Protein 1UX5 (pdb70)

Organism: Saccharomyces cerevisiae (strain ATCC 204508 / S288c) (NCBI:txid559292)

Nearest PDB structures (foldseek):
  1ux5-assembly1_A  TM=1.002E+00  e=4.434E-55  Saccharomyces cerevisiae
  1ux4-assembly1_A  TM=8.403E-01  e=1.276E-45  Saccharomyces cerevisiae
  8rtt-assembly1_F  TM=7.883E-01  e=6.145E-20  Schizosaccharomyces pombe
  8rty-assembly1_E  TM=7.988E-01  e=1.230E-19  Homo sapiens
  9b27-assembly1_G  TM=6.834E-01  e=4.622E-12  Mus musculus

Radius of gyration: 34.22 Å; Cα contacts (8 Å, |Δi|>4): 374; chains: 1; bounding box: 79×44×96 Å

CATH classification: 6.10.30.50 (+1 more: 1.20.58.2220)

Secondary structure (DSSP, 8-state):
-----SS-B--------SS--SSS--SSHHHHHHHHHHHTTHHHHHHHHTBSS--HHHHHHHHHTTTSB--S-HHHHHHHHHHTGGGTTS-HHHHHHHHHTTTHHHHT-HHHHHHTT-HHHH---HHHHHHTGGG----TT---GGG----SS-STTB-HHHHHHIIIIITTTTTHHHHHHHHHHHTTHHHHHHHHHHHHHHHHHHHHHHHT-HHHHHHHHHHHHHHHHHS-GGG--S---GGGGGGSSS-B-TTS-SBHHHHHHHHHHHH-GGGGGHHHHTHHHHHHTT--HHHHHHHHHHHHHHHHHHHHHHHHSTTT-TTSS-TT--HHHHHHHHHHHHHHHHHHHHHHHHHHHHHHHHHHHHTT--SS-HHHHHHHHHHHHHHHHHHHHHHHHHHHHHHHHHHHTT-

Structure (mmCIF, N/CA/C/O backbone):
data_1UX5
#
_entry.id   1UX5
#
_cell.length_a   101.400
_cell.length_b   101.400
_cell.length_c   265.700
_cell.angle_alpha   90.00
_cell.angle_beta   90.00
_cell.angle_gamma   120.00
#
_symmetry.space_group_name_H-M   'P 61 2 2'
#
loop_
_entity.id
_entity.type
_entity.pdbx_description
1 polymer 'BNI1 PROTEIN'
2 water water
#
loop_
_atom_site.group_PDB
_atom_site.id
_atom_site.type_symbol
_atom_site.label_atom_id
_atom_site.label_alt_id
_atom_site.label_comp_id
_atom_site.label_asym_id
_atom_site.label_entity_id
_atom_site.label_seq_id
_atom_site.pdbx_PDB_ins_code
_atom_site.Cartn_x
_atom_site.Cartn_y
_atom_site.Cartn_z
_atom_site.occupancy
_atom_site.B_iso_or_equiv
_atom_site.auth_seq_id
_atom_site.auth_comp_id
_atom_site.auth_asym_id
_atom_site.auth_atom_id
_atom_site.pdbx_PDB_model_num
ATOM 1 N N . LYS A 1 1 ? 85.973 15.418 105.688 1.00 86.73 1350 LYS A N 1
ATOM 2 C CA . LYS A 1 1 ? 85.901 16.640 104.823 1.00 99.44 1350 LYS A CA 1
ATOM 3 C C . LYS A 1 1 ? 84.734 16.575 103.833 1.00 97.11 1350 LYS A C 1
ATOM 4 O O . LYS A 1 1 ? 84.913 16.785 102.630 1.00 105.01 1350 LYS A O 1
ATOM 10 N N . TYR A 1 2 ? 83.542 16.294 104.351 1.00 82.83 1351 TYR A N 1
ATOM 11 C CA . TYR A 1 2 ? 82.324 16.174 103.544 1.00 64.42 1351 TYR A CA 1
ATOM 12 C C . TYR A 1 2 ? 81.271 15.819 104.574 1.00 54.92 1351 TYR A C 1
ATOM 13 O O . TYR A 1 2 ? 81.554 15.071 105.517 1.00 52.89 1351 TYR A O 1
ATOM 22 N N . PRO A 1 3 ? 80.049 16.349 104.430 1.00 49.49 1352 PRO A N 1
ATOM 23 C CA . PRO A 1 3 ? 79.070 15.963 105.450 1.00 45.76 1352 PRO A CA 1
ATOM 24 C C . PRO A 1 3 ? 78.870 14.458 105.350 1.00 51.70 1352 PRO A C 1
ATOM 25 O O . PRO A 1 3 ? 78.982 13.888 104.264 1.00 53.18 1352 PRO A O 1
ATOM 29 N N . ARG A 1 4 ? 78.605 13.810 106.478 1.00 58.34 1353 ARG A N 1
ATOM 30 C CA . ARG A 1 4 ? 78.392 12.370 106.477 1.00 47.09 1353 ARG A CA 1
ATOM 31 C C . ARG A 1 4 ? 77.171 11.990 107.272 1.00 44.34 1353 ARG A C 1
ATOM 32 O O . ARG A 1 4 ? 76.859 12.581 108.316 1.00 52.75 1353 ARG A O 1
ATOM 40 N N . PRO A 1 5 ? 76.446 10.991 106.784 1.00 42.21 1354 PRO A N 1
ATOM 41 C CA . PRO A 1 5 ? 75.236 10.544 107.474 1.00 49.03 1354 PRO A CA 1
ATOM 42 C C . PRO A 1 5 ? 75.564 9.711 108.710 1.00 53.28 1354 PRO A C 1
ATOM 43 O O . PRO A 1 5 ? 76.589 9.028 108.757 1.00 56.07 1354 PRO A O 1
ATOM 47 N N . HIS A 1 6 ? 74.694 9.785 109.711 1.00 52.38 1355 HIS A N 1
ATOM 48 C CA . HIS A 1 6 ? 74.876 9.025 110.937 1.00 58.09 1355 HIS A CA 1
ATOM 49 C C . HIS A 1 6 ? 74.354 7.602 110.731 1.00 60.96 1355 HIS A C 1
ATOM 50 O O . HIS A 1 6 ? 74.952 6.642 111.214 1.00 68.05 1355 HIS A O 1
ATOM 57 N N . LYS A 1 7 ? 73.237 7.469 110.019 1.00 59.04 1356 LYS A N 1
ATOM 58 C CA . LYS A 1 7 ? 72.659 6.156 109.723 1.00 54.33 1356 LYS A CA 1
ATOM 59 C C . LYS A 1 7 ? 73.018 5.813 108.273 1.00 47.04 1356 LYS A C 1
ATOM 60 O O . LYS A 1 7 ? 72.974 6.677 107.414 1.00 53.48 1356 LYS A O 1
ATOM 66 N N . LYS A 1 8 ? 73.379 4.564 107.995 1.00 55.27 1357 LYS A N 1
ATOM 67 C CA . LYS A 1 8 ? 73.762 4.175 106.637 1.00 51.74 1357 LYS A CA 1
ATOM 68 C C . LYS A 1 8 ? 72.607 4.384 105.655 1.00 54.13 1357 LYS A C 1
ATOM 69 O O . LYS A 1 8 ? 71.445 4.133 105.982 1.00 46.49 1357 LYS A O 1
ATOM 75 N N . LEU A 1 9 ? 72.939 4.835 104.447 1.00 54.84 1358 LEU A N 1
ATOM 76 C CA . LEU A 1 9 ? 71.943 5.116 103.417 1.00 47.25 1358 LEU A CA 1
ATOM 77 C C . LEU A 1 9 ? 72.034 4.210 102.189 1.00 50.24 1358 LEU A C 1
ATOM 78 O O . LEU A 1 9 ? 73.022 3.492 101.987 1.00 51.22 1358 LEU A O 1
ATOM 83 N N . LYS A 1 10 ? 70.989 4.268 101.365 1.00 46.51 1359 LYS A N 1
ATOM 84 C CA . LYS A 1 10 ? 70.936 3.492 100.136 1.00 42.32 1359 LYS A CA 1
ATOM 85 C C . LYS A 1 10 ? 72.099 3.974 99.258 1.00 36.93 1359 LYS A C 1
ATOM 86 O O . LYS A 1 10 ? 72.460 5.147 99.283 1.00 40.47 1359 LYS A O 1
ATOM 92 N N . GLN A 1 11 ? 72.699 3.068 98.498 1.00 34.19 1360 GLN A N 1
ATOM 93 C CA . GLN A 1 11 ? 73.843 3.425 97.672 1.00 32.26 1360 GLN A CA 1
ATOM 94 C C . GLN A 1 11 ? 73.524 3.654 96.199 1.00 45.40 1360 GLN A C 1
ATOM 95 O O . GLN A 1 11 ? 72.594 3.067 95.634 1.00 47.20 1360 GLN A O 1
ATOM 101 N N . LEU A 1 12 ? 74.325 4.508 95.579 1.00 42.15 1361 LEU A N 1
ATOM 102 C CA . LEU A 1 12 ? 74.179 4.803 94.170 1.00 40.82 1361 LEU A CA 1
ATOM 103 C C . LEU A 1 12 ? 75.415 4.190 93.498 1.00 42.48 1361 LEU A C 1
ATOM 104 O O . LEU A 1 12 ? 76.520 4.685 93.677 1.00 44.87 1361 LEU A O 1
ATOM 109 N N . HIS A 1 13 ? 75.237 3.104 92.749 1.00 43.56 1362 HIS A N 1
ATOM 110 C CA . HIS A 1 13 ? 76.376 2.458 92.098 1.00 49.54 1362 HIS A CA 1
ATOM 111 C C . HIS A 1 13 ? 76.707 3.071 90.743 1.00 55.38 1362 HIS A C 1
ATOM 112 O O . HIS A 1 13 ? 76.427 2.488 89.696 1.00 54.89 1362 HIS A O 1
ATOM 119 N N . TRP A 1 14 ? 77.316 4.248 90.776 1.00 51.75 1363 TRP A N 1
ATOM 120 C CA . TRP A 1 14 ? 77.679 4.956 89.560 1.00 48.70 1363 TRP A CA 1
ATOM 121 C C . TRP A 1 14 ? 79.050 4.516 89.077 1.00 51.03 1363 TRP A C 1
ATOM 122 O O . TRP A 1 14 ? 79.808 3.923 89.833 1.00 51.86 1363 TRP A O 1
ATOM 133 N N . GLU A 1 15 ? 79.357 4.779 87.809 1.00 52.59 1364 GLU A N 1
ATOM 134 C CA . GLU A 1 15 ? 80.681 4.457 87.285 1.00 46.05 1364 GLU A CA 1
ATOM 135 C C . GLU A 1 15 ? 81.417 5.779 87.427 1.00 47.86 1364 GLU A C 1
ATOM 136 O O . GLU A 1 15 ? 81.066 6.767 86.779 1.00 55.16 1364 GLU A O 1
ATOM 142 N N . LYS A 1 16 ? 82.419 5.819 88.289 1.00 57.07 1365 LYS A N 1
ATOM 143 C CA . LYS A 1 16 ? 83.129 7.067 88.496 1.00 54.32 1365 LYS A CA 1
ATOM 144 C C . LYS A 1 16 ? 84.197 7.352 87.465 1.00 62.09 1365 LYS A C 1
ATOM 145 O O . LYS A 1 16 ? 84.881 6.438 86.997 1.00 54.98 1365 LYS A O 1
ATOM 151 N N . LEU A 1 17 ? 84.296 8.622 87.074 1.00 70.78 1366 LEU A N 1
ATOM 152 C CA . LEU A 1 17 ? 85.333 9.040 86.148 1.00 68.72 1366 LEU A CA 1
ATOM 153 C C . LEU A 1 17 ? 86.429 9.115 87.171 1.00 80.47 1366 LEU A C 1
ATOM 154 O O . LEU A 1 17 ? 86.271 9.766 88.204 1.00 70.33 1366 LEU A O 1
ATOM 159 N N . ASP A 1 18 ? 87.517 8.408 86.893 1.00 105.31 1367 ASP A N 1
ATOM 160 C CA . ASP A 1 18 ? 88.650 8.291 87.802 1.00 118.30 1367 ASP A CA 1
ATOM 161 C C . ASP A 1 18 ? 89.305 9.563 88.311 1.00 119.86 1367 ASP A C 1
ATOM 162 O O . ASP A 1 18 ? 89.590 9.671 89.505 1.00 115.45 1367 ASP A O 1
ATOM 167 N N . CYS A 1 19 ? 89.539 10.532 87.435 1.00 123.42 1368 CYS A N 1
ATOM 168 C CA . CYS A 1 19 ? 90.179 11.750 87.903 1.00 132.66 1368 CYS A CA 1
ATOM 169 C C . CYS A 1 19 ? 89.674 13.051 87.291 1.00 129.96 1368 CYS A C 1
ATOM 170 O O . CYS A 1 19 ? 89.228 13.097 86.144 1.00 126.03 1368 CYS A O 1
ATOM 173 N N . THR A 1 20 ? 89.747 14.108 88.093 1.00 128.39 1369 THR A N 1
ATOM 174 C CA . THR A 1 20 ? 89.354 15.442 87.673 1.00 130.17 1369 THR A CA 1
ATOM 175 C C . THR A 1 20 ? 90.434 15.940 86.726 1.00 134.20 1369 THR A C 1
ATOM 176 O O . THR A 1 20 ? 91.408 16.567 87.153 1.00 137.61 1369 THR A O 1
ATOM 180 N N . ASP A 1 21 ? 90.269 15.656 85.441 1.00 130.97 1370 ASP A N 1
ATOM 181 C CA . ASP A 1 21 ? 91.253 16.072 84.454 1.00 128.88 1370 ASP A CA 1
ATOM 182 C C . ASP A 1 21 ? 90.746 17.260 83.652 1.00 129.81 1370 ASP A C 1
ATOM 183 O O . ASP A 1 21 ? 90.149 18.186 84.205 1.00 132.19 1370 ASP A O 1
ATOM 188 N N . ASN A 1 22 ? 90.999 17.240 82.351 1.00 128.02 1371 ASN A N 1
ATOM 189 C CA . ASN A 1 22 ? 90.544 18.316 81.485 1.00 126.52 1371 ASN A CA 1
ATOM 190 C C . ASN A 1 22 ? 89.051 18.087 81.241 1.00 117.28 1371 ASN A C 1
ATOM 191 O O . ASN A 1 22 ? 88.630 17.802 80.117 1.00 120.77 1371 ASN A O 1
ATOM 196 N N . SER A 1 23 ? 88.255 18.205 82.304 1.00 104.75 1372 SER A N 1
ATOM 197 C CA . SER A 1 23 ? 86.815 17.987 82.204 1.00 92.79 1372 SER A CA 1
ATOM 198 C C . SER A 1 23 ? 85.943 18.918 83.058 1.00 88.48 1372 SER A C 1
ATOM 199 O O . SER A 1 23 ? 86.421 19.873 83.683 1.00 88.36 1372 SER A O 1
ATOM 202 N N . ILE A 1 24 ? 84.651 18.605 83.070 1.00 75.47 1373 ILE A N 1
ATOM 203 C CA . ILE A 1 24 ? 83.647 19.360 83.801 1.00 63.53 1373 ILE A CA 1
ATOM 204 C C . ILE A 1 24 ? 83.738 19.148 85.312 1.00 68.17 1373 ILE A C 1
ATOM 205 O O . ILE A 1 24 ? 83.121 19.889 86.084 1.00 67.56 1373 ILE A O 1
ATOM 210 N N . TRP A 1 25 ? 84.494 18.136 85.731 1.00 71.62 1374 TRP A N 1
ATOM 211 C CA . TRP A 1 25 ? 84.629 17.831 87.154 1.00 74.10 1374 TRP A CA 1
ATOM 212 C C . TRP A 1 25 ? 85.841 18.477 87.796 1.00 82.29 1374 TRP A C 1
ATOM 213 O O . TRP A 1 25 ? 86.795 18.856 87.113 1.00 95.78 1374 TRP A O 1
ATOM 224 N N . GLY A 1 26 ? 85.791 18.603 89.118 1.00 82.25 1375 GLY A N 1
ATOM 225 C CA . GLY A 1 26 ? 86.904 19.180 89.846 1.00 83.46 1375 GLY A CA 1
ATOM 226 C C . GLY A 1 26 ? 86.988 20.690 89.825 1.00 86.42 1375 GLY A C 1
ATOM 227 O O . GLY A 1 26 ? 88.065 21.267 89.657 1.00 95.66 1375 GLY A O 1
ATOM 228 N N . THR A 1 27 ? 85.846 21.337 89.991 1.00 85.59 1376 THR A N 1
ATOM 229 C CA . THR A 1 27 ? 85.802 22.785 90.016 1.00 82.19 1376 THR A CA 1
ATOM 230 C C . THR A 1 27 ? 85.615 23.184 91.477 1.00 81.23 1376 THR A C 1
ATOM 231 O O . THR A 1 27 ? 85.644 24.367 91.820 1.00 82.96 1376 THR A O 1
ATOM 235 N N . GLY A 1 28 ? 85.437 22.179 92.333 1.00 71.57 1377 GLY A N 1
ATOM 236 C CA . GLY A 1 28 ? 85.238 22.430 93.749 1.00 69.74 1377 GLY A CA 1
ATOM 237 C C . GLY A 1 28 ? 83.768 22.566 94.109 1.00 72.88 1377 GLY A C 1
ATOM 238 O O . GLY A 1 28 ? 83.365 22.272 95.236 1.00 76.04 1377 GLY A O 1
ATOM 239 N N . LYS A 1 29 ? 82.965 22.999 93.139 1.00 71.91 1378 LYS A N 1
ATOM 240 C CA . LYS A 1 29 ? 81.528 23.204 93.318 1.00 66.84 1378 LYS A CA 1
ATOM 241 C C . LYS A 1 29 ? 80.757 22.131 94.113 1.00 65.24 1378 LYS A C 1
ATOM 242 O O . LYS A 1 29 ? 79.988 22.466 95.022 1.00 61.63 1378 LYS A O 1
ATOM 248 N N . ALA A 1 30 ? 80.947 20.856 93.769 1.00 54.68 1379 ALA A N 1
ATOM 249 C CA . ALA A 1 30 ? 80.239 19.765 94.444 1.00 44.49 1379 ALA A CA 1
ATOM 250 C C . ALA A 1 30 ? 80.331 19.821 95.971 1.00 53.60 1379 ALA A C 1
ATOM 251 O O . ALA A 1 30 ? 79.333 19.598 96.669 1.00 53.61 1379 ALA A O 1
ATOM 253 N N . GLU A 1 31 ? 81.523 20.119 96.489 1.00 63.52 1380 GLU A N 1
ATOM 254 C CA . GLU A 1 31 ? 81.737 20.209 97.937 1.00 54.72 1380 GLU A CA 1
ATOM 255 C C . GLU A 1 31 ? 81.035 21.442 98.507 1.00 46.22 1380 GLU A C 1
ATOM 256 O O . GLU A 1 31 ? 80.542 21.415 99.631 1.00 45.00 1380 GLU A O 1
ATOM 262 N N . LYS A 1 32 ? 80.967 22.521 97.735 1.00 45.46 1381 LYS A N 1
ATOM 263 C CA . LYS A 1 32 ? 80.262 23.698 98.217 1.00 51.90 1381 LYS A CA 1
ATOM 264 C C . LYS A 1 32 ? 78.789 23.313 98.367 1.00 51.99 1381 LYS A C 1
ATOM 265 O O . LYS A 1 32 ? 78.131 23.682 99.350 1.00 48.26 1381 LYS A O 1
ATOM 271 N N . PHE A 1 33 ? 78.282 22.546 97.402 1.00 47.51 1382 PHE A N 1
ATOM 272 C CA . PHE A 1 33 ? 76.894 22.093 97.448 1.00 43.37 1382 PHE A CA 1
ATOM 273 C C . PHE A 1 33 ? 76.671 21.214 98.657 1.00 46.28 1382 PHE A C 1
ATOM 274 O O . PHE A 1 33 ? 75.689 21.382 99.390 1.00 43.27 1382 PHE A O 1
ATOM 282 N N . ALA A 1 34 ? 77.581 20.265 98.849 1.00 36.34 1383 ALA A N 1
ATOM 283 C CA . ALA A 1 34 ? 77.488 19.367 99.984 1.00 41.37 1383 ALA A CA 1
ATOM 284 C C . ALA A 1 34 ? 77.371 20.216 101.250 1.00 50.07 1383 ALA A C 1
ATOM 285 O O . ALA A 1 34 ? 76.504 19.979 102.096 1.00 52.78 1383 ALA A O 1
ATOM 287 N N . ASP A 1 35 ? 78.226 21.227 101.365 1.00 43.38 1384 ASP A N 1
ATOM 288 C CA . ASP A 1 35 ? 78.191 22.066 102.551 1.00 47.20 1384 ASP A CA 1
ATOM 289 C C . ASP A 1 35 ? 76.917 22.885 102.632 1.00 49.60 1384 ASP A C 1
ATOM 290 O O . ASP A 1 35 ? 76.276 22.928 103.691 1.00 46.92 1384 ASP A O 1
ATOM 295 N N . ASP A 1 36 ? 76.542 23.522 101.522 1.00 47.04 1385 ASP A N 1
ATOM 296 C CA . ASP A 1 36 ? 75.335 24.339 101.509 1.00 42.25 1385 ASP A CA 1
ATOM 297 C C . ASP A 1 36 ? 74.114 23.501 101.882 1.00 51.51 1385 ASP A C 1
ATOM 298 O O . ASP A 1 36 ? 73.374 23.843 102.807 1.00 48.15 1385 ASP A O 1
ATOM 303 N N . LEU A 1 37 ? 73.909 22.399 101.163 1.00 61.69 1386 LEU A N 1
ATOM 304 C CA . LEU A 1 37 ? 72.772 21.518 101.420 1.00 56.94 1386 LEU A CA 1
ATOM 305 C C . LEU A 1 37 ? 72.723 21.110 102.870 1.00 54.90 1386 LEU A C 1
ATOM 306 O O . LEU A 1 37 ? 71.656 21.115 103.493 1.00 54.26 1386 LEU A O 1
ATOM 311 N N . TYR A 1 38 ? 73.881 20.743 103.403 1.00 45.89 1387 TYR A N 1
ATOM 312 C CA . TYR A 1 38 ? 73.941 20.339 104.788 1.00 45.91 1387 TYR A CA 1
ATOM 313 C C . TYR A 1 38 ? 73.426 21.442 105.706 1.00 49.34 1387 TYR A C 1
ATOM 314 O O . TYR A 1 38 ? 72.582 21.175 106.560 1.00 54.13 1387 TYR A O 1
ATOM 323 N N . GLU A 1 39 ? 73.926 22.669 105.542 1.00 50.84 1388 GLU A N 1
ATOM 324 C CA . GLU A 1 39 ? 73.482 23.773 106.405 1.00 62.82 1388 GLU A CA 1
ATOM 325 C C . GLU A 1 39 ? 71.978 23.989 106.349 1.00 61.51 1388 GLU A C 1
ATOM 326 O O . GLU A 1 39 ? 71.359 24.296 107.361 1.00 63.38 1388 GLU A O 1
ATOM 332 N N . LYS A 1 40 ? 71.395 23.837 105.166 1.00 59.35 1389 LYS A N 1
ATOM 333 C CA . LYS A 1 40 ? 69.960 24.035 104.999 1.00 57.59 1389 LYS A CA 1
ATOM 334 C C . LYS A 1 40 ? 69.101 22.847 105.451 1.00 60.31 1389 LYS A C 1
ATOM 335 O O . LYS A 1 40 ? 67.876 22.884 105.327 1.00 67.30 1389 LYS A O 1
ATOM 341 N N . GLY A 1 41 ? 69.737 21.792 105.958 1.00 58.98 1390 GLY A N 1
ATOM 342 C CA . GLY A 1 41 ? 68.995 20.629 106.427 1.00 52.32 1390 GLY A CA 1
ATOM 343 C C . GLY A 1 41 ? 68.580 19.625 105.362 1.00 55.18 1390 GLY A C 1
ATOM 344 O O . GLY A 1 41 ? 68.093 18.532 105.672 1.00 59.50 1390 GLY A O 1
ATOM 345 N N . VAL A 1 42 ? 68.761 19.987 104.100 1.00 47.93 1391 VAL A N 1
ATOM 346 C CA . VAL A 1 42 ? 68.402 19.095 103.012 1.00 45.93 1391 VAL A CA 1
ATOM 347 C C . VAL A 1 42 ? 69.063 17.738 103.209 1.00 42.40 1391 VAL A C 1
ATOM 348 O O . VAL A 1 42 ? 68.418 16.703 103.065 1.00 45.59 1391 VAL A O 1
ATOM 352 N N . LEU A 1 43 ? 70.344 17.728 103.549 1.00 44.58 1392 LEU A N 1
ATOM 353 C CA . LEU A 1 43 ? 71.004 16.450 103.749 1.00 50.55 1392 LEU A CA 1
ATOM 354 C C . LEU A 1 43 ? 70.315 15.624 104.848 1.00 54.00 1392 LEU A C 1
ATOM 355 O O . LEU A 1 43 ? 70.213 14.402 104.753 1.00 48.77 1392 LEU A O 1
ATOM 360 N N . ALA A 1 44 ? 69.821 16.288 105.884 1.00 46.21 1393 ALA A N 1
ATOM 361 C CA . ALA A 1 44 ? 69.151 15.568 106.961 1.00 49.58 1393 ALA A CA 1
ATOM 362 C C . ALA A 1 44 ? 67.863 14.918 106.471 1.00 47.21 1393 ALA A C 1
ATOM 363 O O . ALA A 1 44 ? 67.520 13.813 106.905 1.00 48.30 1393 ALA A O 1
ATOM 365 N N . ASP A 1 45 ? 67.139 15.600 105.584 1.00 46.17 1394 ASP A N 1
ATOM 366 C CA . ASP A 1 45 ? 65.907 15.015 105.046 1.00 59.37 1394 ASP A CA 1
ATOM 367 C C . ASP A 1 45 ? 66.309 13.782 104.249 1.00 58.03 1394 ASP A C 1
ATOM 368 O O . ASP A 1 45 ? 65.734 12.704 104.409 1.00 61.09 1394 ASP A O 1
ATOM 373 N N . LEU A 1 46 ? 67.311 13.955 103.395 1.00 46.72 1395 LEU A N 1
ATOM 374 C CA . LEU A 1 46 ? 67.793 12.873 102.556 1.00 46.07 1395 LEU A CA 1
ATOM 375 C C . LEU A 1 46 ? 68.142 11.661 103.393 1.00 52.48 1395 LEU A C 1
ATOM 376 O O . LEU A 1 46 ? 67.918 10.517 102.986 1.00 48.01 1395 LEU A O 1
ATOM 381 N N . GLU A 1 47 ? 68.704 11.934 104.566 1.00 51.79 1396 GLU A N 1
ATOM 382 C CA . GLU A 1 47 ? 69.130 10.896 105.483 1.00 44.05 1396 GLU A CA 1
ATOM 383 C C . GLU A 1 47 ? 67.962 10.058 105.957 1.00 51.98 1396 GLU A C 1
ATOM 384 O O . GLU A 1 47 ? 68.102 8.864 106.223 1.00 61.95 1396 GLU A O 1
ATOM 390 N N . LYS A 1 48 ? 66.802 10.679 106.074 1.00 47.58 1397 LYS A N 1
ATOM 391 C CA . LYS A 1 48 ? 65.638 9.926 106.502 1.00 48.06 1397 LYS A CA 1
ATOM 392 C C . LYS A 1 48 ? 65.005 9.295 105.276 1.00 46.59 1397 LYS A C 1
ATOM 393 O O . LYS A 1 48 ? 64.614 8.135 105.298 1.00 58.51 1397 LYS A O 1
ATOM 399 N N . ALA A 1 49 ? 64.939 10.067 104.197 1.00 42.20 1398 ALA A N 1
ATOM 400 C CA . ALA A 1 49 ? 64.333 9.619 102.959 1.00 37.64 1398 ALA A CA 1
ATOM 401 C C . ALA A 1 49 ? 65.013 8.402 102.351 1.00 46.70 1398 ALA A C 1
ATOM 402 O O . ALA A 1 49 ? 64.356 7.564 101.740 1.00 47.22 1398 ALA A O 1
ATOM 404 N N . PHE A 1 50 ? 66.325 8.288 102.511 1.00 53.16 1399 PHE A N 1
ATOM 405 C CA . PHE A 1 50 ? 67.003 7.145 101.924 1.00 50.92 1399 PHE A CA 1
ATOM 406 C C . PHE A 1 50 ? 67.787 6.240 102.858 1.00 50.79 1399 PHE A C 1
ATOM 407 O O . PHE A 1 50 ? 68.767 5.603 102.444 1.00 54.63 1399 PHE A O 1
ATOM 415 N N . ALA A 1 51 ? 67.358 6.174 104.112 1.00 43.79 1400 ALA A N 1
ATOM 416 C CA . ALA A 1 51 ? 68.009 5.290 105.057 1.00 41.11 1400 ALA A CA 1
ATOM 417 C C . ALA A 1 51 ? 67.900 3.871 104.460 1.00 45.17 1400 ALA A C 1
ATOM 418 O O . ALA A 1 51 ? 66.888 3.520 103.854 1.00 55.53 1400 ALA A O 1
ATOM 420 N N . ALA A 1 52 ? 68.947 3.069 104.611 1.00 51.55 1401 ALA A N 1
ATOM 421 C CA . ALA A 1 52 ? 68.954 1.711 104.077 1.00 51.76 1401 ALA A CA 1
ATOM 422 C C . ALA A 1 52 ? 68.112 0.737 104.898 1.00 55.24 1401 ALA A C 1
ATOM 423 O O . ALA A 1 52 ? 67.514 -0.184 104.352 1.00 60.05 1401 ALA A O 1
ATOM 425 N N . ARG A 1 53 ? 68.076 0.926 106.210 1.00 55.91 1402 ARG A N 1
ATOM 426 C CA . ARG A 1 53 ? 67.290 0.034 107.052 1.00 60.38 1402 ARG A CA 1
ATOM 427 C C . ARG A 1 53 ? 66.023 0.704 107.533 1.00 60.56 1402 ARG A C 1
ATOM 428 O O . ARG A 1 53 ? 66.057 1.792 108.107 1.00 61.59 1402 ARG A O 1
ATOM 436 N N . GLU A 1 54 ? 64.909 0.030 107.295 1.00 68.14 1403 GLU A N 1
ATOM 437 C CA . GLU A 1 54 ? 63.596 0.487 107.729 1.00 69.55 1403 GLU A CA 1
ATOM 438 C C . GLU A 1 54 ? 63.699 0.753 109.235 1.00 63.34 1403 GLU A C 1
ATOM 439 O O . GLU A 1 54 ? 64.254 -0.064 109.965 1.00 51.70 1403 GLU A O 1
ATOM 445 N N . ILE A 1 55 ? 63.200 1.894 109.701 1.00 61.07 1404 ILE A N 1
ATOM 446 C CA . ILE A 1 55 ? 63.251 2.184 111.132 1.00 66.13 1404 ILE A CA 1
ATOM 447 C C . ILE A 1 55 ? 62.682 1.000 111.923 1.00 77.91 1404 ILE A C 1
ATOM 448 O O . ILE A 1 55 ? 61.577 0.540 111.639 1.00 77.49 1404 ILE A O 1
ATOM 453 N N . LYS A 1 56 ? 63.435 0.508 112.907 1.00 90.26 1405 LYS A N 1
ATOM 454 C CA . LYS A 1 56 ? 62.996 -0.631 113.724 1.00 102.12 1405 LYS A CA 1
ATOM 455 C C . LYS A 1 56 ? 61.577 -0.446 114.270 1.00 101.06 1405 LYS A C 1
ATOM 456 O O . LYS A 1 56 ? 60.778 -1.391 114.307 1.00 93.83 1405 LYS A O 1
ATOM 462 N N . SER A 1 57 ? 61.282 0.779 114.694 1.00 98.34 1406 SER A N 1
ATOM 463 C CA . SER A 1 57 ? 59.974 1.130 115.232 1.00 93.98 1406 SER A CA 1
ATOM 464 C C . SER A 1 57 ? 58.864 0.729 114.253 1.00 93.47 1406 SER A C 1
ATOM 465 O O . SER A 1 57 ? 58.040 -0.137 114.555 1.00 89.29 1406 SER A O 1
ATOM 468 N N . LEU A 1 58 ? 58.862 1.361 113.081 1.00 94.71 1407 LEU A N 1
ATOM 469 C CA . LEU A 1 58 ? 57.879 1.092 112.032 1.00 84.74 1407 LEU A CA 1
ATOM 470 C C . LEU A 1 58 ? 57.981 -0.354 111.572 1.00 74.19 1407 LEU A C 1
ATOM 471 O O . LEU A 1 58 ? 56.991 -0.967 111.189 1.00 71.85 1407 LEU A O 1
ATOM 476 N N . ALA A 1 59 ? 59.191 -0.894 111.609 1.00 81.83 1408 ALA A N 1
ATOM 477 C CA . ALA A 1 59 ? 59.425 -2.270 111.193 1.00 87.22 1408 ALA A CA 1
ATOM 478 C C . ALA A 1 59 ? 58.516 -3.248 111.932 1.00 88.31 1408 ALA A C 1
ATOM 479 O O . ALA A 1 59 ? 57.822 -4.053 111.310 1.00 74.95 1408 ALA A O 1
ATOM 481 N N . SER A 1 60 ? 58.525 -3.169 113.261 1.00 95.08 1409 SER A N 1
ATOM 482 C CA . SER A 1 60 ? 57.717 -4.061 114.092 1.00 100.89 1409 SER A CA 1
ATOM 483 C C . SER A 1 60 ? 56.218 -3.829 113.922 1.00 101.20 1409 SER A C 1
ATOM 484 O O . SER A 1 60 ? 55.459 -4.779 113.701 1.00 100.04 1409 SER A O 1
ATOM 487 N N . LYS A 1 61 ? 55.796 -2.569 114.030 1.00 99.40 1410 LYS A N 1
ATOM 488 C CA . LYS A 1 61 ? 54.387 -2.228 113.885 1.00 95.44 1410 LYS A CA 1
ATOM 489 C C . LYS A 1 61 ? 53.850 -2.839 112.597 1.00 91.82 1410 LYS A C 1
ATOM 490 O O . LYS A 1 61 ? 52.732 -3.341 112.556 1.00 94.59 1410 LYS A O 1
ATOM 496 N N . ARG A 1 62 ? 54.663 -2.808 111.550 1.00 90.13 1411 ARG A N 1
ATOM 497 C CA . ARG A 1 62 ? 54.266 -3.355 110.261 1.00 92.06 1411 ARG A CA 1
ATOM 498 C C . ARG A 1 62 ? 54.345 -4.881 110.227 1.00 95.24 1411 ARG A C 1
ATOM 499 O O . ARG A 1 62 ? 53.682 -5.521 109.413 1.00 97.32 1411 ARG A O 1
ATOM 507 N N . LYS A 1 63 ? 55.167 -5.457 111.102 1.00 105.37 1412 LYS A N 1
ATOM 508 C CA . LYS A 1 63 ? 55.312 -6.911 111.181 1.00 110.46 1412 LYS A CA 1
ATOM 509 C C . LYS A 1 63 ? 54.154 -7.451 112.008 1.00 108.01 1412 LYS A C 1
ATOM 510 O O . LYS A 1 63 ? 53.620 -8.526 111.732 1.00 100.01 1412 LYS A O 1
ATOM 516 N N . GLU A 1 64 ? 53.785 -6.683 113.029 1.00 104.89 1413 GLU A N 1
ATOM 517 C CA . GLU A 1 64 ? 52.700 -7.022 113.938 1.00 111.14 1413 GLU A CA 1
ATOM 518 C C . GLU A 1 64 ? 51.333 -6.937 113.253 1.00 116.56 1413 GLU A C 1
ATOM 519 O O . GLU A 1 64 ? 50.589 -7.918 113.205 1.00 120.32 1413 GLU A O 1
ATOM 525 N N . ASP A 1 65 ? 51.012 -5.762 112.720 1.00 120.31 1414 ASP A N 1
ATOM 526 C CA . ASP A 1 65 ? 49.740 -5.542 112.038 1.00 123.10 1414 ASP A CA 1
ATOM 527 C C . ASP A 1 65 ? 49.750 -6.212 110.663 1.00 120.67 1414 ASP A C 1
ATOM 528 O O . ASP A 1 65 ? 49.031 -5.800 109.753 1.00 118.86 1414 ASP A O 1
ATOM 533 N N . LEU A 1 66 ? 50.572 -7.247 110.517 1.00 118.04 1415 LEU A N 1
ATOM 534 C CA . LEU A 1 66 ? 50.669 -7.975 109.256 1.00 121.23 1415 LEU A CA 1
ATOM 535 C C . LEU A 1 66 ? 50.397 -9.457 109.496 1.00 125.40 1415 LEU A C 1
ATOM 536 O O . LEU A 1 66 ? 50.313 -10.250 108.555 1.00 124.35 1415 LEU A O 1
ATOM 541 N N . GLN A 1 67 ? 50.258 -9.821 110.768 1.00 128.65 1416 GLN A N 1
ATOM 542 C CA . GLN A 1 67 ? 49.991 -11.201 111.147 1.00 127.95 1416 GLN A CA 1
ATOM 543 C C . GLN A 1 67 ? 48.534 -11.354 111.546 1.00 127.14 1416 GLN A C 1
ATOM 544 O O . GLN A 1 67 ? 47.990 -12.460 111.524 1.00 130.37 1416 GLN A O 1
ATOM 550 N N . LYS A 1 68 ? 47.908 -10.239 111.912 1.00 121.34 1417 LYS A N 1
ATOM 551 C CA . LYS A 1 68 ? 46.512 -10.244 112.329 1.00 114.87 1417 LYS A CA 1
ATOM 552 C C . LYS A 1 68 ? 45.570 -10.966 111.361 1.00 122.17 1417 LYS A C 1
ATOM 553 O O . LYS A 1 68 ? 45.981 -11.422 110.290 1.00 125.74 1417 LYS A O 1
ATOM 559 N N . ILE A 1 69 ? 44.300 -11.053 111.748 1.00 120.91 1418 ILE A N 1
ATOM 560 C CA . ILE A 1 69 ? 43.287 -11.741 110.954 1.00 116.61 1418 ILE A CA 1
ATOM 561 C C . ILE A 1 69 ? 42.644 -10.867 109.866 1.00 118.74 1418 ILE A C 1
ATOM 562 O O . ILE A 1 69 ? 42.375 -9.679 110.074 1.00 115.32 1418 ILE A O 1
ATOM 567 N N . THR A 1 70 ? 42.411 -11.480 108.705 1.00 117.80 1419 THR A N 1
ATOM 568 C CA . THR A 1 70 ? 41.819 -10.809 107.548 1.00 122.91 1419 THR A CA 1
ATOM 569 C C . THR A 1 70 ? 40.950 -11.761 106.723 1.00 121.48 1419 THR A C 1
ATOM 570 O O . THR A 1 70 ? 41.311 -12.920 106.514 1.00 125.12 1419 THR A O 1
ATOM 574 N N . PHE A 1 71 ? 39.808 -11.269 106.251 1.00 114.08 1420 PHE A N 1
ATOM 575 C CA . PHE A 1 71 ? 38.920 -12.090 105.440 1.00 111.05 1420 PHE A CA 1
ATOM 576 C C . PHE A 1 71 ? 38.835 -11.524 104.025 1.00 111.65 1420 PHE A C 1
ATOM 577 O O . PHE A 1 71 ? 38.023 -11.978 103.217 1.00 109.14 1420 PHE A O 1
ATOM 585 N N . LEU A 1 72 ? 39.675 -10.532 103.736 1.00 109.89 1421 LEU A N 1
ATOM 586 C CA . LEU A 1 72 ? 39.701 -9.893 102.420 1.00 108.04 1421 LEU A CA 1
ATOM 587 C C . LEU A 1 72 ? 40.715 -10.538 101.480 1.00 110.44 1421 LEU A C 1
ATOM 588 O O . LEU A 1 72 ? 41.767 -11.013 101.909 1.00 112.99 1421 LEU A O 1
ATOM 593 N N . SER A 1 73 ? 40.390 -10.540 100.191 1.00 111.42 1422 SER A N 1
ATOM 594 C CA . SER A 1 73 ? 41.254 -11.120 99.169 1.00 112.35 1422 SER A CA 1
ATOM 595 C C . SER A 1 73 ? 42.638 -10.489 99.190 1.00 117.46 1422 SER A C 1
ATOM 596 O O . SER A 1 73 ? 42.878 -9.499 99.883 1.00 116.50 1422 SER A O 1
ATOM 599 N N . ARG A 1 74 ? 43.552 -11.070 98.425 1.00 125.77 1423 ARG A N 1
ATOM 600 C CA . ARG A 1 74 ? 44.900 -10.539 98.342 1.00 133.07 1423 ARG A CA 1
ATOM 601 C C . ARG A 1 74 ? 44.836 -9.268 97.506 1.00 133.98 1423 ARG A C 1
ATOM 602 O O . ARG A 1 74 ? 45.640 -8.355 97.679 1.00 136.36 1423 ARG A O 1
ATOM 610 N N . ASP A 1 75 ? 43.856 -9.218 96.608 1.00 132.97 1424 ASP A N 1
ATOM 611 C CA . ASP A 1 75 ? 43.668 -8.079 95.715 1.00 130.07 1424 ASP A CA 1
ATOM 612 C C . ASP A 1 75 ? 43.061 -6.884 96.421 1.00 122.11 1424 ASP A C 1
ATOM 613 O O . ASP A 1 75 ? 43.640 -5.798 96.437 1.00 120.48 1424 ASP A O 1
ATOM 618 N N . ILE A 1 76 ? 41.883 -7.089 96.997 1.00 113.83 1425 ILE A N 1
ATOM 619 C CA . ILE A 1 76 ? 41.180 -6.020 97.687 1.00 105.25 1425 ILE A CA 1
ATOM 620 C C . ILE A 1 76 ? 41.973 -5.410 98.833 1.00 101.43 1425 ILE A C 1
ATOM 621 O O . ILE A 1 76 ? 42.183 -4.198 98.871 1.00 99.85 1425 ILE A O 1
ATOM 626 N N . SER A 1 77 ? 42.409 -6.246 99.767 1.00 99.66 1426 SER A N 1
ATOM 627 C CA . SER A 1 77 ? 43.173 -5.765 100.914 1.00 101.56 1426 SER A CA 1
ATOM 628 C C . SER A 1 77 ? 44.355 -4.928 100.424 1.00 100.06 1426 SER A C 1
ATOM 629 O O . SER A 1 77 ? 44.758 -3.945 101.059 1.00 88.24 1426 SER A O 1
ATOM 632 N N . GLN A 1 78 ? 44.880 -5.327 99.270 1.00 104.24 1427 GLN A N 1
ATOM 633 C CA . GLN A 1 78 ? 46.021 -4.682 98.634 1.00 109.38 1427 GLN A CA 1
ATOM 634 C C . GLN A 1 78 ? 45.689 -3.301 98.066 1.00 106.42 1427 GLN A C 1
ATOM 635 O O . GLN A 1 78 ? 46.238 -2.292 98.514 1.00 105.19 1427 GLN A O 1
ATOM 641 N N . GLN A 1 79 ? 44.795 -3.254 97.080 1.00 99.87 1428 GLN A N 1
ATOM 642 C CA . GLN A 1 79 ? 44.415 -1.983 96.471 1.00 94.57 1428 GLN A CA 1
ATOM 643 C C . GLN A 1 79 ? 43.799 -1.018 97.481 1.00 90.38 1428 GLN A C 1
ATOM 644 O O . GLN A 1 79 ? 43.512 0.133 97.157 1.00 93.39 1428 GLN A O 1
ATOM 650 N N . PHE A 1 80 ? 43.595 -1.487 98.706 1.00 89.46 1429 PHE A N 1
ATOM 651 C CA . PHE A 1 80 ? 43.031 -0.640 99.742 1.00 88.95 1429 PHE A CA 1
ATOM 652 C C . PHE A 1 80 ? 44.080 0.365 100.171 1.00 93.17 1429 PHE A C 1
ATOM 653 O O . PHE A 1 80 ? 43.816 1.567 100.234 1.00 97.48 1429 PHE A O 1
ATOM 661 N N . GLY A 1 81 ? 45.273 -0.142 100.472 1.00 95.25 1430 GLY A N 1
ATOM 662 C CA . GLY A 1 81 ? 46.367 0.718 100.890 1.00 91.12 1430 GLY A CA 1
ATOM 663 C C . GLY A 1 81 ? 46.818 1.619 99.757 1.00 87.72 1430 GLY A C 1
ATOM 664 O O . GLY A 1 81 ? 47.191 2.775 99.980 1.00 84.85 1430 GLY A O 1
ATOM 665 N N . ILE A 1 82 ? 46.778 1.083 98.538 1.00 80.69 1431 ILE A N 1
ATOM 666 C CA . ILE A 1 82 ? 47.165 1.830 97.346 1.00 76.86 1431 ILE A CA 1
ATOM 667 C C . ILE A 1 82 ? 46.323 3.087 97.199 1.00 79.08 1431 ILE A C 1
ATOM 668 O O . ILE A 1 82 ? 46.835 4.204 97.305 1.00 87.04 1431 ILE A O 1
ATOM 673 N N . ASN A 1 83 ? 45.026 2.892 96.972 1.00 78.08 1432 ASN A N 1
ATOM 674 C CA . ASN A 1 83 ? 44.090 3.995 96.767 1.00 73.54 1432 ASN A CA 1
ATOM 675 C C . ASN A 1 83 ? 43.877 4.940 97.939 1.00 73.37 1432 ASN A C 1
ATOM 676 O O . ASN A 1 83 ? 43.273 5.999 97.773 1.00 74.52 1432 ASN A O 1
ATOM 681 N N . LEU A 1 84 ? 44.374 4.577 99.115 1.00 74.32 1433 LEU A N 1
ATOM 682 C CA . LEU A 1 84 ? 44.214 5.429 100.288 1.00 75.38 1433 LEU A CA 1
ATOM 683 C C . LEU A 1 84 ? 45.552 5.822 100.897 1.00 82.93 1433 LEU A C 1
ATOM 684 O O . LEU A 1 84 ? 45.617 6.257 102.057 1.00 78.66 1433 LEU A O 1
ATOM 689 N N . HIS A 1 85 ? 46.617 5.683 100.108 1.00 86.78 1434 HIS A N 1
ATOM 690 C CA . HIS A 1 85 ? 47.957 6.000 100.587 1.00 88.56 1434 HIS A CA 1
ATOM 691 C C . HIS A 1 85 ? 48.104 7.398 101.183 1.00 81.71 1434 HIS A C 1
ATOM 692 O O . HIS A 1 85 ? 48.861 7.587 102.132 1.00 85.22 1434 HIS A O 1
ATOM 699 N N . MET A 1 86 ? 47.393 8.379 100.638 1.00 72.09 1435 MET A N 1
ATOM 700 C CA . MET A 1 86 ? 47.507 9.728 101.172 1.00 75.63 1435 MET A CA 1
ATOM 701 C C . MET A 1 86 ? 47.060 9.781 102.624 1.00 77.30 1435 MET A C 1
ATOM 702 O O . MET A 1 86 ? 47.187 10.816 103.286 1.00 78.65 1435 MET A O 1
ATOM 707 N N . TYR A 1 87 ? 46.550 8.659 103.124 1.00 77.55 1436 TYR A N 1
ATOM 708 C CA . TYR A 1 87 ? 46.082 8.598 104.502 1.00 88.82 1436 TYR A CA 1
ATOM 709 C C . TYR A 1 87 ? 46.865 7.578 105.330 1.00 91.41 1436 TYR A C 1
ATOM 710 O O . TYR A 1 87 ? 46.447 7.188 106.425 1.00 85.03 1436 TYR A O 1
ATOM 719 N N . SER A 1 88 ? 48.016 7.172 104.796 1.00 94.66 1437 SER A N 1
ATOM 720 C CA . SER A 1 88 ? 48.904 6.208 105.445 1.00 92.98 1437 SER A CA 1
ATOM 721 C C . SER A 1 88 ? 49.234 6.618 106.876 1.00 87.09 1437 SER A C 1
ATOM 722 O O . SER A 1 88 ? 49.352 5.773 107.766 1.00 84.64 1437 SER A O 1
ATOM 725 N N . SER A 1 89 ? 49.378 7.922 107.085 1.00 78.88 1438 SER A N 1
ATOM 726 C CA . SER A 1 89 ? 49.735 8.462 108.390 1.00 86.17 1438 SER A CA 1
ATOM 727 C C . SER A 1 89 ? 48.606 8.631 109.411 1.00 93.38 1438 SER A C 1
ATOM 728 O O . SER A 1 89 ? 48.835 9.180 110.493 1.00 92.93 1438 SER A O 1
ATOM 731 N N . LEU A 1 90 ? 47.397 8.178 109.090 1.00 91.52 1439 LEU A N 1
ATOM 732 C CA . LEU A 1 90 ? 46.291 8.335 110.032 1.00 81.43 1439 LEU A CA 1
ATOM 733 C C . LEU A 1 90 ? 45.804 7.033 110.639 1.00 79.13 1439 LEU A C 1
ATOM 734 O O . LEU A 1 90 ? 45.848 5.975 110.003 1.00 70.27 1439 LEU A O 1
ATOM 739 N N . SER A 1 91 ? 45.336 7.129 111.880 1.00 77.16 1440 SER A N 1
ATOM 740 C CA . SER A 1 91 ? 44.797 5.981 112.594 1.00 83.68 1440 SER A CA 1
ATOM 741 C C . SER A 1 91 ? 43.456 5.670 111.950 1.00 93.24 1440 SER A C 1
ATOM 742 O O . SER A 1 91 ? 42.730 6.590 111.559 1.00 96.44 1440 SER A O 1
ATOM 745 N N . VAL A 1 92 ? 43.126 4.386 111.831 1.00 91.38 1441 VAL A N 1
ATOM 746 C CA . VAL A 1 92 ? 41.861 3.990 111.224 1.00 84.34 1441 VAL A CA 1
ATOM 747 C C . VAL A 1 92 ? 40.744 4.896 111.720 1.00 86.22 1441 VAL A C 1
ATOM 748 O O . VAL A 1 92 ? 39.816 5.221 110.979 1.00 82.46 1441 VAL A O 1
ATOM 752 N N . ALA A 1 93 ? 40.859 5.311 112.977 1.00 83.93 1442 ALA A N 1
ATOM 753 C CA . ALA A 1 93 ? 39.885 6.197 113.599 1.00 84.98 1442 ALA A CA 1
ATOM 754 C C . ALA A 1 93 ? 39.735 7.507 112.822 1.00 85.24 1442 ALA A C 1
ATOM 755 O O . ALA A 1 93 ? 38.642 7.846 112.360 1.00 89.44 1442 ALA A O 1
ATOM 757 N N . ASP A 1 94 ? 40.835 8.240 112.684 1.00 79.34 1443 ASP A N 1
ATOM 758 C CA . ASP A 1 94 ? 40.823 9.518 111.980 1.00 80.77 1443 ASP A CA 1
ATOM 759 C C . ASP A 1 94 ? 40.527 9.386 110.482 1.00 77.03 1443 ASP A C 1
ATOM 760 O O . ASP A 1 94 ? 39.808 10.210 109.915 1.00 70.86 1443 ASP A O 1
ATOM 765 N N . LEU A 1 95 ? 41.086 8.363 109.840 1.00 71.55 1444 LEU A N 1
ATOM 766 C CA . LEU A 1 95 ? 40.856 8.147 108.411 1.00 71.11 1444 LEU A CA 1
ATOM 767 C C . LEU A 1 95 ? 39.365 7.944 108.184 1.00 77.71 1444 LEU A C 1
ATOM 768 O O . LEU A 1 95 ? 38.770 8.499 107.250 1.00 76.16 1444 LEU A O 1
ATOM 773 N N . VAL A 1 96 ? 38.773 7.125 109.047 1.00 79.69 1445 VAL A N 1
ATOM 774 C CA . VAL A 1 96 ? 37.350 6.833 108.980 1.00 72.43 1445 VAL A CA 1
ATOM 775 C C . VAL A 1 96 ? 36.551 8.091 109.291 1.00 64.18 1445 VAL A C 1
ATOM 776 O O . VAL A 1 96 ? 35.591 8.395 108.597 1.00 63.86 1445 VAL A O 1
ATOM 780 N N . LYS A 1 97 ? 36.941 8.823 110.328 1.00 59.92 1446 LYS A N 1
ATOM 781 C CA . LYS A 1 97 ? 36.230 10.046 110.649 1.00 65.26 1446 LYS A CA 1
ATOM 782 C C . LYS A 1 97 ? 36.427 11.025 109.498 1.00 69.45 1446 LYS A C 1
ATOM 783 O O . LYS A 1 97 ? 35.668 11.980 109.356 1.00 81.81 1446 LYS A O 1
ATOM 789 N N . LYS A 1 98 ? 37.450 10.774 108.683 1.00 66.87 1447 LYS A N 1
ATOM 790 C CA . LYS A 1 98 ? 37.785 11.620 107.528 1.00 72.48 1447 LYS A CA 1
ATOM 791 C C . LYS A 1 98 ? 36.745 11.439 106.428 1.00 74.33 1447 LYS A C 1
ATOM 792 O O . LYS A 1 98 ? 36.154 12.401 105.926 1.00 68.12 1447 LYS A O 1
ATOM 798 N N . ILE A 1 99 ? 36.544 10.181 106.058 1.00 73.84 1448 ILE A N 1
ATOM 799 C CA . ILE A 1 99 ? 35.591 9.823 105.030 1.00 70.52 1448 ILE A CA 1
ATOM 800 C C . ILE A 1 99 ? 34.144 10.148 105.414 1.00 70.92 1448 ILE A C 1
ATOM 801 O O . ILE A 1 99 ? 33.345 10.533 104.558 1.00 69.26 1448 ILE A O 1
ATOM 806 N N . LEU A 1 100 ? 33.809 10.003 106.695 1.00 71.87 1449 LEU A N 1
ATOM 807 C CA . LEU A 1 100 ? 32.448 10.269 107.157 1.00 68.73 1449 LEU A CA 1
ATOM 808 C C . LEU A 1 100 ? 32.187 11.745 107.344 1.00 72.39 1449 LEU A C 1
ATOM 809 O O . LEU A 1 100 ? 31.094 12.222 107.055 1.00 72.42 1449 LEU A O 1
ATOM 814 N N . ASN A 1 101 ? 33.182 12.473 107.835 1.00 72.72 1450 ASN A N 1
ATOM 815 C CA . ASN A 1 101 ? 33.021 13.912 108.002 1.00 76.16 1450 ASN A CA 1
ATOM 816 C C . ASN A 1 101 ? 32.995 14.523 106.612 1.00 73.17 1450 ASN A C 1
ATOM 817 O O . ASN A 1 101 ? 32.686 15.699 106.460 1.00 78.51 1450 ASN A O 1
ATOM 822 N N . CYS A 1 102 ? 33.338 13.716 105.608 1.00 73.70 1451 CYS A N 1
ATOM 823 C CA . CYS A 1 102 ? 33.381 14.149 104.208 1.00 83.69 1451 CYS A CA 1
ATOM 824 C C . CYS A 1 102 ? 34.424 15.235 103.907 1.00 87.14 1451 CYS A C 1
ATOM 825 O O . CYS A 1 102 ? 34.411 15.813 102.820 1.00 89.71 1451 CYS A O 1
ATOM 828 N N . ASP A 1 103 ? 35.312 15.508 104.863 1.00 90.64 1452 ASP A N 1
ATOM 829 C CA . ASP A 1 103 ? 36.338 16.553 104.736 1.00 92.78 1452 ASP A CA 1
ATOM 830 C C . ASP A 1 103 ? 36.596 17.048 103.300 1.00 88.59 1452 ASP A C 1
ATOM 831 O O . ASP A 1 103 ? 36.781 16.251 102.375 1.00 85.48 1452 ASP A O 1
ATOM 836 N N . ARG A 1 104 ? 36.614 18.372 103.139 1.00 84.08 1453 ARG A N 1
ATOM 837 C CA . ARG A 1 104 ? 36.817 19.031 101.845 1.00 79.74 1453 ARG A CA 1
ATOM 838 C C . ARG A 1 104 ? 37.917 18.410 100.964 1.00 81.40 1453 ARG A C 1
ATOM 839 O O . ARG A 1 104 ? 37.716 18.239 99.757 1.00 81.15 1453 ARG A O 1
ATOM 847 N N . ASP A 1 105 ? 39.071 18.074 101.545 1.00 74.24 1454 ASP A N 1
ATOM 848 C CA . ASP A 1 105 ? 40.150 17.467 100.761 1.00 79.08 1454 ASP A CA 1
ATOM 849 C C . ASP A 1 105 ? 39.732 16.086 100.253 1.00 83.18 1454 ASP A C 1
ATOM 850 O O . ASP A 1 105 ? 40.068 15.691 99.137 1.00 91.64 1454 ASP A O 1
ATOM 855 N N . PHE A 1 106 ? 39.002 15.355 101.088 1.00 87.44 1455 PHE A N 1
ATOM 856 C CA . PHE A 1 106 ? 38.509 14.025 100.744 1.00 85.78 1455 PHE A CA 1
ATOM 857 C C . PHE A 1 106 ? 37.655 14.082 99.481 1.00 85.93 1455 PHE A C 1
ATOM 858 O O . PHE A 1 106 ? 37.859 13.307 98.546 1.00 82.21 1455 PHE A O 1
ATOM 866 N N . LEU A 1 107 ? 36.698 15.006 99.466 1.00 85.85 1456 LEU A N 1
ATOM 867 C CA . LEU A 1 107 ? 35.805 15.179 98.327 1.00 81.64 1456 LEU A CA 1
ATOM 868 C C . LEU A 1 107 ? 36.574 15.646 97.095 1.00 82.05 1456 LEU A C 1
ATOM 869 O O . LEU A 1 107 ? 36.299 15.204 95.981 1.00 89.57 1456 LEU A O 1
ATOM 874 N N . GLN A 1 108 ? 37.538 16.540 97.294 1.00 79.52 1457 GLN A N 1
ATOM 875 C CA . GLN A 1 108 ? 38.327 17.051 96.179 1.00 78.88 1457 GLN A CA 1
ATOM 876 C C . GLN A 1 108 ? 39.339 16.032 95.636 1.00 80.74 1457 GLN A C 1
ATOM 877 O O . GLN A 1 108 ? 40.166 16.361 94.790 1.00 77.75 1457 GLN A O 1
ATOM 883 N N . THR A 1 109 ? 39.258 14.792 96.116 1.00 82.35 1458 THR A N 1
ATOM 884 C CA . THR A 1 109 ? 40.142 13.712 95.668 1.00 80.09 1458 THR A CA 1
ATOM 885 C C . THR A 1 109 ? 39.286 12.696 94.893 1.00 75.33 1458 THR A C 1
ATOM 886 O O . THR A 1 109 ? 38.918 11.647 95.415 1.00 76.86 1458 THR A O 1
ATOM 890 N N . PRO A 1 110 ? 38.982 12.993 93.623 1.00 75.80 1459 PRO A N 1
ATOM 891 C CA . PRO A 1 110 ? 38.168 12.150 92.738 1.00 76.44 1459 PRO A CA 1
ATOM 892 C C . PRO A 1 110 ? 38.449 10.652 92.783 1.00 77.18 1459 PRO A C 1
ATOM 893 O O . PRO A 1 110 ? 37.526 9.838 92.671 1.00 73.04 1459 PRO A O 1
ATOM 897 N N . SER A 1 111 ? 39.722 10.294 92.937 1.00 75.90 1460 SER A N 1
ATOM 898 C CA . SER A 1 111 ? 40.129 8.893 92.940 1.00 82.20 1460 SER A CA 1
ATOM 899 C C . SER A 1 111 ? 39.653 8.060 94.128 1.00 85.05 1460 SER A C 1
ATOM 900 O O . SER A 1 111 ? 39.378 6.867 93.977 1.00 85.95 1460 SER A O 1
ATOM 903 N N . VAL A 1 112 ? 39.563 8.670 95.306 1.00 80.87 1461 VAL A N 1
ATOM 904 C CA . VAL A 1 112 ? 39.112 7.930 96.481 1.00 87.92 1461 VAL A CA 1
ATOM 905 C C . VAL A 1 112 ? 37.600 7.733 96.433 1.00 86.33 1461 VAL A C 1
ATOM 906 O O . VAL A 1 112 ? 37.097 6.629 96.664 1.00 85.14 1461 VAL A O 1
ATOM 910 N N . VAL A 1 113 ? 36.883 8.807 96.120 1.00 78.12 1462 VAL A N 1
ATOM 911 C CA . VAL A 1 113 ? 35.436 8.763 96.032 1.00 69.96 1462 VAL A CA 1
ATOM 912 C C . VAL A 1 113 ? 35.008 7.660 95.069 1.00 70.22 1462 VAL A C 1
ATOM 913 O O . VAL A 1 113 ? 33.978 7.016 95.268 1.00 74.38 1462 VAL A O 1
ATOM 917 N N . GLU A 1 114 ? 35.801 7.436 94.028 1.00 70.76 1463 GLU A N 1
ATOM 918 C CA . GLU A 1 114 ? 35.476 6.392 93.069 1.00 70.72 1463 GLU A CA 1
ATOM 919 C C . GLU A 1 114 ? 35.714 5.038 93.707 1.00 70.21 1463 GLU A C 1
ATOM 920 O O . GLU A 1 114 ? 34.834 4.182 93.703 1.00 81.73 1463 GLU A O 1
ATOM 926 N N . PHE A 1 115 ? 36.916 4.848 94.245 1.00 72.57 1464 PHE A N 1
ATOM 927 C CA . PHE A 1 115 ? 37.280 3.594 94.889 1.00 73.56 1464 PHE A CA 1
ATOM 928 C C . PHE A 1 115 ? 36.253 3.181 95.942 1.00 76.96 1464 PHE A C 1
ATOM 929 O O . PHE A 1 115 ? 35.786 2.041 95.944 1.00 75.38 1464 PHE A O 1
ATOM 937 N N . LEU A 1 116 ? 35.912 4.107 96.837 1.00 76.99 1465 LEU A N 1
ATOM 938 C CA . LEU A 1 116 ? 34.938 3.826 97.885 1.00 70.19 1465 LEU A CA 1
ATOM 939 C C . LEU A 1 116 ? 33.573 3.489 97.308 1.00 70.40 1465 LEU A C 1
ATOM 940 O O . LEU A 1 116 ? 32.707 2.971 98.010 1.00 74.68 1465 LEU A O 1
ATOM 945 N N . SER A 1 117 ? 33.391 3.772 96.023 1.00 70.55 1466 SER A N 1
ATOM 946 C CA . SER A 1 117 ? 32.131 3.493 95.346 1.00 68.74 1466 SER A CA 1
ATOM 947 C C . SER A 1 117 ? 32.211 2.280 94.428 1.00 73.48 1466 SER A C 1
ATOM 948 O O . SER A 1 117 ? 31.200 1.870 93.867 1.00 77.59 1466 SER A O 1
ATOM 951 N N . LYS A 1 118 ? 33.405 1.710 94.267 1.00 83.62 1467 LYS A N 1
ATOM 952 C CA . LYS A 1 118 ? 33.586 0.546 93.394 1.00 91.62 1467 LYS A CA 1
ATOM 953 C C . LYS A 1 118 ? 32.589 -0.551 93.724 1.00 90.13 1467 LYS A C 1
ATOM 954 O O . LYS A 1 118 ? 32.180 -0.704 94.874 1.00 93.14 1467 LYS A O 1
ATOM 960 N N . SER A 1 119 ? 32.204 -1.315 92.709 1.00 89.31 1468 SER A N 1
ATOM 961 C CA . SER A 1 119 ? 31.247 -2.391 92.904 1.00 93.03 1468 SER A CA 1
ATOM 962 C C . SER A 1 119 ? 31.771 -3.462 93.837 1.00 94.98 1468 SER A C 1
ATOM 963 O O . SER A 1 119 ? 31.275 -3.613 94.952 1.00 96.68 1468 SER A O 1
ATOM 966 N N . GLU A 1 120 ? 32.776 -4.203 93.389 1.00 97.94 1469 GLU A N 1
ATOM 967 C CA . GLU A 1 120 ? 33.331 -5.267 94.210 1.00 103.15 1469 GLU A CA 1
ATOM 968 C C . GLU A 1 120 ? 33.754 -4.805 95.602 1.00 101.49 1469 GLU A C 1
ATOM 969 O O . GLU A 1 120 ? 33.914 -5.623 96.508 1.00 107.49 1469 GLU A O 1
ATOM 975 N N . ILE A 1 121 ? 33.925 -3.497 95.776 1.00 96.56 1470 ILE A N 1
ATOM 976 C CA . ILE A 1 121 ? 34.314 -2.952 97.074 1.00 93.02 1470 ILE A CA 1
ATOM 977 C C . ILE A 1 121 ? 33.090 -2.781 97.966 1.00 92.99 1470 ILE A C 1
ATOM 978 O O . ILE A 1 121 ? 33.066 -3.243 99.107 1.00 94.40 1470 ILE A O 1
ATOM 983 N N . ILE A 1 122 ? 32.076 -2.113 97.431 1.00 91.24 1471 ILE A N 1
ATOM 984 C CA . ILE A 1 122 ? 30.838 -1.856 98.160 1.00 92.71 1471 ILE A CA 1
ATOM 985 C C . ILE A 1 122 ? 30.031 -3.122 98.464 1.00 91.95 1471 ILE A C 1
ATOM 986 O O . ILE A 1 122 ? 29.445 -3.247 99.541 1.00 87.14 1471 ILE A O 1
ATOM 991 N N . GLU A 1 123 ? 30.018 -4.055 97.515 1.00 97.18 1472 GLU A N 1
ATOM 992 C CA . GLU A 1 123 ? 29.277 -5.309 97.641 1.00 91.24 1472 GLU A CA 1
ATOM 993 C C . GLU A 1 123 ? 29.881 -6.325 98.609 1.00 95.87 1472 GLU A C 1
ATOM 994 O O . GLU A 1 123 ? 30.960 -6.873 98.368 1.00 96.55 1472 GLU A O 1
ATOM 1000 N N . VAL A 1 124 ? 29.158 -6.581 99.696 1.00 104.06 1473 VAL A N 1
ATOM 1001 C CA . VAL A 1 124 ? 29.579 -7.524 100.727 1.00 109.34 1473 VAL A CA 1
ATOM 1002 C C . VAL A 1 124 ? 28.863 -8.869 100.572 1.00 109.47 1473 VAL A C 1
ATOM 1003 O O . VAL A 1 124 ? 27.639 -8.945 100.691 1.00 103.58 1473 VAL A O 1
ATOM 1007 N N . SER A 1 125 ? 29.630 -9.925 100.310 1.00 115.03 1474 SER A N 1
ATOM 1008 C CA . SER A 1 125 ? 29.063 -11.263 100.149 1.00 120.49 1474 SER A CA 1
ATOM 1009 C C . SER A 1 125 ? 28.438 -11.724 101.463 1.00 122.08 1474 SER A C 1
ATOM 1010 O O . SER A 1 125 ? 28.757 -11.194 102.529 1.00 121.13 1474 SER A O 1
ATOM 1013 N N . VAL A 1 126 ? 27.551 -12.713 101.387 1.00 121.51 1475 VAL A N 1
ATOM 1014 C CA . VAL A 1 126 ? 26.885 -13.228 102.579 1.00 116.16 1475 VAL A CA 1
ATOM 1015 C C . VAL A 1 126 ? 27.907 -13.737 103.593 1.00 113.95 1475 VAL A C 1
ATOM 1016 O O . VAL A 1 126 ? 27.820 -13.429 104.784 1.00 108.65 1475 VAL A O 1
ATOM 1020 N N . ASN A 1 127 ? 28.874 -14.512 103.107 1.00 111.96 1476 ASN A N 1
ATOM 1021 C CA . ASN A 1 127 ? 29.920 -15.075 103.952 1.00 111.75 1476 ASN A CA 1
ATOM 1022 C C . ASN A 1 127 ? 30.672 -13.985 104.700 1.00 109.36 1476 ASN A C 1
ATOM 1023 O O . ASN A 1 127 ? 30.762 -14.017 105.927 1.00 106.98 1476 ASN A O 1
ATOM 1028 N N . LEU A 1 128 ? 31.211 -13.025 103.950 1.00 108.47 1477 LEU A N 1
ATOM 1029 C CA . LEU A 1 128 ? 31.971 -11.918 104.528 1.00 103.35 1477 LEU A CA 1
ATOM 1030 C C . LEU A 1 128 ? 31.210 -11.193 105.630 1.00 100.44 1477 LEU A C 1
ATOM 1031 O O . LEU A 1 128 ? 31.763 -10.920 106.697 1.00 98.58 1477 LEU A O 1
ATOM 1036 N N . ALA A 1 129 ? 29.946 -10.876 105.365 1.00 96.29 1478 ALA A N 1
ATOM 1037 C CA . ALA A 1 129 ? 29.121 -10.192 106.348 1.00 88.92 1478 ALA A CA 1
ATOM 1038 C C . ALA A 1 129 ? 29.080 -11.042 107.616 1.00 95.86 1478 ALA A C 1
ATOM 1039 O O . ALA A 1 129 ? 28.921 -10.513 108.722 1.00 96.89 1478 ALA A O 1
ATOM 1041 N N . ARG A 1 130 ? 29.229 -12.360 107.446 1.00 97.84 1479 ARG A N 1
ATOM 1042 C CA . ARG A 1 130 ? 29.235 -13.297 108.574 1.00 100.38 1479 ARG A CA 1
ATOM 1043 C C . ARG A 1 130 ? 30.585 -13.251 109.274 1.00 103.01 1479 ARG A C 1
ATOM 1044 O O . ARG A 1 130 ? 30.660 -13.062 110.492 1.00 104.53 1479 ARG A O 1
ATOM 1052 N N . ASN A 1 131 ? 31.647 -13.435 108.494 1.00 102.57 1480 ASN A N 1
ATOM 1053 C CA . ASN A 1 131 ? 33.007 -13.405 109.018 1.00 95.67 1480 ASN A CA 1
ATOM 1054 C C . ASN A 1 131 ? 33.219 -12.143 109.854 1.00 92.08 1480 ASN A C 1
ATOM 1055 O O . ASN A 1 131 ? 33.806 -12.205 110.932 1.00 94.27 1480 ASN A O 1
ATOM 1060 N N . TYR A 1 132 ? 32.734 -11.003 109.358 1.00 90.36 1481 TYR A N 1
ATOM 1061 C CA . TYR A 1 132 ? 32.872 -9.731 110.073 1.00 94.86 1481 TYR A CA 1
ATOM 1062 C C . TYR A 1 132 ? 31.774 -9.524 111.121 1.00 98.97 1481 TYR A C 1
ATOM 1063 O O . TYR A 1 132 ? 31.875 -8.628 111.972 1.00 92.18 1481 TYR A O 1
ATOM 1072 N N . ALA A 1 133 ? 30.731 -10.350 111.046 1.00 101.14 1482 ALA A N 1
ATOM 1073 C CA . ALA A 1 133 ? 29.589 -10.286 111.961 1.00 98.57 1482 ALA A CA 1
ATOM 1074 C C . ALA A 1 133 ? 29.993 -10.137 113.430 1.00 93.47 1482 ALA A C 1
ATOM 1075 O O . ALA A 1 133 ? 29.477 -9.275 114.142 1.00 81.87 1482 ALA A O 1
ATOM 1077 N N . PRO A 1 134 ? 30.923 -10.981 113.903 1.00 93.83 1483 PRO A N 1
ATOM 1078 C CA . PRO A 1 134 ? 31.381 -10.920 115.296 1.00 97.45 1483 PRO A CA 1
ATOM 1079 C C . PRO A 1 134 ? 31.781 -9.515 115.780 1.00 101.46 1483 PRO A C 1
ATOM 1080 O O . PRO A 1 134 ? 31.322 -9.056 116.831 1.00 92.70 1483 PRO A O 1
ATOM 1084 N N . TYR A 1 135 ? 32.632 -8.845 114.998 1.00 109.23 1484 TYR A N 1
ATOM 1085 C CA . TYR A 1 135 ? 33.151 -7.513 115.327 1.00 109.32 1484 TYR A CA 1
ATOM 1086 C C . TYR A 1 135 ? 32.282 -6.361 114.825 1.00 109.80 1484 TYR A C 1
ATOM 1087 O O . TYR A 1 135 ? 32.640 -5.188 114.960 1.00 108.43 1484 TYR A O 1
ATOM 1096 N N . SER A 1 136 ? 31.137 -6.703 114.251 1.00 105.17 1485 SER A N 1
ATOM 1097 C CA . SER A 1 136 ? 30.221 -5.714 113.716 1.00 98.70 1485 SER A CA 1
ATOM 1098 C C . SER A 1 136 ? 29.533 -4.840 114.773 1.00 96.13 1485 SER A C 1
ATOM 1099 O O . SER A 1 136 ? 29.343 -5.251 115.918 1.00 99.10 1485 SER A O 1
ATOM 1102 N N . THR A 1 137 ? 29.185 -3.621 114.370 1.00 93.84 1486 THR A N 1
ATOM 1103 C CA . THR A 1 137 ? 28.478 -2.667 115.217 1.00 91.31 1486 THR A CA 1
ATOM 1104 C C . THR A 1 137 ? 27.234 -2.298 114.404 1.00 99.06 1486 THR A C 1
ATOM 1105 O O . THR A 1 137 ? 27.209 -2.511 113.190 1.00 97.03 1486 THR A O 1
ATOM 1109 N N . ASP A 1 138 ? 26.206 -1.750 115.048 1.00 103.25 1487 ASP A N 1
ATOM 1110 C CA . ASP A 1 138 ? 24.980 -1.417 114.324 1.00 107.54 1487 ASP A CA 1
ATOM 1111 C C . ASP A 1 138 ? 24.749 0.056 113.978 1.00 112.68 1487 ASP A C 1
ATOM 1112 O O . ASP A 1 138 ? 24.466 0.376 112.821 1.00 117.64 1487 ASP A O 1
ATOM 1117 N N . TRP A 1 139 ? 24.842 0.944 114.966 1.00 111.58 1488 TRP A N 1
ATOM 1118 C CA . TRP A 1 139 ? 24.667 2.384 114.735 1.00 110.48 1488 TRP A CA 1
ATOM 1119 C C . TRP A 1 139 ? 23.234 2.868 114.533 1.00 108.30 1488 TRP A C 1
ATOM 1120 O O . TRP A 1 139 ? 22.941 4.046 114.765 1.00 103.13 1488 TRP A O 1
ATOM 1131 N N . GLU A 1 140 ? 22.348 1.981 114.084 1.00 112.79 1489 GLU A N 1
ATOM 1132 C CA . GLU A 1 140 ? 20.952 2.357 113.863 1.00 113.82 1489 GLU A CA 1
ATOM 1133 C C . GLU A 1 140 ? 20.319 2.811 115.167 1.00 108.98 1489 GLU A C 1
ATOM 1134 O O . GLU A 1 140 ? 20.130 2.018 116.090 1.00 107.81 1489 GLU A O 1
ATOM 1140 N N . GLY A 1 141 ? 19.997 4.097 115.236 1.00 102.74 1490 GLY A N 1
ATOM 1141 C CA . GLY A 1 141 ? 19.410 4.643 116.441 1.00 96.59 1490 GLY A CA 1
ATOM 1142 C C . GLY A 1 141 ? 20.451 5.392 117.249 1.00 94.57 1490 GLY A C 1
ATOM 1143 O O . GLY A 1 141 ? 20.147 6.411 117.869 1.00 94.82 1490 GLY A O 1
ATOM 1144 N N . VAL A 1 142 ? 21.683 4.888 117.240 1.00 97.65 1491 VAL A N 1
ATOM 1145 C CA . VAL A 1 142 ? 22.786 5.510 117.974 1.00 101.50 1491 VAL A CA 1
ATOM 1146 C C . VAL A 1 142 ? 22.942 6.976 117.589 1.00 107.58 1491 VAL A C 1
ATOM 1147 O O . VAL A 1 142 ? 23.136 7.305 116.416 1.00 105.47 1491 VAL A O 1
ATOM 1151 N N . ARG A 1 143 ? 22.873 7.850 118.589 1.00 112.22 1492 ARG A N 1
ATOM 1152 C CA . ARG A 1 143 ? 22.962 9.288 118.362 1.00 116.57 1492 ARG A CA 1
ATOM 1153 C C . ARG A 1 143 ? 24.305 9.920 118.715 1.00 116.07 1492 ARG A C 1
ATOM 1154 O O . ARG A 1 143 ? 24.391 11.133 118.922 1.00 114.88 1492 ARG A O 1
ATOM 1162 N N . ASN A 1 144 ? 25.346 9.093 118.789 1.00 115.74 1493 ASN A N 1
ATOM 1163 C CA . ASN A 1 144 ? 26.697 9.566 119.082 1.00 118.71 1493 ASN A CA 1
ATOM 1164 C C . ASN A 1 144 ? 27.704 8.437 119.300 1.00 119.61 1493 ASN A C 1
ATOM 1165 O O . ASN A 1 144 ? 27.387 7.394 119.873 1.00 114.11 1493 ASN A O 1
ATOM 1170 N N . LEU A 1 145 ? 28.920 8.666 118.814 1.00 124.77 1494 LEU A N 1
ATOM 1171 C CA . LEU A 1 145 ? 30.016 7.707 118.908 1.00 130.85 1494 LEU A CA 1
ATOM 1172 C C . LEU A 1 145 ? 30.184 7.189 120.332 1.00 136.92 1494 LEU A C 1
ATOM 1173 O O . LEU A 1 145 ? 30.256 5.980 120.560 1.00 136.97 1494 LEU A 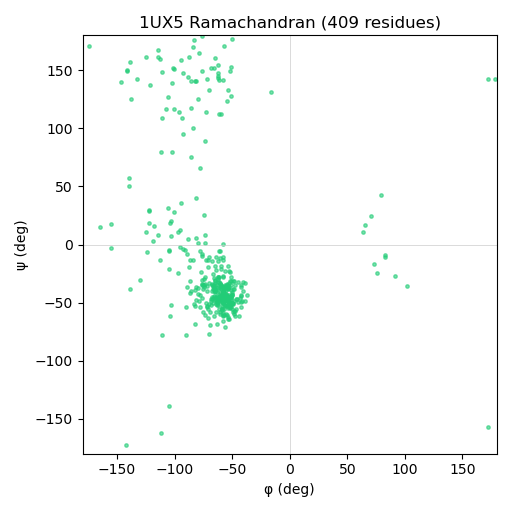O 1
ATOM 1178 N N . GLU A 1 146 ? 30.245 8.120 121.280 1.00 142.39 1495 GLU A N 1
ATOM 1179 C CA . GLU A 1 146 ? 30.434 7.802 122.693 1.00 143.62 1495 GLU A CA 1
ATOM 1180 C C . GLU A 1 146 ? 29.156 7.379 123.418 1.00 140.88 1495 GLU A C 1
ATOM 1181 O O . GLU A 1 146 ? 28.932 7.762 124.567 1.00 138.19 1495 GLU A O 1
ATOM 1187 N N . ASP A 1 147 ? 28.319 6.591 122.751 1.00 138.20 1496 ASP A N 1
ATOM 1188 C CA . ASP A 1 147 ? 27.082 6.130 123.365 1.00 136.23 1496 ASP A CA 1
ATOM 1189 C C . ASP A 1 147 ? 26.602 4.829 122.743 1.00 131.12 1496 ASP A C 1
ATOM 1190 O O . ASP A 1 147 ? 25.594 4.263 123.168 1.00 127.64 1496 ASP A O 1
ATOM 1195 N N . ALA A 1 148 ? 27.320 4.360 121.727 1.00 128.71 1497 ALA A N 1
ATOM 1196 C CA . ALA A 1 148 ? 26.963 3.107 121.080 1.00 127.43 1497 ALA A CA 1
ATOM 1197 C C . ALA A 1 148 ? 27.282 2.026 122.095 1.00 129.25 1497 ALA A C 1
ATOM 1198 O O . ALA A 1 148 ? 26.388 1.479 122.739 1.00 131.89 1497 ALA A O 1
ATOM 1200 N N . LYS A 1 149 ? 28.571 1.720 122.221 1.00 131.89 1498 LYS A N 1
ATOM 1201 C CA . LYS A 1 149 ? 29.075 0.730 123.169 1.00 132.04 1498 LYS A CA 1
ATOM 1202 C C . LYS A 1 149 ? 29.044 -0.758 122.798 1.00 126.11 1498 LYS A C 1
ATOM 1203 O O . LYS A 1 149 ? 29.639 -1.575 123.503 1.00 118.16 1498 LYS A O 1
ATOM 1209 N N . PRO A 1 150 ? 28.354 -1.149 121.703 1.00 123.07 1499 PRO A N 1
ATOM 1210 C CA . PRO A 1 150 ? 28.366 -2.593 121.408 1.00 122.76 1499 PRO A CA 1
ATOM 1211 C C . PRO A 1 150 ? 29.598 -3.050 120.622 1.00 118.63 1499 PRO A C 1
ATOM 1212 O O . PRO A 1 150 ? 29.686 -2.869 119.407 1.00 121.34 1499 PRO A O 1
ATOM 1216 N N . PRO A 1 151 ? 30.580 -3.639 121.320 1.00 110.18 1500 PRO A N 1
ATOM 1217 C CA . PRO A 1 151 ? 31.799 -4.113 120.643 1.00 104.02 1500 PRO A CA 1
ATOM 1218 C C . PRO A 1 151 ? 31.561 -5.468 119.994 1.00 96.99 1500 PRO A C 1
ATOM 1219 O O . PRO A 1 151 ? 31.894 -5.679 118.848 1.00 86.29 1500 PRO A O 1
ATOM 1223 N N . GLU A 1 152 ? 30.964 -6.386 120.770 1.00 115.94 1501 GLU A N 1
ATOM 1224 C CA . GLU A 1 152 ? 30.635 -7.736 120.346 1.00 125.50 1501 GLU A CA 1
ATOM 1225 C C . GLU A 1 152 ? 31.869 -8.627 120.222 1.00 119.47 1501 GLU A C 1
ATOM 1226 O O . GLU A 1 152 ? 31.753 -9.833 120.140 1.00 117.89 1501 GLU A O 1
ATOM 1232 N N . LYS A 1 153 ? 33.041 -8.011 120.172 1.00 118.74 1502 LYS A N 1
ATOM 1233 C CA . LYS A 1 153 ? 34.308 -8.742 120.051 1.00 124.14 1502 LYS A CA 1
ATOM 1234 C C . LYS A 1 153 ? 35.307 -7.609 119.829 1.00 133.78 1502 LYS A C 1
ATOM 1235 O O . LYS A 1 153 ? 35.014 -6.478 120.210 1.00 141.80 1502 LYS A O 1
ATOM 1241 N N . ASP A 1 154 ? 36.465 -7.869 119.223 1.00 133.69 1503 ASP A N 1
ATOM 1242 C CA . ASP A 1 154 ? 37.431 -6.787 119.012 1.00 133.75 1503 ASP A CA 1
ATOM 1243 C C . ASP A 1 154 ? 37.804 -6.563 117.552 1.00 128.54 1503 ASP A C 1
ATOM 1244 O O . ASP A 1 154 ? 38.025 -7.513 116.799 1.00 129.62 1503 ASP A O 1
ATOM 1249 N N . PRO A 1 155 ? 37.884 -5.286 117.136 1.00 123.57 1504 PRO A N 1
ATOM 1250 C CA . PRO A 1 155 ? 38.228 -4.874 115.770 1.00 117.89 1504 PRO A CA 1
ATOM 1251 C C . PRO A 1 155 ? 39.746 -4.779 115.559 1.00 114.93 1504 PRO A C 1
ATOM 1252 O O . PRO A 1 155 ? 40.255 -5.171 114.522 1.00 100.78 1504 PRO A O 1
ATOM 1256 N N . ASN A 1 156 ? 40.450 -4.257 116.564 1.00 105.02 1505 ASN A N 1
ATOM 1257 C CA . ASN A 1 156 ? 41.889 -4.106 116.484 1.00 103.87 1505 ASN A CA 1
ATOM 1258 C C . ASN A 1 156 ? 42.600 -5.389 116.100 1.00 102.11 1505 ASN A C 1
ATOM 1259 O O . ASN A 1 156 ? 43.714 -5.351 115.588 1.00 105.05 1505 ASN A O 1
ATOM 1264 N N . ASP A 1 157 ? 41.972 -6.532 116.350 1.00 104.05 1506 ASP A N 1
ATOM 1265 C CA . ASP A 1 157 ? 42.573 -7.818 116.000 1.00 106.93 1506 ASP A CA 1
ATOM 1266 C C . ASP A 1 157 ? 42.553 -7.954 114.486 1.00 106.74 1506 ASP A C 1
ATOM 1267 O O . ASP A 1 157 ? 43.211 -8.826 113.920 1.00 102.31 1506 ASP A O 1
ATOM 1272 N N . LEU A 1 158 ? 41.787 -7.082 113.837 1.00 109.48 1507 LEU A N 1
ATOM 1273 C CA . LEU A 1 158 ? 41.674 -7.084 112.383 1.00 107.58 1507 LEU A CA 1
ATOM 1274 C C . LEU A 1 158 ? 42.750 -6.229 111.744 1.00 105.16 1507 LEU A C 1
ATOM 1275 O O . LEU A 1 158 ? 43.126 -5.182 112.275 1.00 101.58 1507 LEU A O 1
ATOM 1280 N N . GLN A 1 159 ? 43.238 -6.673 110.593 1.00 102.75 1508 GLN A N 1
ATOM 1281 C CA . GLN A 1 159 ? 44.240 -5.906 109.875 1.00 103.84 1508 GLN A CA 1
ATOM 1282 C C . GLN A 1 159 ? 43.618 -4.565 109.484 1.00 107.81 1508 GLN A C 1
ATOM 1283 O O . GLN A 1 159 ? 42.396 -4.455 109.364 1.00 115.00 1508 GLN A O 1
ATOM 1289 N N . ARG A 1 160 ? 44.458 -3.549 109.301 1.00 106.75 1509 ARG A N 1
ATOM 1290 C CA . ARG A 1 160 ? 44.000 -2.207 108.947 1.00 100.35 1509 ARG A CA 1
ATOM 1291 C C . ARG A 1 160 ? 43.001 -2.185 107.788 1.00 98.67 1509 ARG A C 1
ATOM 1292 O O . ARG A 1 160 ? 41.945 -1.550 107.881 1.00 97.04 1509 ARG A O 1
ATOM 1300 N N . ALA A 1 161 ? 43.330 -2.876 106.701 1.00 91.13 1510 ALA A N 1
ATOM 1301 C CA . ALA A 1 161 ? 42.448 -2.917 105.538 1.00 93.53 1510 ALA A CA 1
ATOM 1302 C C . ALA A 1 161 ? 41.041 -3.402 105.910 1.00 96.94 1510 ALA A C 1
ATOM 1303 O O . ALA A 1 161 ? 40.035 -2.829 105.482 1.00 94.79 1510 ALA A O 1
ATOM 1305 N N . ASP A 1 162 ? 40.980 -4.456 106.718 1.00 101.68 1511 ASP A N 1
ATOM 1306 C CA . ASP A 1 162 ? 39.708 -5.025 107.141 1.00 96.06 1511 ASP A CA 1
ATOM 1307 C C . ASP A 1 162 ? 39.013 -4.137 108.160 1.00 89.07 1511 ASP A C 1
ATOM 1308 O O . ASP A 1 162 ? 37.787 -4.051 108.170 1.00 93.49 1511 ASP A O 1
ATOM 1313 N N . GLN A 1 163 ? 39.792 -3.470 109.010 1.00 80.06 1512 GLN A N 1
ATOM 1314 C CA . GLN A 1 163 ? 39.218 -2.567 110.004 1.00 81.46 1512 GLN A CA 1
ATOM 1315 C C . GLN A 1 163 ? 38.427 -1.455 109.309 1.00 85.80 1512 GLN A C 1
ATOM 1316 O O . GLN A 1 163 ? 37.402 -0.996 109.819 1.00 85.90 1512 GLN A O 1
ATOM 1322 N N . ILE A 1 164 ? 38.917 -1.019 108.150 1.00 85.54 1513 ILE A N 1
ATOM 1323 C CA . ILE A 1 164 ? 38.253 0.028 107.377 1.00 85.97 1513 ILE A CA 1
ATOM 1324 C C . ILE A 1 164 ? 37.004 -0.552 106.714 1.00 80.84 1513 ILE A C 1
ATOM 1325 O O . ILE A 1 164 ? 35.883 -0.095 106.967 1.00 70.69 1513 ILE A O 1
ATOM 1330 N N . TYR A 1 165 ? 37.209 -1.556 105.864 1.00 74.71 1514 TYR A N 1
ATOM 1331 C CA . TYR A 1 165 ? 36.112 -2.221 105.168 1.00 76.87 1514 TYR A CA 1
ATOM 1332 C C . TYR A 1 165 ? 34.957 -2.344 106.143 1.00 84.43 1514 TYR A C 1
ATOM 1333 O O . TYR A 1 165 ? 33.820 -1.988 105.829 1.00 88.23 1514 TYR A O 1
ATOM 1342 N N . LEU A 1 166 ? 35.284 -2.842 107.336 1.00 84.33 1515 LEU A N 1
ATOM 1343 C CA . LEU A 1 166 ? 34.320 -3.042 108.411 1.00 78.50 1515 LEU A CA 1
ATOM 1344 C C . LEU A 1 166 ? 33.599 -1.750 108.763 1.00 73.65 1515 LEU A C 1
ATOM 1345 O O . LEU A 1 166 ? 32.412 -1.592 108.485 1.00 74.88 1515 LEU A O 1
ATOM 1350 N N . GLN A 1 167 ? 34.325 -0.833 109.388 1.00 70.47 1516 GLN A N 1
ATOM 1351 C CA . GLN A 1 167 ? 33.767 0.447 109.796 1.00 73.48 1516 GLN A CA 1
ATOM 1352 C C . GLN A 1 167 ? 32.819 1.087 108.777 1.00 75.25 1516 GLN A C 1
ATOM 1353 O O . GLN A 1 167 ? 31.864 1.764 109.163 1.00 75.20 1516 GLN A O 1
ATOM 1359 N N . LEU A 1 168 ? 33.065 0.866 107.487 1.00 75.14 1517 LEU A N 1
ATOM 1360 C CA . LEU A 1 168 ? 32.233 1.473 106.448 1.00 72.40 1517 LEU A CA 1
ATOM 1361 C C . LEU A 1 168 ? 31.345 0.531 105.637 1.00 76.09 1517 LEU A C 1
ATOM 1362 O O . LEU A 1 168 ? 30.134 0.461 105.868 1.00 72.24 1517 LEU A O 1
ATOM 1367 N N . MET A 1 169 ? 31.950 -0.176 104.682 1.00 76.68 1518 MET A N 1
ATOM 1368 C CA . MET A 1 169 ? 31.229 -1.100 103.802 1.00 78.56 1518 MET A CA 1
ATOM 1369 C C . MET A 1 169 ? 30.343 -2.158 104.470 1.00 80.19 1518 MET A C 1
ATOM 1370 O O . MET A 1 169 ? 29.422 -2.674 103.841 1.00 77.18 1518 MET A O 1
ATOM 1375 N N . VAL A 1 170 ? 30.618 -2.488 105.730 1.00 82.55 1519 VAL A N 1
ATOM 1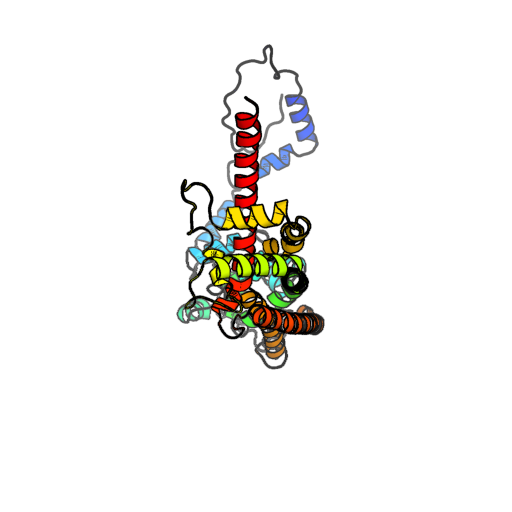376 C CA . VAL A 1 170 ? 29.833 -3.494 106.455 1.00 75.52 1519 VAL A CA 1
ATOM 1377 C C . VAL A 1 170 ? 28.860 -2.860 107.457 1.00 72.48 1519 VAL A C 1
ATOM 1378 O O . VAL A 1 170 ? 27.644 -3.025 107.352 1.00 71.93 1519 VAL A O 1
ATOM 1382 N N . ASN A 1 171 ? 29.406 -2.135 108.424 1.00 64.56 1520 ASN A N 1
ATOM 1383 C CA . ASN A 1 171 ? 28.605 -1.464 109.440 1.00 70.57 1520 ASN A CA 1
ATOM 1384 C C . ASN A 1 171 ? 27.629 -0.450 108.862 1.00 78.42 1520 ASN A C 1
ATOM 1385 O O . ASN A 1 171 ? 26.677 -0.052 109.538 1.00 91.08 1520 ASN A O 1
ATOM 1390 N N . LEU A 1 172 ? 27.868 -0.014 107.629 1.00 78.28 1521 LEU A N 1
ATOM 1391 C CA . LEU A 1 172 ? 26.992 0.971 107.001 1.00 76.40 1521 LEU A CA 1
ATOM 1392 C C . LEU A 1 172 ? 26.316 0.446 105.737 1.00 70.59 1521 LEU A C 1
ATOM 1393 O O . LEU A 1 172 ? 25.577 1.183 105.073 1.00 65.73 1521 LEU A O 1
ATOM 1398 N N . GLU A 1 173 ? 26.565 -0.825 105.418 1.00 63.15 1522 GLU A N 1
ATOM 1399 C CA . GLU A 1 173 ? 25.991 -1.477 104.236 1.00 71.93 1522 GLU A CA 1
ATOM 1400 C C . GLU A 1 173 ? 24.538 -1.081 103.964 1.00 77.37 1522 GLU A C 1
ATOM 1401 O O . GLU A 1 173 ? 24.103 -1.018 102.811 1.00 79.71 1522 GLU A O 1
ATOM 1407 N N . SER A 1 174 ? 23.795 -0.821 105.035 1.00 80.91 1523 SER A N 1
ATOM 1408 C CA . SER A 1 174 ? 22.397 -0.434 104.936 1.00 77.55 1523 SER A CA 1
ATOM 1409 C C . SER A 1 174 ? 22.206 0.830 104.099 1.00 80.40 1523 SER A C 1
ATOM 1410 O O . SER A 1 174 ? 21.082 1.159 103.709 1.00 82.26 1523 SER A O 1
ATOM 1413 N N . TYR A 1 175 ? 23.292 1.540 103.814 1.00 81.18 1524 TYR A N 1
ATOM 1414 C CA . TYR A 1 175 ? 23.164 2.761 103.034 1.00 84.22 1524 TYR A CA 1
ATOM 1415 C C . TYR A 1 175 ? 24.474 3.288 102.469 1.00 83.47 1524 TYR A C 1
ATOM 1416 O O . TYR A 1 175 ? 24.539 4.438 102.038 1.00 83.70 1524 TYR A O 1
ATOM 1425 N N . TRP A 1 176 ? 25.513 2.460 102.458 1.00 85.10 1525 TRP A N 1
ATOM 1426 C CA . TRP A 1 176 ? 26.800 2.914 101.943 1.00 87.12 1525 TRP A CA 1
ATOM 1427 C C . TRP A 1 176 ? 26.673 3.388 100.498 1.00 85.68 1525 TRP A C 1
ATOM 1428 O O . TRP A 1 176 ? 26.948 4.549 100.192 1.00 83.62 1525 TRP A O 1
ATOM 1439 N N . GLY A 1 177 ? 26.256 2.488 99.615 1.00 81.52 1526 GLY A N 1
ATOM 1440 C CA . GLY A 1 177 ? 26.094 2.849 98.218 1.00 77.71 1526 GLY A CA 1
ATOM 1441 C C . GLY A 1 177 ? 25.396 4.189 98.049 1.00 78.49 1526 GLY A C 1
ATOM 1442 O O . GLY A 1 177 ? 25.969 5.130 97.498 1.00 82.10 1526 GLY A O 1
ATOM 1443 N N . SER A 1 178 ? 24.161 4.282 98.532 1.00 70.67 1527 SER A N 1
ATOM 1444 C CA . SER A 1 178 ? 23.387 5.512 98.431 1.00 62.45 1527 SER A CA 1
ATOM 1445 C C . SER A 1 178 ? 24.195 6.713 98.888 1.00 64.28 1527 SER A C 1
ATOM 1446 O O . SER A 1 178 ? 24.098 7.798 98.304 1.00 68.46 1527 SER A O 1
ATOM 1449 N N . ARG A 1 179 ? 24.987 6.516 99.940 1.00 66.24 1528 ARG A N 1
ATOM 1450 C CA . ARG A 1 179 ? 25.825 7.585 100.477 1.00 67.90 1528 ARG A CA 1
ATOM 1451 C C . ARG A 1 179 ? 26.843 8.019 99.423 1.00 69.98 1528 ARG A C 1
ATOM 1452 O O . ARG A 1 179 ? 27.005 9.214 99.145 1.00 63.79 1528 ARG A O 1
ATOM 1460 N N . MET A 1 180 ? 27.525 7.036 98.842 1.00 64.37 1529 MET A N 1
ATOM 1461 C CA . MET A 1 180 ? 28.519 7.303 97.819 1.00 66.92 1529 MET A CA 1
ATOM 1462 C C . MET A 1 180 ? 27.847 7.914 96.599 1.00 68.43 1529 MET A C 1
ATOM 1463 O O . MET A 1 180 ? 28.190 9.023 96.185 1.00 69.52 1529 MET A O 1
ATOM 1468 N N . ARG A 1 181 ? 26.880 7.198 96.033 1.00 68.17 1530 ARG A N 1
ATOM 1469 C CA . ARG A 1 181 ? 26.152 7.703 94.876 1.00 58.36 1530 ARG A CA 1
ATOM 1470 C C . ARG A 1 181 ? 25.841 9.178 95.088 1.00 51.55 1530 ARG A C 1
ATOM 1471 O O . ARG A 1 181 ? 26.005 10.000 94.185 1.00 50.07 1530 ARG A O 1
ATOM 1479 N N . ALA A 1 182 ? 25.408 9.507 96.300 1.00 49.48 1531 ALA A N 1
ATOM 1480 C CA . ALA A 1 182 ? 25.064 10.877 96.629 1.00 50.44 1531 ALA A CA 1
ATOM 1481 C C . ALA A 1 182 ? 26.276 11.769 96.482 1.00 56.85 1531 ALA A C 1
ATOM 1482 O O . ALA A 1 182 ? 26.238 12.746 95.751 1.00 57.00 1531 ALA A O 1
ATOM 1484 N N . LEU A 1 183 ? 27.360 11.432 97.168 1.00 63.99 1532 LEU A N 1
ATOM 1485 C CA . LEU A 1 183 ? 28.556 12.254 97.089 1.00 62.90 1532 LEU A CA 1
ATOM 1486 C C . LEU A 1 183 ? 29.192 12.281 95.698 1.00 64.78 1532 LEU A C 1
ATOM 1487 O O . LEU A 1 183 ? 29.635 13.338 95.248 1.00 63.94 1532 LEU A O 1
ATOM 1492 N N . THR A 1 184 ? 29.231 11.142 95.008 1.00 62.35 1533 THR A N 1
ATOM 1493 C CA . THR A 1 184 ? 29.833 11.116 93.675 1.00 61.83 1533 THR A CA 1
ATOM 1494 C C . THR A 1 184 ? 29.141 12.144 92.784 1.00 68.17 1533 THR A C 1
ATOM 1495 O O . THR A 1 184 ? 29.782 12.765 91.932 1.00 69.03 1533 THR A O 1
ATOM 1499 N N . VAL A 1 185 ? 27.834 12.316 92.981 1.00 62.37 1534 VAL A N 1
ATOM 1500 C CA . VAL A 1 185 ? 27.064 13.277 92.197 1.00 60.27 1534 VAL A CA 1
ATOM 1501 C C . VAL A 1 185 ? 27.425 14.707 92.564 1.00 58.11 1534 VAL A C 1
ATOM 1502 O O . VAL A 1 185 ? 27.707 15.535 91.698 1.00 64.07 1534 VAL A O 1
ATOM 1506 N N . VAL A 1 186 ? 27.397 14.993 93.857 1.00 59.31 1535 VAL A N 1
ATOM 1507 C CA . VAL A 1 186 ? 27.723 16.320 94.354 1.00 62.70 1535 VAL A CA 1
ATOM 1508 C C . VAL A 1 186 ? 29.103 16.732 93.848 1.00 62.27 1535 VAL A C 1
ATOM 1509 O O . VAL A 1 186 ? 29.346 17.904 93.564 1.00 55.24 1535 VAL A O 1
ATOM 1513 N N . THR A 1 187 ? 29.998 15.754 93.732 1.00 61.57 1536 THR A N 1
ATOM 1514 C CA . THR A 1 187 ? 31.366 16.014 93.304 1.00 60.15 1536 THR A CA 1
ATOM 1515 C C . THR A 1 187 ? 31.642 15.825 91.823 1.00 64.34 1536 THR A C 1
ATOM 1516 O O . THR A 1 187 ? 32.802 15.799 91.413 1.00 77.03 1536 THR A O 1
ATOM 1520 N N . SER A 1 188 ? 30.606 15.702 91.006 1.00 64.41 1537 SER A N 1
ATOM 1521 C CA . SER A 1 188 ? 30.856 15.497 89.588 1.00 61.54 1537 SER A CA 1
ATOM 1522 C C . SER A 1 188 ? 29.946 16.278 88.675 1.00 60.37 1537 SER A C 1
ATOM 1523 O O . SER A 1 188 ? 30.371 16.777 87.631 1.00 64.71 1537 SER A O 1
ATOM 1526 N N . TYR A 1 189 ? 28.687 16.374 89.075 1.00 55.07 1538 TYR A N 1
ATOM 1527 C CA . TYR A 1 189 ? 27.696 17.057 88.277 1.00 53.92 1538 TYR A CA 1
ATOM 1528 C C . TYR A 1 189 ? 28.242 18.300 87.575 1.00 52.10 1538 TYR A C 1
ATOM 1529 O O . TYR A 1 189 ? 27.979 18.499 86.392 1.00 52.63 1538 TYR A O 1
ATOM 1538 N N . GLU A 1 190 ? 29.026 19.113 88.278 1.00 58.46 1539 GLU A N 1
ATOM 1539 C CA . GLU A 1 190 ? 29.576 20.333 87.684 1.00 52.79 1539 GLU A CA 1
ATOM 1540 C C . GLU A 1 190 ? 30.376 20.076 86.389 1.00 60.27 1539 GLU A C 1
ATOM 1541 O O . GLU A 1 190 ? 30.016 20.584 85.324 1.00 60.29 1539 GLU A O 1
ATOM 1547 N N . ARG A 1 191 ? 31.439 19.280 86.453 1.00 53.67 1540 ARG A N 1
ATOM 1548 C CA . ARG A 1 191 ? 32.214 19.047 85.241 1.00 58.65 1540 ARG A CA 1
ATOM 1549 C C . ARG A 1 191 ? 31.516 18.104 84.254 1.00 57.20 1540 ARG A C 1
ATOM 1550 O O . ARG A 1 191 ? 31.624 18.281 83.036 1.00 53.50 1540 ARG A O 1
ATOM 1558 N N . GLU A 1 192 ? 30.796 17.113 84.769 1.00 53.98 1541 GLU A N 1
ATOM 1559 C CA . GLU A 1 192 ? 30.060 16.195 83.903 1.00 44.83 1541 GLU A CA 1
ATOM 1560 C C . GLU A 1 192 ? 29.208 17.090 82.992 1.00 48.44 1541 GLU A C 1
ATOM 1561 O O . GLU A 1 192 ? 29.212 16.958 81.768 1.00 52.17 1541 GLU A O 1
ATOM 1567 N N . TYR A 1 193 ? 28.497 18.026 83.605 1.00 41.78 1542 TYR A N 1
ATOM 1568 C CA . TYR A 1 193 ? 27.666 18.954 82.856 1.00 46.78 1542 TYR A CA 1
ATOM 1569 C C . TYR A 1 193 ? 28.463 19.724 81.799 1.00 49.66 1542 TYR A C 1
ATOM 1570 O O . TYR A 1 193 ? 28.066 19.782 80.630 1.00 45.13 1542 TYR A O 1
ATOM 1579 N N . ASN A 1 194 ? 29.570 20.339 82.207 1.00 48.47 1543 ASN A N 1
ATOM 1580 C CA . ASN A 1 194 ? 30.380 21.089 81.253 1.00 51.84 1543 ASN A CA 1
ATOM 1581 C C . ASN A 1 194 ? 30.775 20.179 80.089 1.00 55.69 1543 ASN A C 1
ATOM 1582 O O . ASN A 1 194 ? 30.560 20.513 78.921 1.00 51.81 1543 ASN A O 1
ATOM 1587 N N . GLU A 1 195 ? 31.349 19.025 80.418 1.00 46.70 1544 GLU A N 1
ATOM 1588 C CA . GLU A 1 195 ? 31.762 18.071 79.403 1.00 43.92 1544 GLU A CA 1
ATOM 1589 C C . GLU A 1 195 ? 30.631 17.826 78.406 1.00 52.22 1544 GLU A C 1
ATOM 1590 O O . GLU A 1 195 ? 30.788 18.046 77.197 1.00 53.56 1544 GLU A O 1
ATOM 1596 N N . LEU A 1 196 ? 29.491 17.375 78.928 1.00 47.76 1545 LEU A N 1
ATOM 1597 C CA . LEU A 1 196 ? 28.324 17.084 78.107 1.00 40.99 1545 LEU A CA 1
ATOM 1598 C C . LEU A 1 196 ? 27.959 18.272 77.237 1.00 46.86 1545 LEU A C 1
ATOM 1599 O O . LEU A 1 196 ? 27.793 18.141 76.012 1.00 46.30 1545 LEU A O 1
ATOM 1604 N N . LEU A 1 197 ? 27.866 19.438 77.857 1.00 41.40 1546 LEU A N 1
ATOM 1605 C CA . LEU A 1 197 ? 27.538 20.625 77.105 1.00 45.72 1546 LEU A CA 1
ATOM 1606 C C . LEU A 1 197 ? 28.589 20.887 76.023 1.00 47.75 1546 LEU A C 1
ATOM 1607 O O . LEU A 1 197 ? 28.271 21.373 74.922 1.00 49.28 1546 LEU A O 1
ATOM 1612 N N . ALA A 1 198 ? 29.840 20.556 76.328 1.00 42.26 1547 ALA A N 1
ATOM 1613 C CA . ALA A 1 198 ? 30.913 20.762 75.365 1.00 40.61 1547 ALA A CA 1
ATOM 1614 C C . ALA A 1 198 ? 30.606 19.933 74.124 1.00 47.59 1547 ALA A C 1
ATOM 1615 O O . ALA A 1 198 ? 30.491 20.470 73.017 1.00 49.61 1547 ALA A O 1
ATOM 1617 N N . LYS A 1 199 ? 30.471 18.622 74.318 1.00 51.27 1548 LYS A N 1
ATOM 1618 C CA . LYS A 1 199 ? 30.175 17.731 73.213 1.00 46.34 1548 LYS A CA 1
ATOM 1619 C C . LYS A 1 199 ? 28.956 18.267 72.474 1.00 49.61 1548 LYS A C 1
ATOM 1620 O O . LYS A 1 199 ? 28.984 18.456 71.253 1.00 53.39 1548 LYS A O 1
ATOM 1626 N N . LEU A 1 200 ? 27.886 18.522 73.221 1.00 51.36 1549 LEU A N 1
ATOM 1627 C CA . LEU A 1 200 ? 26.663 19.021 72.618 1.00 48.34 1549 LEU A CA 1
ATOM 1628 C C . LEU A 1 200 ? 26.902 20.228 71.722 1.00 48.97 1549 LEU A C 1
ATOM 1629 O O . LEU A 1 200 ? 26.154 20.455 70.772 1.00 53.53 1549 LEU A O 1
ATOM 1634 N N . ARG A 1 201 ? 27.937 21.006 72.013 1.00 46.32 1550 ARG A N 1
ATOM 1635 C CA . ARG A 1 201 ? 28.199 22.175 71.186 1.00 42.71 1550 ARG A CA 1
ATOM 1636 C C . ARG A 1 201 ? 28.816 21.771 69.866 1.00 49.22 1550 ARG A C 1
ATOM 1637 O O . ARG A 1 201 ? 28.511 22.350 68.818 1.00 55.58 1550 ARG A O 1
ATOM 1645 N N . LYS A 1 202 ? 29.692 20.775 69.921 1.00 49.10 1551 LYS A N 1
ATOM 1646 C CA . LYS A 1 202 ? 30.333 20.280 68.719 1.00 46.53 1551 LYS A CA 1
ATOM 1647 C C . LYS A 1 202 ? 29.231 19.840 67.760 1.00 54.73 1551 LYS A C 1
ATOM 1648 O O . LYS A 1 202 ? 29.239 20.182 66.576 1.00 61.32 1551 LYS A O 1
ATOM 1654 N N . VAL A 1 203 ? 28.279 19.076 68.278 1.00 46.92 1552 VAL A N 1
ATOM 1655 C CA . VAL A 1 203 ? 27.198 18.605 67.446 1.00 46.08 1552 VAL A CA 1
ATOM 1656 C C . VAL A 1 203 ? 26.428 19.783 66.865 1.00 47.90 1552 VAL A C 1
ATOM 1657 O O . VAL A 1 203 ? 26.108 19.809 65.670 1.00 42.48 1552 VAL A O 1
ATOM 1661 N N . ASP A 1 204 ? 26.138 20.773 67.702 1.00 44.73 1553 ASP A N 1
ATOM 1662 C CA . ASP A 1 204 ? 25.379 21.908 67.211 1.00 47.52 1553 ASP A CA 1
ATOM 1663 C C . ASP A 1 204 ? 26.071 22.659 66.084 1.00 48.65 1553 ASP A C 1
ATOM 1664 O O . ASP A 1 204 ? 25.414 23.113 65.139 1.00 49.86 1553 ASP A O 1
ATOM 1669 N N . LYS A 1 205 ? 27.392 22.776 66.164 1.00 49.84 1554 LYS A N 1
ATOM 1670 C CA . LYS A 1 205 ? 28.138 23.462 65.115 1.00 51.03 1554 LYS A CA 1
ATOM 1671 C C . LYS A 1 205 ? 28.075 22.654 63.807 1.00 52.11 1554 LYS A C 1
ATOM 1672 O O . LYS A 1 205 ? 27.837 23.213 62.737 1.00 50.68 1554 LYS A O 1
ATOM 1678 N N . ALA A 1 206 ? 28.284 21.341 63.898 1.00 49.28 1555 ALA A N 1
ATOM 1679 C CA . ALA A 1 206 ? 28.240 20.493 62.712 1.00 54.99 1555 ALA A CA 1
ATOM 1680 C C . ALA A 1 206 ? 26.866 20.635 62.062 1.00 50.43 1555 ALA A C 1
ATOM 1681 O O . ALA A 1 206 ? 26.757 20.939 60.865 1.00 46.64 1555 ALA A O 1
ATOM 1683 N N . VAL A 1 207 ? 25.819 20.425 62.857 1.00 39.73 1556 VAL A N 1
ATOM 1684 C CA . VAL A 1 207 ? 24.472 20.543 62.340 1.00 34.89 1556 VAL A CA 1
ATOM 1685 C C . VAL A 1 207 ? 24.262 21.864 61.615 1.00 44.17 1556 VAL A C 1
ATOM 1686 O O . VAL A 1 207 ? 23.702 21.890 60.513 1.00 45.82 1556 VAL A O 1
ATOM 1690 N N . SER A 1 208 ? 24.706 22.959 62.227 1.00 41.70 1557 SER A N 1
ATOM 1691 C CA . SER A 1 208 ? 24.542 24.265 61.599 1.00 39.49 1557 SER A CA 1
ATOM 1692 C C . SER A 1 208 ? 25.235 24.286 60.251 1.00 40.40 1557 SER A C 1
ATOM 1693 O O . SER A 1 208 ? 24.601 24.547 59.225 1.00 49.32 1557 SER A O 1
ATOM 1696 N N . ALA A 1 209 ? 26.530 23.984 60.251 1.00 47.20 1558 ALA A N 1
ATOM 1697 C CA . ALA A 1 209 ? 27.315 23.981 59.020 1.00 40.17 1558 ALA A CA 1
ATOM 1698 C C . ALA A 1 209 ? 26.624 23.208 57.893 1.00 46.37 1558 ALA A C 1
ATOM 1699 O O . ALA A 1 209 ? 26.377 23.775 56.820 1.00 46.27 1558 ALA A O 1
ATOM 1701 N N . LEU A 1 210 ? 26.306 21.929 58.122 1.00 37.59 1559 LEU A N 1
ATOM 1702 C CA . LEU A 1 210 ? 25.635 21.144 57.080 1.00 47.44 1559 LEU A CA 1
ATOM 1703 C C . LEU A 1 210 ? 24.339 21.814 56.675 1.00 46.40 1559 LEU A C 1
ATOM 1704 O O . LEU A 1 210 ? 24.044 21.975 55.485 1.00 51.85 1559 LEU A O 1
ATOM 1709 N N . GLN A 1 211 ? 23.585 22.218 57.694 1.00 56.39 1560 GLN A N 1
ATOM 1710 C CA . GLN A 1 211 ? 22.298 22.876 57.532 1.00 48.35 1560 GLN A CA 1
ATOM 1711 C C . GLN A 1 211 ? 22.424 24.051 56.569 1.00 52.74 1560 GLN A C 1
ATOM 1712 O O . GLN A 1 211 ? 21.601 24.213 55.663 1.00 54.69 1560 GLN A O 1
ATOM 1718 N N . GLU A 1 212 ? 23.467 24.858 56.736 1.00 49.51 1561 GLU A N 1
ATOM 1719 C CA . GLU A 1 212 ? 23.639 26.014 55.865 1.00 50.39 1561 GLU A CA 1
ATOM 1720 C C . GLU A 1 212 ? 24.723 25.910 54.800 1.00 57.10 1561 GLU A C 1
ATOM 1721 O O . GLU A 1 212 ? 25.304 26.927 54.422 1.00 61.56 1561 GLU A O 1
ATOM 1727 N N . SER A 1 213 ? 24.986 24.706 54.290 1.00 59.96 1562 SER A N 1
ATOM 1728 C CA . SER A 1 213 ? 26.029 24.562 53.274 1.00 55.33 1562 SER A CA 1
ATOM 1729 C C . SER A 1 213 ? 25.537 24.428 51.842 1.00 57.94 1562 SER A C 1
ATOM 1730 O O . SER A 1 213 ? 25.497 23.326 51.296 1.00 61.89 1562 SER A O 1
ATOM 1733 N N . ASP A 1 214 ? 25.184 25.556 51.229 1.00 58.02 1563 ASP A N 1
ATOM 1734 C CA . ASP A 1 214 ? 24.704 25.563 49.849 1.00 57.74 1563 ASP A CA 1
ATOM 1735 C C . ASP A 1 214 ? 25.759 24.958 48.924 1.00 58.08 1563 ASP A C 1
ATOM 1736 O O . ASP A 1 214 ? 25.432 24.195 48.008 1.00 54.96 1563 ASP A O 1
ATOM 1741 N N . ASN A 1 215 ? 27.023 25.301 49.162 1.00 45.75 1564 ASN A N 1
ATOM 1742 C CA . ASN A 1 215 ? 28.084 24.750 48.352 1.00 39.32 1564 ASN A CA 1
ATOM 1743 C C . ASN A 1 215 ? 28.025 23.228 48.375 1.00 41.59 1564 ASN A C 1
ATOM 1744 O O . ASN A 1 215 ? 28.032 22.598 47.308 1.00 50.96 1564 ASN A O 1
ATOM 1749 N N . LEU A 1 216 ? 27.941 22.623 49.560 1.00 31.22 1565 LEU A N 1
ATOM 1750 C CA . LEU A 1 216 ? 27.859 21.166 49.609 1.00 33.63 1565 LEU A CA 1
ATOM 1751 C C . LEU A 1 216 ? 26.745 20.685 48.686 1.00 39.58 1565 LEU A C 1
ATOM 1752 O O . LEU A 1 216 ? 26.971 19.845 47.816 1.00 50.11 1565 LEU A O 1
ATOM 1757 N N . ARG A 1 217 ? 25.546 21.231 48.864 1.00 40.95 1566 ARG A N 1
ATOM 1758 C CA . ARG A 1 217 ? 24.412 20.845 48.029 1.00 35.28 1566 ARG A CA 1
ATOM 1759 C C . ARG A 1 217 ? 24.705 21.073 46.547 1.00 40.47 1566 ARG A C 1
ATOM 1760 O O . ARG A 1 217 ? 24.323 20.259 45.702 1.00 52.49 1566 ARG A O 1
ATOM 1768 N N . ASN A 1 218 ? 25.393 22.164 46.221 1.00 42.36 1567 ASN A N 1
ATOM 1769 C CA . ASN A 1 218 ? 25.734 22.424 44.830 1.00 40.13 1567 ASN A CA 1
ATOM 1770 C C . ASN A 1 218 ? 26.619 21.323 44.272 1.00 42.05 1567 ASN A C 1
ATOM 1771 O O . ASN A 1 218 ? 26.372 20.831 43.169 1.00 42.26 1567 ASN A O 1
ATOM 1776 N N . VAL A 1 219 ? 27.651 20.938 45.022 1.00 36.36 1568 VAL A N 1
ATOM 1777 C CA . VAL A 1 219 ? 28.523 19.861 44.581 1.00 31.92 1568 VAL A CA 1
ATOM 1778 C C . VAL A 1 219 ? 27.630 18.642 44.307 1.00 38.67 1568 VAL A C 1
ATOM 1779 O O . VAL A 1 219 ? 27.756 17.967 43.278 1.00 39.10 1568 VAL A O 1
ATOM 1783 N N . PHE A 1 220 ? 26.711 18.378 45.228 1.00 27.46 1569 PHE A N 1
ATOM 1784 C CA . PHE A 1 220 ? 25.799 17.258 45.074 1.00 31.38 1569 PHE A CA 1
ATOM 1785 C C . PHE A 1 220 ? 25.014 17.309 43.770 1.00 35.16 1569 PHE A C 1
ATOM 1786 O O . PHE A 1 220 ? 24.709 16.268 43.183 1.00 50.99 1569 PHE A O 1
ATOM 1794 N N . ASN A 1 221 ? 24.669 18.511 43.319 1.00 36.12 1570 ASN A N 1
ATOM 1795 C CA . ASN A 1 221 ? 23.903 18.639 42.086 1.00 41.53 1570 ASN A CA 1
ATOM 1796 C C . ASN A 1 221 ? 24.773 18.428 40.879 1.00 35.97 1570 ASN A C 1
ATOM 1797 O O . ASN A 1 221 ? 24.312 17.958 39.836 1.00 40.54 1570 ASN A O 1
ATOM 1802 N N . VAL A 1 222 ? 26.038 18.787 41.025 1.00 37.52 1571 VAL A N 1
ATOM 1803 C CA . VAL A 1 222 ? 26.979 18.589 39.947 1.00 33.35 1571 VAL A CA 1
ATOM 1804 C C . VAL A 1 222 ? 27.128 17.072 39.837 1.00 33.10 1571 VAL A C 1
ATOM 1805 O O . VAL A 1 222 ? 27.039 16.506 38.740 1.00 30.13 1571 VAL A O 1
ATOM 1809 N N . ILE A 1 223 ? 27.321 16.411 40.978 1.00 31.18 1572 ILE A N 1
ATOM 1810 C CA . ILE A 1 223 ? 27.453 14.957 40.975 1.00 33.46 1572 ILE A CA 1
ATOM 1811 C C . ILE A 1 223 ? 26.208 14.338 40.355 1.00 37.27 1572 ILE A C 1
ATOM 1812 O O . ILE A 1 223 ? 26.299 13.371 39.590 1.00 39.04 1572 ILE A O 1
ATOM 1817 N N . LEU A 1 224 ? 25.042 14.890 40.676 1.00 38.51 1573 LEU A N 1
ATOM 1818 C CA . LEU A 1 224 ? 23.815 14.338 40.121 1.00 33.53 1573 LEU A CA 1
ATOM 1819 C C . LEU A 1 224 ? 23.759 14.537 38.609 1.00 38.89 1573 LEU A C 1
ATOM 1820 O O . LEU A 1 224 ? 23.405 13.617 37.871 1.00 42.81 1573 LEU A O 1
ATOM 1825 N N . ALA A 1 225 ? 24.108 15.737 38.153 1.00 38.02 1574 ALA A N 1
ATOM 1826 C CA . ALA A 1 225 ? 24.088 16.036 36.727 1.00 38.42 1574 ALA A CA 1
ATOM 1827 C C . ALA A 1 225 ? 24.911 14.999 35.991 1.00 45.80 1574 ALA A C 1
ATOM 1828 O O . ALA A 1 225 ? 24.382 14.240 35.175 1.00 54.05 1574 ALA A O 1
ATOM 1830 N N . VAL A 1 226 ? 26.207 14.980 36.289 1.00 46.52 1575 VAL A N 1
ATOM 1831 C CA . VAL A 1 226 ? 27.147 14.038 35.685 1.00 44.03 1575 VAL A CA 1
ATOM 1832 C C . VAL A 1 226 ? 26.605 12.612 35.793 1.00 43.79 1575 VAL A C 1
ATOM 1833 O O . VAL A 1 226 ? 26.538 11.872 34.802 1.00 44.82 1575 VAL A O 1
ATOM 1837 N N . GLY A 1 227 ? 26.221 12.238 37.007 1.00 37.18 1576 GLY A N 1
ATOM 1838 C CA . GLY A 1 227 ? 25.680 10.914 37.228 1.00 34.05 1576 GLY A CA 1
ATOM 1839 C C . GLY A 1 227 ? 24.576 10.564 36.246 1.00 34.54 1576 GLY A C 1
ATOM 1840 O O . GLY A 1 227 ? 24.618 9.505 35.620 1.00 42.07 1576 GLY A O 1
ATOM 1841 N N . ASN A 1 228 ? 23.586 11.442 36.095 1.00 36.19 1577 ASN A N 1
ATOM 1842 C CA . ASN A 1 228 ? 22.493 11.151 35.172 1.00 39.45 1577 ASN A CA 1
ATOM 1843 C C . ASN A 1 228 ? 22.980 11.093 33.739 1.00 32.79 1577 ASN A C 1
ATOM 1844 O O . ASN A 1 228 ? 22.449 10.351 32.919 1.00 40.31 1577 ASN A O 1
ATOM 1849 N N . PHE A 1 229 ? 24.000 11.879 33.437 1.00 36.15 1578 PHE A N 1
ATOM 1850 C CA . PHE A 1 229 ? 24.531 11.892 32.090 1.00 30.55 1578 PHE A CA 1
ATOM 1851 C C . PHE A 1 229 ? 25.100 10.524 31.739 1.00 34.48 1578 PHE A C 1
ATOM 1852 O O . PHE A 1 229 ? 24.902 10.029 30.636 1.00 42.93 1578 PHE A O 1
ATOM 1860 N N . MET A 1 230 ? 25.789 9.902 32.686 1.00 36.32 1579 MET A N 1
ATOM 1861 C CA . MET A 1 230 ? 26.391 8.598 32.432 1.00 44.24 1579 MET A CA 1
ATOM 1862 C C . MET A 1 230 ? 25.423 7.424 32.475 1.00 43.25 1579 MET A C 1
ATOM 1863 O O . MET A 1 230 ? 25.484 6.530 31.630 1.00 38.84 1579 MET A O 1
ATOM 1868 N N . ASN A 1 231 ? 24.547 7.413 33.469 1.00 42.87 1580 ASN A N 1
ATOM 1869 C CA . ASN A 1 231 ? 23.606 6.315 33.608 1.00 41.38 1580 ASN A CA 1
ATOM 1870 C C . ASN A 1 231 ? 22.557 6.170 32.513 1.00 43.76 1580 ASN A C 1
ATOM 1871 O O . ASN A 1 231 ? 22.161 7.141 31.860 1.00 51.30 1580 ASN A O 1
ATOM 1876 N N . ASP A 1 232 ? 22.123 4.931 32.313 1.00 41.97 1581 ASP A N 1
ATOM 1877 C CA . ASP A 1 232 ? 21.088 4.627 31.344 1.00 49.24 1581 ASP A CA 1
ATOM 1878 C C . ASP A 1 232 ? 19.778 5.066 31.997 1.00 60.54 1581 ASP A C 1
ATOM 1879 O O . ASP A 1 232 ? 19.783 5.546 33.137 1.00 62.01 1581 ASP A O 1
ATOM 1884 N N . THR A 1 233 ? 18.657 4.901 31.303 1.00 65.18 1582 THR A N 1
ATOM 1885 C CA . THR A 1 233 ? 17.385 5.359 31.856 1.00 63.77 1582 THR A CA 1
ATOM 1886 C C . THR A 1 233 ? 16.924 4.640 33.116 1.00 56.44 1582 THR A C 1
ATOM 1887 O O . THR A 1 233 ? 16.261 5.238 33.967 1.00 64.48 1582 THR A O 1
ATOM 1891 N N . SER A 1 234 ? 17.280 3.369 33.251 1.00 51.59 1583 SER A N 1
ATOM 1892 C CA . SER A 1 234 ? 16.871 2.606 34.425 1.00 55.08 1583 SER A CA 1
ATOM 1893 C C . SER A 1 234 ? 17.459 3.201 35.708 1.00 62.42 1583 SER A C 1
ATOM 1894 O O . SER A 1 234 ? 16.873 3.081 36.783 1.00 65.82 1583 SER A O 1
ATOM 1897 N N . LYS A 1 235 ? 18.614 3.853 35.584 1.00 61.25 1584 LYS A N 1
ATOM 1898 C CA . LYS A 1 235 ? 19.279 4.441 36.738 1.00 48.12 1584 LYS A CA 1
ATOM 1899 C C . LYS A 1 235 ? 19.134 5.953 36.863 1.00 48.33 1584 LYS A C 1
ATOM 1900 O O . LYS A 1 235 ? 19.791 6.566 37.720 1.00 47.45 1584 LYS A O 1
ATOM 1906 N N . GLN A 1 236 ? 18.305 6.572 36.027 1.00 40.37 1585 GLN A N 1
ATOM 1907 C CA . GLN A 1 236 ? 18.138 8.019 36.153 1.00 41.96 1585 GLN A CA 1
ATOM 1908 C C . GLN A 1 236 ? 17.557 8.314 37.539 1.00 48.70 1585 GLN A C 1
ATOM 1909 O O . GLN A 1 236 ? 16.725 7.555 38.055 1.00 48.09 1585 GLN A O 1
ATOM 1915 N N . ALA A 1 237 ? 17.994 9.412 38.147 1.00 46.92 1586 ALA A N 1
ATOM 1916 C CA . ALA A 1 237 ? 17.507 9.754 39.474 1.00 44.93 1586 ALA A CA 1
ATOM 1917 C C . ALA A 1 237 ? 17.273 11.237 39.717 1.00 45.90 1586 ALA A C 1
ATOM 1918 O O . ALA A 1 237 ? 17.947 12.096 39.138 1.00 42.41 1586 ALA A O 1
ATOM 1920 N N . GLN A 1 238 ? 16.310 11.507 40.599 1.00 51.33 1587 GLN A N 1
ATOM 1921 C CA . GLN A 1 238 ? 15.925 12.855 40.998 1.00 51.93 1587 GLN A CA 1
ATOM 1922 C C . GLN A 1 238 ? 16.807 13.299 42.162 1.00 52.52 1587 GLN A C 1
ATOM 1923 O O . GLN A 1 238 ? 16.926 14.489 42.453 1.00 57.90 1587 GLN A O 1
ATOM 1929 N N . GLY A 1 239 ? 17.423 12.324 42.822 1.00 52.84 1588 GLY A N 1
ATOM 1930 C CA . GLY A 1 239 ? 18.311 12.608 43.937 1.00 43.89 1588 GLY A CA 1
ATOM 1931 C C . GLY A 1 239 ? 18.952 11.308 44.374 1.00 44.27 1588 GLY A C 1
ATOM 1932 O O . GLY A 1 239 ? 18.557 10.239 43.906 1.00 43.42 1588 GLY A O 1
ATOM 1933 N N . PHE A 1 240 ? 19.940 11.369 45.257 1.00 42.68 1589 PHE A N 1
ATOM 1934 C CA . PHE A 1 240 ? 20.555 10.130 45.697 1.00 38.27 1589 PHE A CA 1
ATOM 1935 C C . PHE A 1 240 ? 20.846 10.111 47.187 1.00 36.67 1589 PHE A C 1
ATOM 1936 O O . PHE A 1 240 ? 20.958 11.166 47.817 1.00 46.24 1589 PHE A O 1
ATOM 1944 N N . LYS A 1 241 ? 20.947 8.910 47.756 1.00 35.51 1590 LYS A N 1
ATOM 1945 C CA . LYS A 1 241 ? 21.239 8.771 49.178 1.00 40.83 1590 LYS A CA 1
ATOM 1946 C C . LYS A 1 241 ? 22.732 8.983 49.429 1.00 43.89 1590 LYS A C 1
ATOM 1947 O O . LYS A 1 241 ? 23.548 8.956 48.497 1.00 41.69 1590 LYS A O 1
ATOM 1953 N N . LEU A 1 242 ? 23.088 9.192 50.693 1.00 43.96 1591 LEU A N 1
ATOM 1954 C CA . LEU A 1 242 ? 24.476 9.432 51.060 1.00 33.56 1591 LEU A CA 1
ATOM 1955 C C . LEU A 1 242 ? 25.392 8.265 50.751 1.00 50.06 1591 LEU A C 1
ATOM 1956 O O . LEU A 1 242 ? 26.591 8.461 50.531 1.00 62.46 1591 LEU A O 1
ATOM 1961 N N . SER A 1 243 ? 24.845 7.052 50.745 1.00 51.61 1592 SER A N 1
ATOM 1962 C CA . SER A 1 243 ? 25.655 5.876 50.444 1.00 42.00 1592 SER A CA 1
ATOM 1963 C C . SER A 1 243 ? 26.396 6.140 49.142 1.00 40.73 1592 SER A C 1
ATOM 1964 O O . SER A 1 243 ? 27.512 5.673 48.934 1.00 49.18 1592 SER A O 1
ATOM 1967 N N . THR A 1 244 ? 25.764 6.913 48.274 1.00 38.48 1593 THR A N 1
ATOM 1968 C CA . THR A 1 244 ? 26.337 7.260 46.985 1.00 46.56 1593 THR A CA 1
ATOM 1969 C C . THR A 1 244 ? 27.738 7.865 47.076 1.00 42.46 1593 THR A C 1
ATOM 1970 O O . THR A 1 244 ? 28.603 7.604 46.233 1.00 41.21 1593 THR A O 1
ATOM 1974 N N . LEU A 1 245 ? 27.951 8.686 48.094 1.00 39.15 1594 LEU A N 1
ATOM 1975 C CA . LEU A 1 245 ? 29.229 9.353 48.280 1.00 49.69 1594 LEU A CA 1
ATOM 1976 C C . LEU A 1 245 ? 30.401 8.388 48.388 1.00 54.58 1594 LEU A C 1
ATOM 1977 O O . LEU A 1 245 ? 31.453 8.597 47.779 1.00 54.13 1594 LEU A O 1
ATOM 1982 N N . GLN A 1 246 ? 30.216 7.325 49.160 1.00 51.34 1595 GLN A N 1
ATOM 1983 C CA . GLN A 1 246 ? 31.285 6.369 49.352 1.00 53.10 1595 GLN A CA 1
ATOM 1984 C C . GLN A 1 246 ? 31.559 5.471 48.159 1.00 61.24 1595 GLN A C 1
ATOM 1985 O O . GLN A 1 246 ? 32.429 4.603 48.231 1.00 74.53 1595 GLN A O 1
ATOM 1991 N N . ARG A 1 247 ? 30.831 5.644 47.063 1.00 51.87 1596 ARG A N 1
ATOM 1992 C CA . ARG A 1 247 ? 31.112 4.792 45.922 1.00 50.23 1596 ARG A CA 1
ATOM 1993 C C . ARG A 1 247 ? 31.475 5.525 44.641 1.00 52.59 1596 ARG A C 1
ATOM 1994 O O . ARG A 1 247 ? 31.249 5.016 43.555 1.00 67.72 1596 ARG A O 1
ATOM 2002 N N . LEU A 1 248 ? 32.077 6.703 44.777 1.00 58.58 1597 LEU A N 1
ATOM 2003 C CA . LEU A 1 248 ? 32.476 7.501 43.623 1.00 53.99 1597 LEU A CA 1
ATOM 2004 C C . LEU A 1 248 ? 33.938 7.294 43.293 1.00 57.25 1597 LEU A C 1
ATOM 2005 O O . LEU A 1 248 ? 34.515 8.026 42.492 1.00 63.93 1597 LEU A O 1
ATOM 2010 N N . THR A 1 249 ? 34.548 6.307 43.922 1.00 61.56 1598 THR A N 1
ATOM 2011 C CA . THR A 1 249 ? 35.956 6.047 43.682 1.00 65.27 1598 THR A CA 1
ATOM 2012 C C . THR A 1 249 ? 36.125 4.720 42.980 1.00 67.81 1598 THR A C 1
ATOM 2013 O O . THR A 1 249 ? 37.189 4.408 42.456 1.00 69.92 1598 THR A O 1
ATOM 2017 N N . PHE A 1 250 ? 35.052 3.946 42.963 1.00 71.23 1599 PHE A N 1
ATOM 2018 C CA . PHE A 1 250 ? 35.084 2.641 42.348 1.00 68.35 1599 PHE A CA 1
ATOM 2019 C C . PHE A 1 250 ? 34.996 2.728 40.830 1.00 67.84 1599 PHE A C 1
ATOM 2020 O O . PHE A 1 250 ? 35.134 1.724 40.140 1.00 70.43 1599 PHE A O 1
ATOM 2028 N N . ILE A 1 251 ? 34.782 3.937 40.317 1.00 62.44 1600 ILE A N 1
ATOM 2029 C CA . ILE A 1 251 ? 34.667 4.164 38.877 1.00 62.48 1600 ILE A CA 1
ATOM 2030 C C . ILE A 1 251 ? 35.928 4.875 38.376 1.00 65.71 1600 ILE A C 1
ATOM 2031 O O . ILE A 1 251 ? 36.204 6.010 38.782 1.00 60.68 1600 ILE A O 1
ATOM 2036 N N . LYS A 1 252 ? 36.690 4.218 37.499 1.00 64.85 1601 LYS A N 1
ATOM 2037 C CA . LYS A 1 252 ? 37.921 4.821 36.977 1.00 59.83 1601 LYS A CA 1
ATOM 2038 C C . LYS A 1 252 ? 37.815 5.149 35.489 1.00 54.97 1601 LYS A C 1
ATOM 2039 O O . LYS A 1 252 ? 36.970 4.597 34.779 1.00 49.58 1601 LYS A O 1
ATOM 2045 N N . ASP A 1 253 ? 38.672 6.051 35.021 1.00 50.36 1602 ASP A N 1
ATOM 2046 C CA . ASP A 1 253 ? 38.650 6.430 33.617 1.00 49.77 1602 ASP A CA 1
ATOM 2047 C C . ASP A 1 253 ? 39.435 5.425 32.790 1.00 49.74 1602 ASP A C 1
ATOM 2048 O O . ASP A 1 253 ? 40.037 4.511 33.337 1.00 65.13 1602 ASP A O 1
ATOM 2053 N N . THR A 1 254 ? 39.429 5.599 31.474 1.00 60.81 1603 THR A N 1
ATOM 2054 C CA . THR A 1 254 ? 40.116 4.679 30.567 1.00 72.96 1603 THR A CA 1
ATOM 2055 C C . THR A 1 254 ? 41.544 4.360 30.963 1.00 70.70 1603 THR A C 1
ATOM 2056 O O . THR A 1 254 ? 41.878 3.203 31.192 1.00 73.66 1603 THR A O 1
ATOM 2060 N N . THR A 1 255 ? 42.377 5.391 31.045 1.00 74.49 1604 THR A N 1
ATOM 2061 C CA . THR A 1 255 ? 43.787 5.249 31.415 1.00 71.47 1604 THR A CA 1
ATOM 2062 C C . THR A 1 255 ? 43.902 4.580 32.784 1.00 68.19 1604 THR A C 1
ATOM 2063 O O . THR A 1 255 ? 44.979 4.193 33.226 1.00 73.66 1604 THR A O 1
ATOM 2067 N N . ASN A 1 256 ? 42.770 4.471 33.453 1.00 64.86 1605 ASN A N 1
ATOM 2068 C CA . ASN A 1 256 ? 42.678 3.873 34.771 1.00 69.06 1605 ASN A CA 1
ATOM 2069 C C . ASN A 1 256 ? 43.395 4.594 35.913 1.00 72.88 1605 ASN A C 1
ATOM 2070 O O . ASN A 1 256 ? 43.618 4.015 36.985 1.00 67.37 1605 ASN A O 1
ATOM 2075 N N . SER A 1 257 ? 43.747 5.854 35.684 1.00 70.02 1606 SER A N 1
ATOM 2076 C CA . SER A 1 257 ? 44.391 6.665 36.706 1.00 73.76 1606 SER A CA 1
ATOM 2077 C C . SER A 1 257 ? 43.289 7.389 37.499 1.00 77.92 1606 SER A C 1
ATOM 2078 O O . SER A 1 257 ? 42.946 6.961 38.600 1.00 88.33 1606 SER A O 1
ATOM 2081 N N . MET A 1 258 ? 42.734 8.459 36.919 1.00 74.19 1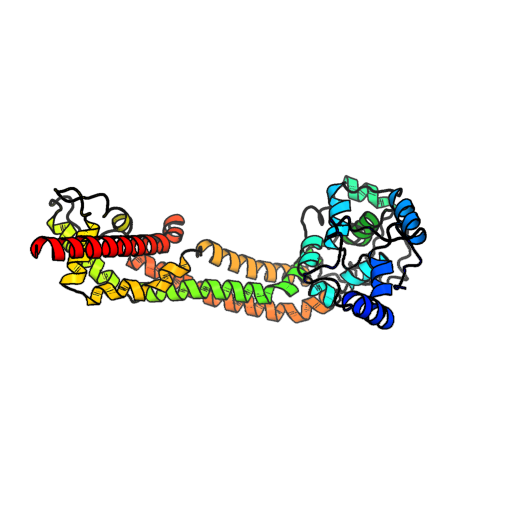607 MET A N 1
ATOM 2082 C CA . MET A 1 258 ? 41.653 9.267 37.513 1.00 61.87 1607 MET A CA 1
ATOM 2083 C C . MET A 1 258 ? 40.467 8.421 37.991 1.00 62.56 1607 MET A C 1
ATOM 2084 O O . MET A 1 258 ? 40.176 7.347 37.445 1.00 54.12 1607 MET A O 1
ATOM 2089 N N . THR A 1 259 ? 39.762 8.946 38.988 1.00 60.29 1608 THR A N 1
ATOM 2090 C CA . THR A 1 259 ? 38.589 8.295 39.566 1.00 51.56 1608 THR A CA 1
ATOM 2091 C C . THR A 1 259 ? 37.408 9.205 39.230 1.00 50.87 1608 THR A C 1
ATOM 2092 O O . THR A 1 259 ? 37.598 10.381 38.904 1.00 47.37 1608 THR A O 1
ATOM 2096 N N . PHE A 1 260 ? 36.191 8.686 39.300 1.00 50.55 1609 PHE A N 1
ATOM 2097 C CA . PHE A 1 260 ? 35.040 9.536 39.021 1.00 53.38 1609 PHE A CA 1
ATOM 2098 C C . PHE A 1 260 ? 35.134 10.784 39.899 1.00 51.80 1609 PHE A C 1
ATOM 2099 O O . PHE A 1 260 ? 34.909 11.917 39.434 1.00 41.26 1609 PHE A O 1
ATOM 2107 N N . LEU A 1 261 ? 35.486 10.567 41.167 1.00 42.93 1610 LEU A N 1
ATOM 2108 C CA . LEU A 1 261 ? 35.603 11.673 42.112 1.00 48.69 1610 LEU A CA 1
ATOM 2109 C C . LEU A 1 261 ? 36.611 12.738 41.672 1.00 49.03 1610 LEU A C 1
ATOM 2110 O O . LEU A 1 261 ? 36.348 13.937 41.833 1.00 43.12 1610 LEU A O 1
ATOM 2115 N N . ASN A 1 262 ? 37.748 12.312 41.117 1.00 40.86 1611 ASN A N 1
ATOM 2116 C CA . ASN A 1 262 ? 38.738 13.273 40.641 1.00 43.11 1611 ASN A CA 1
ATOM 2117 C C . ASN A 1 262 ? 38.079 14.197 39.618 1.00 47.34 1611 ASN A C 1
ATOM 2118 O O . ASN A 1 262 ? 38.248 15.417 39.677 1.00 57.18 1611 ASN A O 1
ATOM 2123 N N . TYR A 1 263 ? 37.326 13.632 38.676 1.00 47.22 1612 TYR A N 1
ATOM 2124 C CA . TYR A 1 263 ? 36.690 14.479 37.667 1.00 40.17 1612 TYR A CA 1
ATOM 2125 C C . TYR A 1 263 ? 35.733 15.475 38.278 1.00 40.54 1612 TYR A C 1
ATOM 2126 O O . TYR A 1 263 ? 35.730 16.656 37.901 1.00 38.35 1612 TYR A O 1
ATOM 2135 N N . VAL A 1 264 ? 34.918 15.000 39.217 1.00 37.30 1613 VAL A N 1
ATOM 2136 C CA . VAL A 1 264 ? 33.975 15.876 39.876 1.00 37.76 1613 VAL A CA 1
ATOM 2137 C C . VAL A 1 264 ? 34.746 17.068 40.409 1.00 42.35 1613 VAL A C 1
ATOM 2138 O O . VAL A 1 264 ? 34.422 18.212 40.084 1.00 45.07 1613 VAL A O 1
ATOM 2142 N N . GLU A 1 265 ? 35.792 16.793 41.190 1.00 36.04 1614 GLU A N 1
ATOM 2143 C CA . GLU A 1 265 ? 36.617 17.851 41.778 1.00 39.39 1614 GLU A CA 1
ATOM 2144 C C . GLU A 1 265 ? 37.154 18.778 40.691 1.00 42.21 1614 GLU A C 1
ATOM 2145 O O . GLU A 1 265 ? 37.074 20.006 40.797 1.00 50.58 1614 GLU A O 1
ATOM 2151 N N . LYS A 1 266 ? 37.698 18.186 39.638 1.00 36.67 1615 LYS A N 1
ATOM 2152 C CA . LYS A 1 266 ? 38.224 18.964 38.527 1.00 43.02 1615 LYS A CA 1
ATOM 2153 C C . LYS A 1 266 ? 37.118 19.877 37.979 1.00 47.83 1615 LYS A C 1
ATOM 2154 O O . LYS A 1 266 ? 37.325 21.082 37.781 1.00 45.22 1615 LYS A O 1
ATOM 2160 N N . ILE A 1 267 ? 35.942 19.299 37.750 1.00 38.84 1616 ILE A N 1
ATOM 2161 C CA . ILE A 1 267 ? 34.822 20.064 37.224 1.00 42.02 1616 ILE A CA 1
ATOM 2162 C C . ILE A 1 267 ? 34.456 21.237 38.114 1.00 41.22 1616 ILE A C 1
ATOM 2163 O O . ILE A 1 267 ? 34.176 22.336 37.624 1.00 39.59 1616 ILE A O 1
ATOM 2168 N N . VAL A 1 268 ? 34.454 20.997 39.422 1.00 39.35 1617 VAL A N 1
ATOM 2169 C CA . VAL A 1 268 ? 34.100 22.031 40.390 1.00 45.95 1617 VAL A CA 1
ATOM 2170 C C . VAL A 1 268 ? 35.149 23.134 40.445 1.00 51.74 1617 VAL A C 1
ATOM 2171 O O . VAL A 1 268 ? 34.844 24.324 40.309 1.00 50.56 1617 VAL A O 1
ATOM 2175 N N . ARG A 1 269 ? 36.393 22.723 40.628 1.00 55.30 1618 ARG A N 1
ATOM 2176 C CA . ARG A 1 269 ? 37.496 23.657 40.717 1.00 54.62 1618 ARG A CA 1
ATOM 2177 C C . ARG A 1 269 ? 37.686 24.532 39.476 1.00 55.95 1618 ARG A C 1
ATOM 2178 O O . ARG A 1 269 ? 38.008 25.719 39.586 1.00 56.85 1618 ARG A O 1
ATOM 2186 N N . LEU A 1 270 ? 37.482 23.967 38.293 1.00 49.52 1619 LEU A N 1
ATOM 2187 C CA . LEU A 1 270 ? 37.682 24.758 37.086 1.00 54.11 1619 LEU A CA 1
ATOM 2188 C C . LEU A 1 270 ? 36.436 25.397 36.505 1.00 52.55 1619 LEU A C 1
ATOM 2189 O O . LEU A 1 270 ? 36.531 26.111 35.517 1.00 57.24 1619 LEU A O 1
ATOM 2194 N N . ASN A 1 271 ? 35.275 25.153 37.099 1.00 53.98 1620 ASN A N 1
ATOM 2195 C CA . ASN A 1 271 ? 34.045 25.731 36.567 1.00 48.47 1620 ASN A CA 1
ATOM 2196 C C . ASN A 1 271 ? 33.203 26.430 37.622 1.00 53.23 1620 ASN A C 1
ATOM 2197 O O . ASN A 1 271 ? 32.493 27.387 37.324 1.00 57.04 1620 ASN A O 1
ATOM 2202 N N . TYR A 1 272 ? 33.273 25.947 38.854 1.00 52.79 1621 TYR A N 1
ATOM 2203 C CA . TYR A 1 272 ? 32.505 26.553 39.932 1.00 42.98 1621 TYR A CA 1
ATOM 2204 C C . TYR A 1 272 ? 33.377 26.597 41.172 1.00 49.31 1621 TYR A C 1
ATOM 2205 O O . TYR A 1 272 ? 33.023 26.056 42.217 1.00 52.30 1621 TYR A O 1
ATOM 2214 N N . PRO A 1 273 ? 34.541 27.246 41.066 1.00 57.46 1622 PRO A N 1
ATOM 2215 C CA . PRO A 1 273 ? 35.491 27.371 42.173 1.00 57.29 1622 PRO A CA 1
ATOM 2216 C C . PRO A 1 273 ? 34.909 27.665 43.565 1.00 59.02 1622 PRO A C 1
ATOM 2217 O O . PRO A 1 273 ? 35.265 26.996 44.534 1.00 64.35 1622 PRO A O 1
ATOM 2221 N N . SER A 1 274 ? 34.025 28.648 43.683 1.00 56.41 1623 SER A N 1
ATOM 2222 C CA . SER A 1 274 ? 33.439 28.958 44.991 1.00 52.06 1623 SER A CA 1
ATOM 2223 C C . SER A 1 274 ? 32.898 27.707 45.706 1.00 52.08 1623 SER A C 1
ATOM 2224 O O . SER A 1 274 ? 33.015 27.580 46.920 1.00 56.87 1623 SER A O 1
ATOM 2227 N N . PHE A 1 275 ? 32.306 26.786 44.953 1.00 46.24 1624 PHE A N 1
ATOM 2228 C CA . PHE A 1 275 ? 31.751 25.583 45.552 1.00 42.30 1624 PHE A CA 1
ATOM 2229 C C . PHE A 1 275 ? 32.711 24.920 46.519 1.00 48.48 1624 PHE A C 1
ATOM 2230 O O . PHE A 1 275 ? 32.297 24.347 47.527 1.00 58.39 1624 PHE A O 1
ATOM 2238 N N . ASN A 1 276 ? 33.996 24.999 46.206 1.00 45.74 1625 ASN A N 1
ATOM 2239 C CA . ASN A 1 276 ? 35.023 24.392 47.039 1.00 48.43 1625 ASN A CA 1
ATOM 2240 C C . ASN A 1 276 ? 35.110 24.921 48.474 1.00 54.73 1625 ASN A C 1
ATOM 2241 O O . ASN A 1 276 ? 35.803 24.334 49.318 1.00 53.50 1625 ASN A O 1
ATOM 2246 N N . ASP A 1 277 ? 34.423 26.022 48.763 1.00 50.20 1626 ASP A N 1
ATOM 2247 C CA . ASP A 1 277 ? 34.476 26.557 50.118 1.00 51.90 1626 ASP A CA 1
ATOM 2248 C C . ASP A 1 277 ? 33.941 25.526 51.113 1.00 53.41 1626 ASP A C 1
ATOM 2249 O O . ASP A 1 277 ? 34.413 25.432 52.249 1.00 58.40 1626 ASP A O 1
ATOM 2254 N N . PHE A 1 278 ? 32.972 24.732 50.676 1.00 48.01 1627 PHE A N 1
ATOM 2255 C CA . PHE A 1 278 ? 32.380 23.741 51.553 1.00 38.65 1627 PHE A CA 1
ATOM 2256 C C . PHE A 1 278 ? 33.428 22.963 52.345 1.00 43.14 1627 PHE A C 1
ATOM 2257 O O . PHE A 1 278 ? 33.170 22.573 53.483 1.00 48.94 1627 PHE A O 1
ATOM 2265 N N . LEU A 1 279 ? 34.611 22.750 51.768 1.00 45.44 1628 LEU A N 1
ATOM 2266 C CA . LEU A 1 279 ? 35.670 22.022 52.474 1.00 45.52 1628 LEU A CA 1
ATOM 2267 C C . LEU A 1 279 ? 36.060 22.748 53.768 1.00 55.61 1628 LEU A C 1
ATOM 2268 O O . LEU A 1 279 ? 36.293 22.124 54.809 1.00 58.87 1628 LEU A O 1
ATOM 2273 N N . SER A 1 280 ? 36.135 24.072 53.698 1.00 56.80 1629 SER A N 1
ATOM 2274 C CA . SER A 1 280 ? 36.488 24.869 54.867 1.00 57.40 1629 SER A CA 1
ATOM 2275 C C . SER A 1 280 ? 35.250 24.979 55.746 1.00 56.69 1629 SER A C 1
ATOM 2276 O O . SER A 1 280 ? 35.299 24.740 56.948 1.00 55.29 1629 SER A O 1
ATOM 2279 N N . GLU A 1 281 ? 34.132 25.338 55.125 1.00 57.11 1630 GLU A N 1
ATOM 2280 C CA . GLU A 1 281 ? 32.884 25.499 55.845 1.00 43.06 1630 GLU A CA 1
ATOM 2281 C C . GLU A 1 281 ? 32.549 24.285 56.714 1.00 49.01 1630 GLU A C 1
ATOM 2282 O O . GLU A 1 281 ? 31.943 24.429 57.769 1.00 60.02 1630 GLU A O 1
ATOM 2288 N N . LEU A 1 282 ? 32.953 23.090 56.293 1.00 46.81 1631 LEU A N 1
ATOM 2289 C CA . LEU A 1 282 ? 32.595 21.901 57.057 1.00 45.72 1631 LEU A CA 1
ATOM 2290 C C . LEU A 1 282 ? 33.629 21.285 57.994 1.00 48.68 1631 LEU A C 1
ATOM 2291 O O . LEU A 1 282 ? 33.593 20.078 58.250 1.00 49.03 1631 LEU A O 1
ATOM 2296 N N . GLU A 1 283 ? 34.543 22.096 58.519 1.00 50.96 1632 GLU A N 1
ATOM 2297 C CA . GLU A 1 283 ? 35.522 21.558 59.462 1.00 59.30 1632 GLU A CA 1
ATOM 2298 C C . GLU A 1 283 ? 34.742 21.076 60.692 1.00 48.68 1632 GLU A C 1
ATOM 2299 O O . GLU A 1 283 ? 35.039 20.025 61.262 1.00 48.09 1632 GLU A O 1
ATOM 2305 N N . PRO A 1 284 ? 33.710 21.829 61.103 1.00 46.65 1633 PRO A N 1
ATOM 2306 C CA . PRO A 1 284 ? 32.975 21.345 62.273 1.00 51.68 1633 PRO A CA 1
ATOM 2307 C C . PRO A 1 284 ? 32.425 19.930 62.101 1.00 45.03 1633 PRO A C 1
ATOM 2308 O O . PRO A 1 284 ? 32.182 19.236 63.098 1.00 49.03 1633 PRO A O 1
ATOM 2312 N N . VAL A 1 285 ? 32.239 19.492 60.856 1.00 42.82 1634 VAL A N 1
ATOM 2313 C CA . VAL A 1 285 ? 31.734 18.138 60.635 1.00 46.67 1634 VAL A CA 1
ATOM 2314 C C . VAL A 1 285 ? 32.883 17.176 60.889 1.00 51.02 1634 VAL A C 1
ATOM 2315 O O . VAL A 1 285 ? 32.693 16.072 61.397 1.00 55.27 1634 VAL A O 1
ATOM 2319 N N . LEU A 1 286 ? 34.085 17.606 60.534 1.00 51.40 1635 LEU A N 1
ATOM 2320 C CA . LEU A 1 286 ? 35.265 16.784 60.744 1.00 53.02 1635 LEU A CA 1
ATOM 2321 C C . LEU A 1 286 ? 35.541 16.632 62.245 1.00 54.41 1635 LEU A C 1
ATOM 2322 O O . LEU A 1 286 ? 35.991 15.574 62.696 1.00 60.26 1635 LEU A O 1
ATOM 2327 N N . ASP A 1 287 ? 35.248 17.687 63.008 1.00 44.33 1636 ASP A N 1
ATOM 2328 C CA . ASP A 1 287 ? 35.473 17.702 64.452 1.00 46.54 1636 ASP A CA 1
ATOM 2329 C C . ASP A 1 287 ? 34.484 16.897 65.278 1.00 53.17 1636 ASP A C 1
ATOM 2330 O O . ASP A 1 287 ? 34.849 16.290 66.289 1.00 56.64 1636 ASP A O 1
ATOM 2335 N N . VAL A 1 288 ? 33.227 16.905 64.862 1.00 59.84 1637 VAL A N 1
ATOM 2336 C CA . VAL A 1 288 ? 32.190 16.207 65.611 1.00 62.91 1637 VAL A CA 1
ATOM 2337 C C . VAL A 1 288 ? 32.243 14.708 65.408 1.00 55.08 1637 VAL A C 1
ATOM 2338 O O . VAL A 1 288 ? 31.576 13.950 66.102 1.00 54.95 1637 VAL A O 1
ATOM 2342 N N . VAL A 1 289 ? 33.054 14.291 64.454 1.00 59.88 1638 VAL A N 1
ATOM 2343 C CA . VAL A 1 289 ? 33.171 12.889 64.118 1.00 63.82 1638 VAL A CA 1
ATOM 2344 C C . VAL A 1 289 ? 33.383 11.909 65.259 1.00 67.54 1638 VAL A C 1
ATOM 2345 O O . VAL A 1 289 ? 32.934 10.766 65.170 1.00 61.37 1638 VAL A O 1
ATOM 2349 N N . LYS A 1 290 ? 34.054 12.338 66.324 1.00 69.02 1639 LYS A N 1
ATOM 2350 C CA . LYS A 1 290 ? 34.302 11.443 67.452 1.00 72.52 1639 LYS A CA 1
ATOM 2351 C C . LYS A 1 290 ? 33.249 11.571 68.541 1.00 74.30 1639 LYS A C 1
ATOM 2352 O O . LYS A 1 290 ? 33.561 11.455 69.725 1.00 83.45 1639 LYS A O 1
ATOM 2358 N N . VAL A 1 291 ? 32.003 11.809 68.143 1.00 69.67 1640 VAL A N 1
ATOM 2359 C CA . VAL A 1 291 ? 30.910 11.951 69.097 1.00 60.12 1640 VAL A CA 1
ATOM 2360 C C . VAL A 1 291 ? 29.658 11.232 68.615 1.00 62.82 1640 VAL A C 1
ATOM 2361 O O . VAL A 1 291 ? 29.176 11.478 67.505 1.00 69.07 1640 VAL A O 1
ATOM 2365 N N . SER A 1 292 ? 29.136 10.336 69.445 1.00 57.76 1641 SER A N 1
ATOM 2366 C CA . SER A 1 292 ? 27.925 9.608 69.090 1.00 62.90 1641 SER A CA 1
ATOM 2367 C C . SER A 1 292 ? 26.769 10.385 69.680 1.00 64.45 1641 SER A C 1
ATOM 2368 O O . SER A 1 292 ? 26.588 10.397 70.894 1.00 69.68 1641 SER A O 1
ATOM 2371 N N . ILE A 1 293 ? 25.983 11.038 68.834 1.00 64.16 1642 ILE A N 1
ATOM 2372 C CA . ILE A 1 293 ? 24.872 11.804 69.358 1.00 62.03 1642 ILE A CA 1
ATOM 2373 C C . ILE A 1 293 ? 23.949 10.861 70.110 1.00 62.79 1642 ILE A C 1
ATOM 2374 O O . ILE A 1 293 ? 23.168 11.288 70.965 1.00 67.50 1642 ILE A O 1
ATOM 2379 N N . GLU A 1 294 ? 24.056 9.574 69.799 1.00 61.98 1643 GLU A N 1
ATOM 2380 C CA . GLU A 1 294 ? 23.248 8.574 70.474 1.00 68.64 1643 GLU A CA 1
ATOM 2381 C C . GLU A 1 294 ? 23.766 8.459 71.900 1.00 64.33 1643 GLU A C 1
ATOM 2382 O O . GLU A 1 294 ? 23.020 8.617 72.863 1.00 71.09 1643 GLU A O 1
ATOM 2388 N N . GLN A 1 295 ? 25.056 8.195 72.036 1.00 62.58 1644 GLN A N 1
ATOM 2389 C CA . GLN A 1 295 ? 25.651 8.074 73.358 1.00 61.69 1644 GLN A CA 1
ATOM 2390 C C . GLN A 1 295 ? 25.426 9.351 74.174 1.00 60.68 1644 GLN A C 1
ATOM 2391 O O . GLN A 1 295 ? 24.999 9.295 75.334 1.00 56.06 1644 GLN A O 1
ATOM 2397 N N . LEU A 1 296 ? 25.708 10.496 73.557 1.00 58.58 1645 LEU A N 1
ATOM 2398 C CA . LEU A 1 296 ? 25.544 11.788 74.208 1.00 61.00 1645 LEU A CA 1
ATOM 2399 C C . LEU A 1 296 ? 24.151 11.934 74.813 1.00 60.91 1645 LEU A C 1
ATOM 2400 O O . LEU A 1 296 ? 24.019 12.225 76.011 1.00 58.13 1645 LEU A O 1
ATOM 2405 N N . VAL A 1 297 ? 23.117 11.732 73.994 1.00 51.82 1646 VAL A N 1
ATOM 2406 C CA . VAL A 1 297 ? 21.753 11.841 74.491 1.00 49.83 1646 VAL A CA 1
ATOM 2407 C C . VAL A 1 297 ? 21.541 10.943 75.707 1.00 53.96 1646 VAL A C 1
ATOM 2408 O O . VAL A 1 297 ? 21.015 11.389 76.733 1.00 52.03 1646 VAL A O 1
ATOM 2412 N N . ASN A 1 298 ? 21.956 9.685 75.621 1.00 53.38 1647 ASN A N 1
ATOM 2413 C CA . ASN A 1 298 ? 21.786 8.811 76.775 1.00 60.83 1647 ASN A CA 1
ATOM 2414 C C . ASN A 1 298 ? 22.546 9.345 77.992 1.00 64.88 1647 ASN A C 1
ATOM 2415 O O . ASN A 1 298 ? 22.014 9.343 79.112 1.00 63.92 1647 ASN A O 1
ATOM 2420 N N . ASP A 1 299 ? 23.776 9.817 77.782 1.00 61.73 1648 ASP A N 1
ATOM 2421 C CA . ASP A 1 299 ? 24.551 10.359 78.895 1.00 64.00 1648 ASP A CA 1
ATOM 2422 C C . ASP A 1 299 ? 23.762 11.451 79.621 1.00 64.94 1648 ASP A C 1
ATOM 2423 O O . ASP A 1 299 ? 23.876 11.580 80.843 1.00 64.05 1648 ASP A O 1
ATOM 2428 N N . CYS A 1 300 ? 22.985 12.247 78.878 1.00 53.16 1649 CYS A N 1
ATOM 2429 C CA . CYS A 1 300 ? 22.188 13.245 79.578 1.00 59.40 1649 CYS A CA 1
ATOM 2430 C C . CYS A 1 300 ? 21.164 12.588 80.496 1.00 58.38 1649 CYS A C 1
ATOM 2431 O O . CYS A 1 300 ? 21.089 12.867 81.664 1.00 68.47 1649 CYS A O 1
ATOM 2434 N N . LYS A 1 301 ? 20.440 11.661 79.876 1.00 61.53 1650 LYS A N 1
ATOM 2435 C CA . LYS A 1 301 ? 19.433 10.942 80.621 1.00 49.21 1650 LYS A CA 1
ATOM 2436 C C . LYS A 1 301 ? 20.076 10.407 81.883 1.00 54.06 1650 LYS A C 1
ATOM 2437 O O . LYS A 1 301 ? 19.600 10.701 82.975 1.00 59.39 1650 LYS A O 1
ATOM 2443 N N . ASP A 1 302 ? 21.177 9.668 81.748 1.00 52.15 1651 ASP A N 1
ATOM 2444 C CA . ASP A 1 302 ? 21.844 9.129 82.930 1.00 53.60 1651 ASP A CA 1
ATOM 2445 C C . ASP A 1 302 ? 22.198 10.259 83.896 1.00 54.46 1651 ASP A C 1
ATOM 2446 O O . ASP A 1 302 ? 22.036 10.119 85.113 1.00 54.70 1651 ASP A O 1
ATOM 2451 N N . PHE A 1 303 ? 22.677 11.377 83.352 1.00 53.02 1652 PHE A N 1
ATOM 2452 C CA . PHE A 1 303 ? 23.034 12.526 84.173 1.00 49.24 1652 PHE A CA 1
ATOM 2453 C C . PHE A 1 303 ? 21.817 12.882 85.023 1.00 58.99 1652 PHE A C 1
ATOM 2454 O O . PHE A 1 303 ? 21.865 12.829 86.246 1.00 63.28 1652 PHE A O 1
ATOM 2462 N N . SER A 1 304 ? 20.714 13.221 84.365 1.00 65.38 1653 SER A N 1
ATOM 2463 C CA . SER A 1 304 ? 19.496 13.597 85.072 1.00 66.13 1653 SER A CA 1
ATOM 2464 C C . SER A 1 304 ? 19.019 12.504 86.014 1.00 63.17 1653 SER A C 1
ATOM 2465 O O . SER A 1 304 ? 18.710 12.761 87.178 1.00 64.81 1653 SER A O 1
ATOM 2468 N N . GLN A 1 305 ? 18.968 11.281 85.504 1.00 62.97 1654 GLN A N 1
ATOM 2469 C CA . GLN A 1 305 ? 18.514 10.145 86.287 1.00 63.09 1654 GLN A CA 1
ATOM 2470 C C . GLN A 1 305 ? 19.309 10.011 87.573 1.00 64.68 1654 GLN A C 1
ATOM 2471 O O . GLN A 1 305 ? 18.731 9.823 88.637 1.00 65.70 1654 GLN A O 1
ATOM 2477 N N . SER A 1 306 ? 20.632 10.099 87.482 1.00 64.40 1655 SER A N 1
ATOM 2478 C CA . SER A 1 306 ? 21.452 9.982 88.677 1.00 64.73 1655 SER A CA 1
ATOM 2479 C C . SER A 1 306 ? 20.996 11.026 89.694 1.00 64.10 1655 SER A C 1
ATOM 2480 O O . SER A 1 306 ? 20.712 1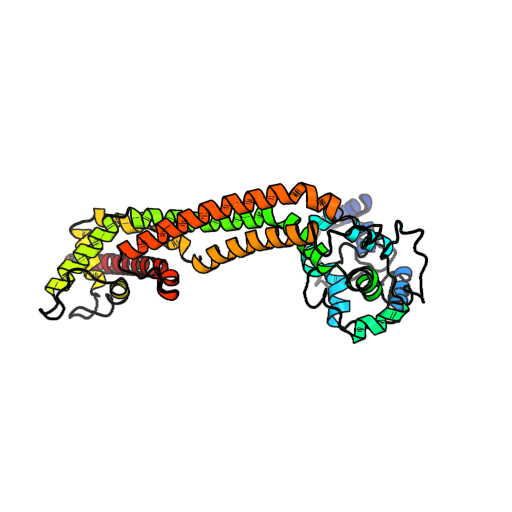0.693 90.846 1.00 74.15 1655 SER A O 1
ATOM 2483 N N . ILE A 1 307 ? 20.911 12.282 89.261 1.00 59.63 1656 ILE A N 1
ATOM 2484 C CA . ILE A 1 307 ? 20.472 13.356 90.141 1.00 50.82 1656 ILE A CA 1
ATOM 2485 C C . ILE A 1 307 ? 19.116 13.008 90.719 1.00 54.50 1656 ILE A C 1
ATOM 2486 O O . ILE A 1 307 ? 18.866 13.216 91.901 1.00 59.58 1656 ILE A O 1
ATOM 2491 N N . VAL A 1 308 ? 18.233 12.485 89.878 1.00 59.56 1657 VAL A N 1
ATOM 2492 C CA . VAL A 1 308 ? 16.901 12.093 90.334 1.00 63.47 1657 VAL A CA 1
ATOM 2493 C C . VAL A 1 308 ? 16.997 11.075 91.472 1.00 60.98 1657 VAL A C 1
ATOM 2494 O O . VAL A 1 308 ? 16.535 11.335 92.581 1.00 68.37 1657 VAL A O 1
ATOM 2498 N N . ASN A 1 309 ? 17.604 9.924 91.187 1.00 57.10 1658 ASN A N 1
ATOM 2499 C CA . ASN A 1 309 ? 17.774 8.858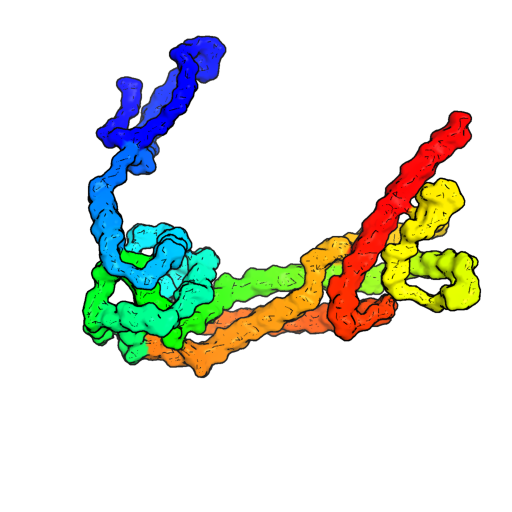 92.171 1.00 59.18 1658 ASN A CA 1
ATOM 2500 C C . ASN A 1 309 ? 18.296 9.373 93.502 1.00 65.62 1658 ASN A C 1
ATOM 2501 O O . ASN A 1 309 ? 17.775 9.006 94.560 1.00 67.85 1658 ASN A O 1
ATOM 2506 N N . VAL A 1 310 ? 19.328 10.210 93.458 1.00 59.64 1659 VAL A N 1
ATOM 2507 C CA . VAL A 1 310 ? 19.881 10.747 94.689 1.00 64.35 1659 VAL A CA 1
ATOM 2508 C C . VAL A 1 310 ? 18.774 11.485 95.425 1.00 72.05 1659 VAL A C 1
ATOM 2509 O O . VAL A 1 310 ? 18.615 11.323 96.635 1.00 71.47 1659 VAL A O 1
ATOM 2513 N N . GLU A 1 311 ? 17.990 12.274 94.689 1.00 81.02 1660 GLU A N 1
ATOM 2514 C CA . GLU A 1 311 ? 16.884 13.025 95.293 1.00 76.18 1660 GLU A CA 1
ATOM 2515 C C . GLU A 1 311 ? 15.884 12.089 95.950 1.00 70.73 1660 GLU A C 1
ATOM 2516 O O . GLU A 1 311 ? 15.335 12.408 96.999 1.00 69.89 1660 GLU A O 1
ATOM 2522 N N . ARG A 1 312 ? 15.651 10.930 95.342 1.00 67.46 1661 ARG A N 1
ATOM 2523 C CA . ARG A 1 312 ? 14.716 9.978 95.916 1.00 61.92 1661 ARG A CA 1
ATOM 2524 C C . ARG A 1 312 ? 15.269 9.465 97.233 1.00 63.72 1661 ARG A C 1
ATOM 2525 O O . ARG A 1 312 ? 14.665 9.670 98.286 1.00 73.38 1661 ARG A O 1
ATOM 2533 N N . SER A 1 313 ? 16.426 8.809 97.165 1.00 65.10 1662 SER A N 1
ATOM 2534 C CA . SER A 1 313 ? 17.081 8.241 98.341 1.00 65.17 1662 SER A CA 1
ATOM 2535 C C . SER A 1 313 ? 17.155 9.247 99.487 1.00 68.57 1662 SER A C 1
ATOM 2536 O O . SER A 1 313 ? 17.112 8.881 100.663 1.00 71.56 1662 SER A O 1
ATOM 2539 N N . VAL A 1 314 ? 17.265 10.519 99.128 1.00 71.91 1663 VAL A N 1
ATOM 2540 C CA . VAL A 1 314 ? 17.346 11.598 100.097 1.00 67.18 1663 VAL A CA 1
ATOM 2541 C C . VAL A 1 314 ? 15.992 11.908 100.722 1.00 78.52 1663 VAL A C 1
ATOM 2542 O O 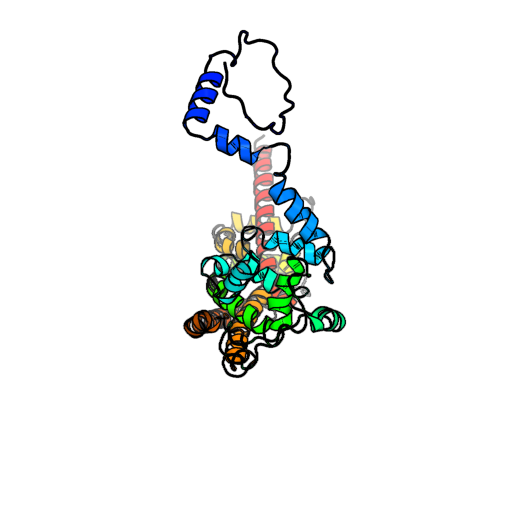. VAL A 1 314 ? 15.919 12.278 101.893 1.00 82.06 1663 VAL A O 1
ATOM 2546 N N . GLU A 1 315 ? 14.924 11.755 99.942 1.00 84.06 1664 GLU A N 1
ATOM 2547 C CA . GLU A 1 315 ? 13.581 12.055 100.422 1.00 83.05 1664 GLU A CA 1
ATOM 2548 C C . GLU A 1 315 ? 12.774 10.865 100.925 1.00 83.87 1664 GLU A C 1
ATOM 2549 O O . GLU A 1 315 ? 11.860 11.036 101.731 1.00 85.15 1664 GLU A O 1
ATOM 2555 N N . ILE A 1 316 ? 13.096 9.664 100.461 1.00 75.16 1665 ILE A N 1
ATOM 2556 C CA . ILE A 1 316 ? 12.366 8.482 100.909 1.00 77.75 1665 ILE A CA 1
ATOM 2557 C C . ILE A 1 316 ? 13.196 7.211 100.774 1.00 84.53 1665 ILE A C 1
ATOM 2558 O O . ILE A 1 316 ? 12.659 6.105 100.794 1.00 86.58 1665 ILE A O 1
ATOM 2563 N N . GLY A 1 317 ? 14.506 7.365 100.633 1.00 88.49 1666 GLY A N 1
ATOM 2564 C CA . GLY A 1 317 ? 15.361 6.202 100.486 1.00 87.19 1666 GLY A CA 1
ATOM 2565 C C . GLY A 1 317 ? 16.275 5.967 101.671 1.00 84.66 1666 GLY A C 1
ATOM 2566 O O . GLY A 1 317 ? 16.047 6.491 102.767 1.00 82.98 1666 GLY A O 1
ATOM 2567 N N . ASN A 1 318 ? 17.316 5.171 101.447 1.00 74.23 1667 ASN A N 1
ATOM 2568 C CA . ASN A 1 318 ? 18.272 4.860 102.494 1.00 60.34 1667 ASN A CA 1
ATOM 2569 C C . ASN A 1 318 ? 18.937 6.106 103.085 1.00 66.19 1667 ASN A C 1
ATOM 2570 O O . ASN A 1 318 ? 19.773 5.978 103.974 1.00 78.33 1667 ASN A O 1
ATOM 2575 N N . LEU A 1 319 ? 18.580 7.302 102.618 1.00 68.16 1668 LEU A N 1
ATOM 2576 C CA . LEU A 1 319 ? 19.190 8.527 103.152 1.00 70.97 1668 LEU A CA 1
ATOM 2577 C C . LEU A 1 319 ? 18.152 9.518 103.652 1.00 76.39 1668 LEU A C 1
ATOM 2578 O O . LEU A 1 319 ? 18.464 10.685 103.929 1.00 71.44 1668 LEU A O 1
ATOM 2583 N N . SER A 1 320 ? 16.912 9.057 103.741 1.00 83.84 1669 SER A N 1
ATOM 2584 C CA . SER A 1 320 ? 15.834 9.898 104.237 1.00 88.10 1669 SER A CA 1
ATOM 2585 C C . SER A 1 320 ? 15.846 9.754 105.757 1.00 91.06 1669 SER A C 1
ATOM 2586 O O . SER A 1 320 ? 15.529 10.698 106.488 1.00 90.11 1669 SER A O 1
ATOM 2589 N N . ASP A 1 321 ? 16.258 8.565 106.209 1.00 92.58 1670 ASP A N 1
ATOM 2590 C CA . ASP A 1 321 ? 16.346 8.205 107.631 1.00 95.38 1670 ASP A CA 1
ATOM 2591 C C . ASP A 1 321 ? 17.751 8.499 108.189 1.00 88.21 1670 ASP A C 1
ATOM 2592 O O . ASP A 1 321 ? 18.653 7.668 108.075 1.00 87.51 1670 ASP A O 1
ATOM 2597 N N . SER A 1 322 ? 17.924 9.667 108.807 1.00 79.12 1671 SER A N 1
ATOM 2598 C CA . SER A 1 322 ? 19.225 10.072 109.351 1.00 81.33 1671 SER A CA 1
ATOM 2599 C C . SER A 1 322 ? 19.674 9.427 110.667 1.00 88.15 1671 SER A C 1
ATOM 2600 O O . SER A 1 322 ? 20.811 9.620 111.099 1.00 93.80 1671 SER A O 1
ATOM 2603 N N . SER A 1 323 ? 18.793 8.680 111.317 1.00 92.40 1672 SER A N 1
ATOM 2604 C CA . SER A 1 323 ? 19.161 8.036 112.571 1.00 91.82 1672 SER A CA 1
ATOM 2605 C C . SER A 1 323 ? 19.696 6.654 112.241 1.00 92.60 1672 SER A C 1
ATOM 2606 O O . SER A 1 323 ? 20.157 5.922 113.117 1.00 96.20 1672 SER A O 1
ATOM 2609 N N . LYS A 1 324 ? 19.626 6.307 110.962 1.00 90.88 1673 LYS A N 1
ATOM 2610 C CA . LYS A 1 324 ? 20.113 5.022 110.480 1.00 101.45 1673 LYS A CA 1
ATOM 2611 C C . LYS A 1 324 ? 21.594 5.186 110.112 1.00 103.89 1673 LYS A C 1
ATOM 2612 O O . LYS A 1 324 ? 22.292 4.206 109.817 1.00 97.15 1673 LYS A O 1
ATOM 2618 N N . PHE A 1 325 ? 22.052 6.442 110.147 1.00 101.43 1674 PHE A N 1
ATOM 2619 C CA . PHE A 1 325 ? 23.431 6.818 109.823 1.00 101.98 1674 PHE A CA 1
ATOM 2620 C C . PHE A 1 325 ? 24.386 6.657 110.990 1.00 105.91 1674 PHE A C 1
ATOM 2621 O O . PHE A 1 325 ? 23.978 6.444 112.136 1.00 108.29 1674 PHE A O 1
ATOM 2629 N N . HIS A 1 326 ? 25.669 6.793 110.664 1.00 103.52 1675 HIS A N 1
ATOM 2630 C CA . HIS A 1 326 ? 26.751 6.729 111.631 1.00 90.73 1675 HIS A CA 1
ATOM 2631 C C . HIS A 1 326 ? 26.764 8.137 112.227 1.00 81.83 1675 HIS A C 1
ATOM 2632 O O . HIS A 1 326 ? 26.553 9.123 111.519 1.00 82.63 1675 HIS A O 1
ATOM 2639 N N . PRO A 1 327 ? 26.986 8.246 113.539 1.00 78.70 1676 PRO A N 1
ATOM 2640 C CA . PRO A 1 327 ? 27.013 9.543 114.215 1.00 78.99 1676 PRO A CA 1
ATOM 2641 C C . PRO A 1 327 ? 27.933 10.560 113.553 1.00 81.31 1676 PRO A C 1
ATOM 2642 O O . PRO A 1 327 ? 27.634 11.757 113.539 1.00 67.25 1676 PRO A O 1
ATOM 2646 N N . LEU A 1 328 ? 29.047 10.075 113.003 1.00 87.36 1677 LEU A N 1
ATOM 2647 C CA . LEU A 1 328 ? 30.042 10.934 112.360 1.00 92.05 1677 LEU A CA 1
ATOM 2648 C C . LEU A 1 328 ? 29.770 11.222 110.885 1.00 91.13 1677 LEU A C 1
ATOM 2649 O O . LEU A 1 328 ? 30.373 12.122 110.295 1.00 92.61 1677 LEU A O 1
ATOM 2654 N N . ASP A 1 329 ? 28.853 10.466 110.295 1.00 88.15 1678 ASP A N 1
ATOM 2655 C CA . ASP A 1 329 ? 28.512 10.650 108.892 1.00 83.27 1678 ASP A CA 1
ATOM 2656 C C . ASP A 1 329 ? 27.747 11.947 108.636 1.00 76.32 1678 ASP A C 1
ATOM 2657 O O . ASP A 1 329 ? 26.798 12.277 109.344 1.00 80.88 1678 ASP A O 1
ATOM 2662 N N . LYS A 1 330 ? 28.165 12.686 107.619 1.00 70.26 1679 LYS A N 1
ATOM 2663 C CA . LYS A 1 330 ? 27.492 13.929 107.286 1.00 69.74 1679 LYS A CA 1
ATOM 2664 C C . LYS A 1 330 ? 27.344 14.148 105.790 1.00 66.70 1679 LYS A C 1
ATOM 2665 O O . LYS A 1 330 ? 27.688 15.208 105.289 1.00 68.51 1679 LYS A O 1
ATOM 2671 N N . VAL A 1 331 ? 26.826 13.162 105.067 1.00 66.46 1680 VAL A N 1
ATOM 2672 C CA . VAL A 1 331 ? 26.658 13.367 103.636 1.00 75.22 1680 VAL A CA 1
ATOM 2673 C C . VAL A 1 331 ? 25.664 14.485 103.400 1.00 78.03 1680 VAL A C 1
ATOM 2674 O O . VAL A 1 331 ? 25.903 15.374 102.586 1.00 83.48 1680 VAL A O 1
ATOM 2678 N N . LEU A 1 332 ? 24.559 14.448 104.137 1.00 78.79 1681 LEU A N 1
ATOM 2679 C CA . LEU A 1 332 ? 23.498 15.433 103.973 1.00 77.35 1681 LEU A CA 1
ATOM 2680 C C . LEU A 1 332 ? 23.903 16.885 104.174 1.00 79.37 1681 LEU A C 1
ATOM 2681 O O . LEU A 1 332 ? 23.405 17.766 103.473 1.00 88.85 1681 LEU A O 1
ATOM 2686 N N . ILE A 1 333 ? 24.799 17.153 105.115 1.00 78.10 1682 ILE A N 1
ATOM 2687 C CA . ILE A 1 333 ? 25.212 18.532 105.330 1.00 86.28 1682 ILE A CA 1
ATOM 2688 C C . ILE A 1 333 ? 25.868 19.073 104.051 1.00 82.35 1682 ILE A C 1
ATOM 2689 O O . ILE A 1 333 ? 25.815 20.275 103.769 1.00 76.23 1682 ILE A O 1
ATOM 2694 N N . LYS A 1 334 ? 26.457 18.163 103.275 1.00 80.20 1683 LYS A N 1
ATOM 2695 C CA . LYS A 1 334 ? 27.131 18.493 102.015 1.00 81.70 1683 LYS A CA 1
ATOM 2696 C C . LYS A 1 334 ? 26.145 18.410 100.848 1.00 82.58 1683 LYS A C 1
ATOM 2697 O O . LYS A 1 334 ? 25.981 19.360 100.071 1.00 74.65 1683 LYS A O 1
ATOM 2703 N N . THR A 1 335 ? 25.498 17.252 100.752 1.00 71.57 1684 THR A N 1
ATOM 2704 C CA . THR A 1 335 ? 24.559 16.939 99.693 1.00 62.81 1684 THR A CA 1
ATOM 2705 C C . THR A 1 335 ? 23.351 17.853 99.512 1.00 69.21 1684 THR A C 1
ATOM 2706 O O . THR A 1 335 ? 23.192 18.485 98.463 1.00 68.32 1684 THR A O 1
ATOM 2710 N N . LEU A 1 336 ? 22.505 17.937 100.528 1.00 69.52 1685 LEU A N 1
ATOM 2711 C CA . LEU A 1 336 ? 21.290 18.737 100.425 1.00 70.30 1685 LEU A CA 1
ATOM 2712 C C . LEU A 1 336 ? 21.371 20.146 99.838 1.00 66.39 1685 LEU A C 1
ATOM 2713 O O . LEU A 1 336 ? 20.563 20.508 98.987 1.00 69.20 1685 LEU A O 1
ATOM 2718 N N . PRO A 1 337 ? 22.341 20.959 100.272 1.00 68.32 1686 PRO A N 1
ATOM 2719 C CA . PRO A 1 337 ? 22.418 22.318 99.714 1.00 72.19 1686 PRO A CA 1
ATOM 2720 C C . PRO A 1 337 ? 22.713 22.301 98.220 1.00 68.57 1686 PRO A C 1
ATOM 2721 O O . PRO A 1 337 ? 22.418 23.259 97.501 1.00 72.69 1686 PRO A O 1
ATOM 2725 N N . VAL A 1 338 ? 23.285 21.194 97.765 1.00 61.72 1687 VAL A N 1
ATOM 2726 C CA . VAL A 1 338 ? 23.678 21.045 96.374 1.00 64.82 1687 VAL A CA 1
ATOM 2727 C C . VAL A 1 338 ? 22.667 20.475 95.385 1.00 63.44 1687 VAL A C 1
ATOM 2728 O O . VAL A 1 338 ? 22.634 20.899 94.228 1.00 66.51 1687 VAL A O 1
ATOM 2732 N N . LEU A 1 339 ? 21.852 19.521 95.819 1.00 54.25 1688 LEU A N 1
ATOM 2733 C CA . LEU A 1 339 ? 20.894 18.913 94.913 1.00 61.93 1688 LEU A CA 1
ATOM 2734 C C . LEU A 1 339 ? 20.161 19.879 93.979 1.00 72.15 1688 LEU A C 1
ATOM 2735 O O . LEU A 1 339 ? 20.183 19.697 92.759 1.00 76.94 1688 LEU A O 1
ATOM 2740 N N . PRO A 1 340 ? 19.518 20.927 94.522 1.00 72.41 1689 PRO A N 1
ATOM 2741 C CA . PRO A 1 340 ? 18.807 21.878 93.655 1.00 73.16 1689 PRO A CA 1
ATOM 2742 C C . PRO A 1 340 ? 19.660 22.465 92.521 1.00 73.05 1689 PRO A C 1
ATOM 2743 O O . PRO A 1 340 ? 19.173 22.666 91.410 1.00 81.19 1689 PRO A O 1
ATOM 2747 N N . GLU A 1 341 ? 20.928 22.741 92.794 1.00 71.78 1690 GLU A N 1
ATOM 2748 C CA . GLU A 1 341 ? 21.804 23.298 91.770 1.00 70.73 1690 GLU A CA 1
ATOM 2749 C C . GLU A 1 341 ? 22.148 22.235 90.729 1.00 64.75 1690 GLU A C 1
ATOM 2750 O O . GLU A 1 341 ? 22.279 22.538 89.537 1.00 55.23 1690 GLU A O 1
ATOM 2756 N N . ALA A 1 342 ? 22.294 20.991 91.176 1.00 54.73 1691 ALA A N 1
ATOM 2757 C CA . ALA A 1 342 ? 22.583 19.898 90.252 1.00 59.78 1691 ALA A CA 1
ATOM 2758 C C . ALA A 1 342 ? 21.343 19.675 89.381 1.00 61.87 1691 ALA A C 1
ATOM 2759 O O . ALA A 1 342 ? 21.439 19.584 88.154 1.00 61.89 1691 ALA A O 1
ATOM 2761 N N . ARG A 1 343 ? 20.177 19.585 90.013 1.00 57.07 1692 ARG A N 1
ATOM 2762 C CA . ARG A 1 343 ? 18.953 19.403 89.253 1.00 52.59 1692 ARG A CA 1
ATOM 2763 C C . ARG A 1 343 ? 18.865 20.521 88.226 1.00 49.90 1692 ARG A C 1
ATOM 2764 O O . ARG A 1 343 ? 18.534 20.287 87.061 1.00 44.58 1692 ARG A O 1
ATOM 2772 N N . LYS A 1 344 ? 19.184 21.737 88.653 1.00 48.04 1693 LYS A N 1
ATOM 2773 C CA . LYS A 1 344 ? 19.115 22.864 87.742 1.00 47.68 1693 LYS A CA 1
ATOM 2774 C C . LYS A 1 344 ? 19.991 22.638 86.498 1.00 49.01 1693 LYS A C 1
ATOM 2775 O O . LYS A 1 344 ? 19.566 22.918 85.371 1.00 48.16 1693 LYS A O 1
ATOM 2781 N N . LYS A 1 345 ? 21.199 22.119 86.697 1.00 50.21 1694 LYS A N 1
ATOM 2782 C CA . LYS A 1 345 ? 22.073 21.850 85.564 1.00 51.93 1694 LYS A CA 1
ATOM 2783 C C . LYS A 1 345 ? 21.466 20.742 84.693 1.00 50.66 1694 LYS A C 1
ATOM 2784 O O . LYS A 1 345 ? 21.597 20.752 83.465 1.00 45.56 1694 LYS 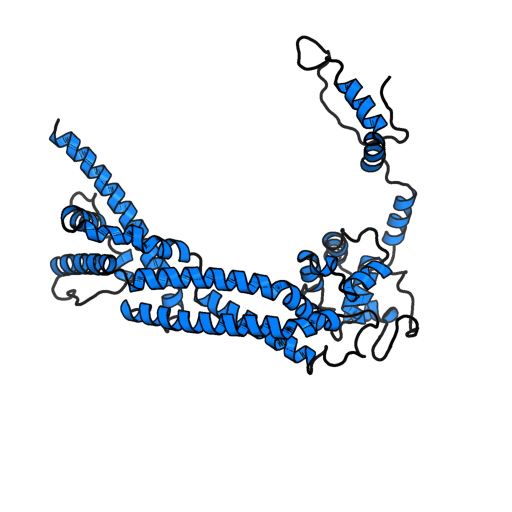A O 1
ATOM 2790 N N . GLY A 1 346 ? 20.798 19.791 85.340 1.00 45.54 1695 GLY A N 1
ATOM 2791 C CA . GLY A 1 346 ? 20.181 18.702 84.610 1.00 48.58 1695 GLY A CA 1
ATOM 2792 C C . GLY A 1 346 ? 19.115 19.211 83.661 1.00 53.18 1695 GLY A C 1
ATOM 2793 O O . GLY A 1 346 ? 19.115 18.870 82.473 1.00 57.33 1695 GLY A O 1
ATOM 2794 N N . ASP A 1 347 ? 18.210 20.037 84.179 1.00 48.24 1696 ASP A N 1
ATOM 2795 C CA . ASP A 1 347 ? 17.137 20.582 83.362 1.00 43.28 1696 ASP A CA 1
ATOM 2796 C C . ASP A 1 347 ? 17.739 21.371 82.202 1.00 50.08 1696 ASP A C 1
ATOM 2797 O O . ASP A 1 347 ? 17.353 21.170 81.042 1.00 50.19 1696 ASP A O 1
ATOM 2802 N N . LEU A 1 348 ? 18.678 22.269 82.514 1.00 42.01 1697 LEU A N 1
ATOM 2803 C CA . LEU A 1 348 ? 19.340 23.085 81.485 1.00 51.57 1697 LEU A CA 1
ATOM 2804 C C . LEU A 1 348 ? 19.804 22.225 80.316 1.00 52.50 1697 LEU A C 1
ATOM 2805 O O . LEU A 1 348 ? 19.443 22.448 79.155 1.00 50.19 1697 LEU A O 1
ATOM 2810 N N . LEU A 1 349 ? 20.621 21.241 80.669 1.00 48.48 1698 LEU A N 1
ATOM 2811 C CA . LEU A 1 349 ? 21.187 20.299 79.736 1.00 45.57 1698 LEU A CA 1
ATOM 2812 C C . LEU A 1 349 ? 20.089 19.634 78.903 1.00 43.81 1698 LEU A C 1
ATOM 2813 O O . LEU A 1 349 ? 20.117 19.673 77.666 1.00 54.86 1698 LEU A O 1
ATOM 2818 N N . GLU A 1 350 ? 19.108 19.050 79.577 1.00 39.61 1699 GLU A N 1
ATOM 2819 C CA . GLU A 1 350 ? 18.024 18.363 78.883 1.00 39.38 1699 GLU A CA 1
ATOM 2820 C C . GLU A 1 350 ? 17.421 19.262 77.816 1.00 43.52 1699 GLU A C 1
ATOM 2821 O O . GLU A 1 350 ? 17.271 18.865 76.659 1.00 48.48 1699 GLU A O 1
ATOM 2827 N N . ASP A 1 351 ? 17.078 20.482 78.206 1.00 48.04 1700 ASP A N 1
ATOM 2828 C CA . ASP A 1 351 ? 16.484 21.414 77.270 1.00 42.92 1700 ASP A CA 1
ATOM 2829 C C . ASP A 1 351 ? 17.362 21.597 76.025 1.00 52.14 1700 ASP A C 1
ATOM 2830 O O . ASP A 1 351 ? 16.862 21.553 74.898 1.00 54.77 1700 ASP A O 1
ATOM 2835 N N . GLU A 1 352 ? 18.665 21.782 76.212 1.00 45.33 1701 GLU A N 1
ATOM 2836 C CA . GLU A 1 352 ? 19.546 21.970 75.067 1.00 42.45 1701 GLU A CA 1
ATOM 2837 C C . GLU A 1 352 ? 19.564 20.734 74.192 1.00 47.51 1701 GLU A C 1
ATOM 2838 O O . GLU A 1 352 ? 19.354 20.814 72.971 1.00 49.03 1701 GLU A O 1
ATOM 2844 N N . VAL A 1 353 ? 19.815 19.592 74.818 1.00 37.05 1702 VAL A N 1
ATOM 2845 C CA . VAL A 1 353 ? 19.848 18.333 74.103 1.00 28.54 1702 VAL A CA 1
ATOM 2846 C C . VAL A 1 353 ? 18.575 18.134 73.287 1.00 41.13 1702 VAL A C 1
ATOM 2847 O O . VAL A 1 353 ? 18.647 17.839 72.090 1.00 44.78 1702 VAL A O 1
ATOM 2851 N N . LYS A 1 354 ? 17.408 18.304 73.907 1.00 41.70 1703 LYS A N 1
ATOM 2852 C CA . LYS A 1 354 ? 16.171 18.107 73.151 1.00 44.83 1703 LYS A CA 1
ATOM 2853 C C . LYS A 1 354 ? 16.125 19.006 71.922 1.00 44.53 1703 LYS A C 1
ATOM 2854 O O . LYS A 1 354 ? 15.638 18.599 70.864 1.00 54.06 1703 LYS A O 1
ATOM 2860 N N . LEU A 1 355 ? 16.623 20.229 72.053 1.00 41.80 1704 LEU A N 1
ATOM 2861 C CA . LEU A 1 355 ? 16.626 21.129 70.911 1.00 42.73 1704 LEU A CA 1
ATOM 2862 C C . LEU A 1 355 ? 17.544 20.581 69.831 1.00 45.02 1704 LEU A C 1
ATOM 2863 O O . LEU A 1 355 ? 17.171 20.527 68.651 1.00 49.97 1704 LEU A O 1
ATOM 2868 N N . THR A 1 356 ? 18.744 20.172 70.231 1.00 37.82 1705 THR A N 1
ATOM 2869 C CA . THR A 1 356 ? 19.694 19.643 69.273 1.00 35.72 1705 THR A CA 1
ATOM 2870 C C . THR A 1 356 ? 19.114 18.439 68.536 1.00 43.12 1705 THR A C 1
ATOM 2871 O O . THR A 1 356 ? 19.144 18.394 67.304 1.00 44.59 1705 THR A O 1
ATOM 2875 N N . ILE A 1 357 ? 18.569 17.479 69.280 1.00 31.50 1706 ILE A N 1
ATOM 2876 C CA . ILE A 1 357 ? 17.986 16.291 68.662 1.00 35.97 1706 ILE A CA 1
ATOM 2877 C C . ILE A 1 357 ? 17.046 16.724 67.547 1.00 46.69 1706 ILE A C 1
ATOM 2878 O O . ILE A 1 357 ? 17.136 16.257 66.394 1.00 43.37 1706 ILE A O 1
ATOM 2883 N N . MET A 1 358 ? 16.151 17.634 67.904 1.00 46.35 1707 MET A N 1
ATOM 2884 C CA . MET A 1 358 ? 15.186 18.173 66.963 1.00 54.04 1707 MET A CA 1
ATOM 2885 C C . MET A 1 358 ? 15.883 18.578 65.662 1.00 55.06 1707 MET A C 1
ATOM 2886 O O . MET A 1 358 ? 15.593 18.034 64.594 1.00 60.16 1707 MET A O 1
ATOM 2891 N N . GLU A 1 359 ? 16.812 19.528 65.766 1.00 50.95 1708 GLU A N 1
ATOM 2892 C CA . GLU A 1 359 ? 17.509 20.048 64.596 1.00 50.22 1708 GLU A CA 1
ATOM 2893 C C . GLU A 1 359 ? 18.244 18.969 63.814 1.00 49.92 1708 GLU A C 1
ATOM 2894 O O . GLU A 1 359 ? 18.107 18.896 62.598 1.00 40.38 1708 GLU A O 1
ATOM 2900 N N . PHE A 1 360 ? 18.999 18.129 64.520 1.00 47.77 1709 PHE A N 1
ATOM 2901 C CA . PHE A 1 360 ? 19.751 17.028 63.915 1.00 45.58 1709 PHE A CA 1
ATOM 2902 C C . PHE A 1 360 ? 18.849 16.130 63.069 1.00 42.88 1709 PHE A C 1
ATOM 2903 O O . PHE A 1 360 ? 19.029 15.996 61.856 1.00 37.91 1709 PHE A O 1
ATOM 2911 N N . GLU A 1 361 ? 17.879 15.504 63.725 1.00 42.20 1710 GLU A N 1
ATOM 2912 C CA . GLU A 1 361 ? 16.969 14.619 63.015 1.00 45.58 1710 GLU A CA 1
ATOM 2913 C C . GLU A 1 361 ? 16.396 15.318 61.791 1.00 40.16 1710 GLU A C 1
ATOM 2914 O O . GLU A 1 361 ? 16.337 14.742 60.710 1.00 50.88 1710 GLU A O 1
ATOM 2920 N N . SER A 1 362 ? 16.003 16.573 61.959 1.00 43.43 1711 SER A N 1
ATOM 2921 C CA . SER A 1 362 ? 15.424 17.342 60.866 1.00 44.18 1711 SER A CA 1
ATOM 2922 C C . SER A 1 362 ? 16.431 17.518 59.732 1.00 45.24 1711 SER A C 1
ATOM 2923 O O . SER A 1 362 ? 16.060 17.628 58.558 1.00 56.26 1711 SER A O 1
ATOM 2926 N N . LEU A 1 363 ? 17.708 17.535 60.095 1.00 53.65 1712 LEU A N 1
ATOM 2927 C CA . LEU A 1 363 ? 18.788 17.678 59.131 1.00 46.29 1712 LEU A CA 1
ATOM 2928 C C . LEU A 1 363 ? 18.894 16.386 58.341 1.00 46.03 1712 LEU A C 1
ATOM 2929 O O . LEU A 1 363 ? 19.121 16.407 57.129 1.00 41.77 1712 LEU A O 1
ATOM 2934 N N . MET A 1 364 ? 18.744 15.262 59.037 1.00 42.88 1713 MET A N 1
ATOM 2935 C CA . MET A 1 364 ? 18.796 13.966 58.380 1.00 42.78 1713 MET A CA 1
ATOM 2936 C C . MET A 1 364 ? 17.704 13.847 57.319 1.00 46.40 1713 MET A C 1
ATOM 2937 O O . MET A 1 364 ? 17.964 13.441 56.186 1.00 58.83 1713 MET A O 1
ATOM 2942 N N . HIS A 1 365 ? 16.480 14.208 57.674 1.00 56.48 1714 HIS A N 1
ATOM 2943 C CA . HIS A 1 365 ? 15.394 14.106 56.714 1.00 62.64 1714 HIS A CA 1
ATOM 2944 C C . HIS A 1 365 ? 15.715 14.938 55.492 1.00 60.42 1714 HIS A C 1
ATOM 2945 O O . HIS A 1 365 ? 15.276 14.636 54.395 1.00 78.11 1714 HIS A O 1
ATOM 2952 N N . THR A 1 366 ? 16.509 15.977 55.681 1.00 56.34 1715 THR A N 1
ATOM 2953 C CA . THR A 1 366 ? 16.896 16.826 54.570 1.00 50.28 1715 THR A CA 1
ATOM 2954 C C . THR A 1 366 ? 17.754 16.075 53.553 1.00 53.17 1715 THR A C 1
ATOM 2955 O O . THR A 1 366 ? 17.680 16.351 52.352 1.00 49.29 1715 THR A O 1
ATOM 2959 N N . TYR A 1 367 ? 18.567 15.136 54.034 1.00 52.66 1716 TYR A N 1
ATOM 2960 C CA . TYR A 1 367 ? 19.423 14.362 53.145 1.00 57.63 1716 TYR A CA 1
ATOM 2961 C C . TYR A 1 367 ? 18.890 12.959 52.912 1.00 57.86 1716 TYR A C 1
ATOM 2962 O O . TYR A 1 367 ? 19.628 12.070 52.488 1.00 80.55 1716 TYR A O 1
ATOM 2971 N N . GLY A 1 368 ? 17.609 12.762 53.199 1.00 50.79 1717 GLY A N 1
ATOM 2972 C CA . GLY A 1 368 ? 16.987 11.463 52.987 1.00 51.33 1717 GLY A CA 1
ATOM 2973 C C . GLY A 1 368 ? 17.357 10.290 53.890 1.00 53.86 1717 GLY A C 1
ATOM 2974 O O . GLY A 1 368 ? 17.210 9.135 53.489 1.00 56.55 1717 GLY A O 1
ATOM 2975 N N . GLU A 1 369 ? 17.829 10.557 55.101 1.00 52.06 1718 GLU A N 1
ATOM 2976 C CA . GLU A 1 369 ? 18.185 9.472 56.014 1.00 62.98 1718 GLU A CA 1
ATOM 2977 C C . GLU A 1 369 ? 17.076 9.289 57.047 1.00 66.51 1718 GLU A C 1
ATOM 2978 O O . GLU A 1 369 ? 16.369 10.240 57.376 1.00 71.39 1718 GLU A O 1
ATOM 2984 N N . ASP A 1 370 ? 16.915 8.073 57.557 1.00 67.37 1719 ASP A N 1
ATOM 2985 C CA . ASP A 1 370 ? 15.871 7.826 58.544 1.00 75.99 1719 ASP A CA 1
ATOM 2986 C C . ASP A 1 370 ? 16.330 8.135 59.971 1.00 77.53 1719 ASP A C 1
ATOM 2987 O O . ASP A 1 370 ? 17.262 7.513 60.485 1.00 75.49 1719 ASP A O 1
ATOM 2992 N N . SER A 1 371 ? 15.668 9.099 60.604 1.00 74.63 1720 SER A N 1
ATOM 2993 C CA . SER A 1 371 ? 16.004 9.493 61.968 1.00 66.89 1720 SER A CA 1
ATOM 2994 C C . SER A 1 371 ? 15.655 8.361 62.926 1.00 69.62 1720 SER A C 1
ATOM 2995 O O . SER A 1 371 ? 16.070 8.365 64.084 1.00 73.50 1720 SER A O 1
ATOM 2998 N N . GLY A 1 372 ? 14.875 7.398 62.440 1.00 69.86 1721 GLY A N 1
ATOM 2999 C CA . GLY A 1 372 ? 14.495 6.266 63.266 1.00 69.76 1721 GLY A CA 1
ATOM 3000 C C . GLY A 1 372 ? 15.605 5.229 63.354 1.00 74.20 1721 GLY A C 1
ATOM 3001 O O . GLY A 1 372 ? 15.888 4.691 64.429 1.00 82.90 1721 GLY A O 1
ATOM 3002 N N . ASP A 1 373 ? 16.240 4.960 62.217 1.00 71.60 1722 ASP A N 1
ATOM 3003 C CA . ASP A 1 373 ? 17.329 3.987 62.123 1.00 67.90 1722 ASP A CA 1
ATOM 3004 C C . ASP A 1 373 ? 18.532 4.307 63.018 1.00 66.33 1722 ASP A C 1
ATOM 3005 O O . ASP A 1 373 ? 19.253 5.276 62.780 1.00 70.90 1722 ASP A O 1
ATOM 3010 N N . LYS A 1 374 ? 18.760 3.472 64.026 1.00 64.40 1723 LYS A N 1
ATOM 3011 C CA . LYS A 1 374 ? 19.874 3.657 64.955 1.00 68.94 1723 LYS A CA 1
ATOM 3012 C C . LYS A 1 374 ? 21.209 3.873 64.239 1.00 69.07 1723 LYS A C 1
ATOM 3013 O O . LYS A 1 374 ? 21.898 4.866 64.482 1.00 67.84 1723 LYS A O 1
ATOM 3019 N N . PHE A 1 375 ? 21.575 2.941 63.363 1.00 71.81 1724 PHE A N 1
ATOM 3020 C CA . PHE A 1 375 ? 22.835 3.050 62.630 1.00 81.22 1724 PHE A CA 1
ATOM 3021 C C . PHE A 1 375 ? 22.907 4.303 61.757 1.00 79.65 1724 PHE A C 1
ATOM 3022 O O . PHE A 1 375 ? 23.939 4.991 61.708 1.00 75.01 1724 PHE A O 1
ATOM 3030 N N . ALA A 1 376 ? 21.818 4.586 61.052 1.00 69.72 1725 ALA A N 1
ATOM 3031 C CA . ALA A 1 376 ? 21.769 5.757 60.195 1.00 62.54 1725 ALA A CA 1
ATOM 3032 C C . ALA A 1 376 ? 22.142 6.997 60.990 1.00 70.45 1725 ALA A C 1
ATOM 3033 O O . ALA A 1 376 ? 22.923 7.829 60.522 1.00 81.41 1725 ALA A O 1
ATOM 3035 N N . LYS A 1 377 ? 21.585 7.124 62.191 1.00 62.57 1726 LYS A N 1
ATOM 3036 C CA . LYS A 1 377 ? 21.876 8.283 63.025 1.00 66.30 1726 LYS A CA 1
ATOM 3037 C C . LYS A 1 377 ? 23.360 8.346 63.369 1.00 67.70 1726 LYS A C 1
ATOM 3038 O O . LYS A 1 377 ? 24.013 9.385 63.225 1.00 72.25 1726 LYS A O 1
ATOM 3044 N N . ILE A 1 378 ? 23.887 7.217 63.813 1.00 66.96 1727 ILE A N 1
ATOM 3045 C CA . ILE A 1 378 ? 25.277 7.126 64.225 1.00 76.57 1727 ILE A CA 1
ATOM 3046 C C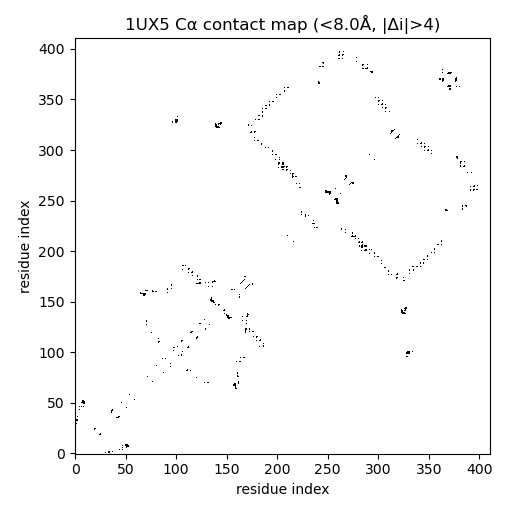 . ILE A 1 378 ? 26.323 7.389 63.138 1.00 76.73 1727 ILE A C 1
ATOM 3047 O O . ILE A 1 378 ? 27.366 7.987 63.404 1.00 83.55 1727 ILE A O 1
ATOM 3052 N N . SER A 1 379 ? 26.045 6.962 61.913 1.00 72.52 1728 SER A N 1
ATOM 3053 C CA . SER A 1 379 ? 26.995 7.145 60.818 1.00 63.99 1728 SER A CA 1
ATOM 3054 C C . SER A 1 379 ? 26.792 8.420 60.008 1.00 60.97 1728 SER A C 1
ATOM 3055 O O . SER A 1 379 ? 27.578 8.718 59.107 1.00 62.92 1728 SER A O 1
ATOM 3058 N N . PHE A 1 380 ? 25.740 9.168 60.323 1.00 57.68 1729 PHE A N 1
ATOM 3059 C CA . PHE A 1 380 ? 25.438 10.385 59.589 1.00 42.50 1729 PHE A CA 1
ATOM 3060 C C . PHE A 1 380 ? 26.632 11.313 59.353 1.00 40.37 1729 PHE A C 1
ATOM 3061 O O . PHE A 1 380 ? 26.922 11.659 58.205 1.00 45.99 1729 PHE A O 1
ATOM 3069 N N . PHE A 1 381 ? 27.338 11.724 60.402 1.00 39.58 1730 PHE A N 1
ATOM 3070 C CA . PHE A 1 381 ? 28.456 12.634 60.168 1.00 48.35 1730 PHE A CA 1
ATOM 3071 C C . PHE A 1 381 ? 29.683 11.983 59.565 1.00 49.94 1730 PHE A C 1
ATOM 3072 O O . PHE A 1 381 ? 30.443 12.631 58.843 1.00 47.49 1730 PHE A O 1
ATOM 3080 N N . LYS A 1 382 ? 29.886 10.706 59.853 1.00 53.28 1731 LYS A N 1
ATOM 3081 C CA . LYS A 1 382 ? 31.037 10.027 59.294 1.00 55.27 1731 LYS A CA 1
ATOM 3082 C C . LYS A 1 382 ? 30.943 10.132 57.772 1.00 52.75 1731 LYS A C 1
ATOM 3083 O O . LYS A 1 382 ? 31.900 10.520 57.088 1.00 47.26 1731 LYS A O 1
ATOM 3089 N N . LYS A 1 383 ? 29.773 9.808 57.241 1.00 47.38 1732 LYS A N 1
ATOM 3090 C CA . LYS A 1 383 ? 29.596 9.853 55.806 1.00 51.68 1732 LYS A CA 1
ATOM 3091 C C . LYS A 1 383 ? 30.035 11.181 55.190 1.00 57.77 1732 LYS A C 1
ATOM 3092 O O . LYS A 1 383 ? 30.769 11.187 54.194 1.00 67.07 1732 LYS A O 1
ATOM 3098 N N . PHE A 1 384 ? 29.622 12.304 55.773 1.00 52.70 1733 PHE A N 1
ATOM 3099 C CA . PHE A 1 384 ? 30.040 13.599 55.232 1.00 48.89 1733 PHE A CA 1
ATOM 3100 C C . PHE A 1 384 ? 31.539 13.813 55.425 1.00 47.23 1733 PHE A C 1
ATOM 3101 O O . PHE A 1 384 ? 32.225 14.336 54.546 1.00 44.53 1733 PHE A O 1
ATOM 3109 N N . ALA A 1 385 ? 32.038 13.411 56.588 1.00 39.01 1734 ALA A N 1
ATOM 3110 C CA . ALA A 1 385 ? 33.448 13.551 56.896 1.00 42.63 1734 ALA A CA 1
ATOM 3111 C C . ALA A 1 385 ? 34.297 12.727 55.927 1.00 46.61 1734 ALA A C 1
ATOM 3112 O O . ALA A 1 385 ? 35.240 13.252 55.321 1.00 54.02 1734 ALA A O 1
ATOM 3114 N N . ASP A 1 386 ? 33.975 11.445 55.769 1.00 40.24 1735 ASP A N 1
ATOM 3115 C CA . ASP A 1 386 ? 34.742 10.611 54.845 1.00 44.62 1735 ASP A CA 1
ATOM 3116 C C . ASP A 1 386 ? 34.736 11.241 53.456 1.00 48.43 1735 ASP A C 1
ATOM 3117 O O . ASP A 1 386 ? 35.784 11.381 52.822 1.00 54.81 1735 ASP A O 1
ATOM 3122 N N . PHE A 1 387 ? 33.562 11.643 52.987 1.00 49.69 1736 PHE A N 1
ATOM 3123 C CA . PHE A 1 387 ? 33.480 12.278 51.677 1.00 45.62 1736 PHE A CA 1
ATOM 3124 C C . PHE A 1 387 ? 34.413 13.458 51.560 1.00 41.45 1736 PHE A C 1
ATOM 3125 O O . PHE A 1 387 ? 35.124 13.611 50.572 1.00 59.54 1736 PHE A O 1
ATOM 3133 N N . ILE A 1 388 ? 34.372 14.320 52.563 1.00 40.14 1737 ILE A N 1
ATOM 3134 C CA . ILE A 1 388 ? 35.202 15.510 52.564 1.00 45.63 1737 ILE A CA 1
ATOM 3135 C C . ILE A 1 388 ? 36.666 15.143 52.440 1.00 46.63 1737 ILE A C 1
ATOM 3136 O O . ILE A 1 388 ? 37.390 15.733 51.636 1.00 40.11 1737 ILE A O 1
ATOM 3141 N N . ASN A 1 389 ? 37.097 14.160 53.225 1.00 45.46 1738 ASN A N 1
ATOM 3142 C CA . ASN A 1 389 ? 38.489 13.732 53.182 1.00 49.80 1738 ASN A CA 1
ATOM 3143 C C . ASN A 1 389 ? 38.822 13.180 51.792 1.00 52.18 1738 ASN A C 1
ATOM 3144 O O . ASN A 1 389 ? 39.868 13.508 51.220 1.00 57.80 1738 ASN A O 1
ATOM 3149 N N . GLU A 1 390 ? 37.926 12.351 51.255 1.00 44.19 1739 GLU A N 1
ATOM 3150 C CA . GLU A 1 390 ? 38.102 11.772 49.920 1.00 49.86 1739 GLU A CA 1
ATOM 3151 C C . GLU A 1 390 ? 38.240 12.887 48.874 1.00 41.85 1739 GLU A C 1
ATOM 3152 O O . GLU A 1 390 ? 39.092 12.826 47.981 1.00 49.75 1739 GLU A O 1
ATOM 3158 N N . TYR A 1 391 ? 37.387 13.901 48.993 1.00 42.41 1740 TYR A N 1
ATOM 3159 C CA . TYR A 1 391 ? 37.403 15.015 48.068 1.00 42.61 1740 TYR A CA 1
ATOM 3160 C C . TYR A 1 391 ? 38.772 15.659 48.167 1.00 46.28 1740 TYR A C 1
ATOM 3161 O O . TYR A 1 391 ? 39.401 15.960 47.156 1.00 46.12 1740 TYR A O 1
ATOM 3170 N N . LYS A 1 392 ? 39.232 15.854 49.398 1.00 54.96 1741 LYS A N 1
ATOM 3171 C CA . LYS A 1 392 ? 40.541 16.454 49.644 1.00 52.92 1741 LYS A CA 1
ATOM 3172 C C . LYS A 1 392 ? 41.658 15.636 48.989 1.00 51.27 1741 LYS A C 1
ATOM 3173 O O . LYS A 1 392 ? 42.521 16.187 48.302 1.00 55.77 1741 LYS A O 1
ATOM 3179 N N . LYS A 1 393 ? 41.633 14.325 49.197 1.00 39.83 1742 LYS A N 1
ATOM 3180 C CA . LYS A 1 393 ? 42.626 13.438 48.606 1.00 39.70 1742 LYS A CA 1
ATOM 3181 C C . LYS A 1 393 ? 42.584 13.579 47.078 1.00 49.55 1742 LYS A C 1
ATOM 3182 O O . LYS A 1 393 ? 43.624 13.662 46.407 1.00 54.61 1742 LYS A O 1
ATOM 3188 N N . ALA A 1 394 ? 41.373 13.622 46.533 1.00 54.73 1743 ALA A N 1
ATOM 3189 C CA . ALA A 1 394 ? 41.195 13.767 45.096 1.00 49.27 1743 ALA A CA 1
ATOM 3190 C C . ALA A 1 394 ? 41.767 15.105 44.636 1.00 49.83 1743 ALA A C 1
ATOM 3191 O O . ALA A 1 394 ? 42.538 15.164 43.677 1.00 55.32 1743 ALA A O 1
ATOM 3193 N N . GLN A 1 395 ? 41.394 16.179 45.324 1.00 47.50 1744 GLN A N 1
ATOM 3194 C CA . GLN A 1 395 ? 41.891 17.498 44.955 1.00 51.31 1744 GLN A CA 1
ATOM 3195 C C . GLN A 1 395 ? 43.401 17.457 44.949 1.00 55.62 1744 GLN A C 1
ATOM 3196 O O . GLN A 1 395 ? 44.058 18.049 44.085 1.00 58.31 1744 GLN A O 1
ATOM 3202 N N . ALA A 1 396 ? 43.954 16.751 45.924 1.00 50.41 1745 ALA A N 1
ATOM 3203 C CA . ALA A 1 396 ? 45.396 16.646 46.015 1.00 52.52 1745 ALA A CA 1
ATOM 3204 C C . ALA A 1 396 ? 45.913 15.991 44.736 1.00 57.02 1745 ALA A C 1
ATOM 3205 O O . ALA A 1 396 ? 46.689 16.594 43.997 1.00 58.62 1745 ALA A O 1
ATOM 3207 N N . GLN A 1 397 ? 45.463 14.770 44.462 1.00 53.28 1746 GLN A N 1
ATOM 3208 C CA . GLN A 1 397 ? 45.912 14.069 43.264 1.00 44.92 1746 GLN A CA 1
ATOM 3209 C C . GLN A 1 397 ? 45.779 14.907 41.994 1.00 44.36 1746 GLN A C 1
ATOM 3210 O O . GLN A 1 397 ? 46.705 14.941 41.184 1.00 53.84 1746 GLN A O 1
ATOM 3216 N N . ASN A 1 398 ? 44.650 15.593 41.813 1.00 44.27 1747 ASN A N 1
ATOM 3217 C CA . ASN A 1 398 ? 44.475 16.381 40.588 1.00 51.45 1747 ASN A CA 1
ATOM 3218 C C . ASN A 1 398 ? 45.515 17.489 40.501 1.00 43.55 1747 ASN A C 1
ATOM 3219 O O . ASN A 1 398 ? 46.107 17.723 39.441 1.00 58.02 1747 ASN A O 1
ATOM 3224 N N . LEU A 1 399 ? 45.737 18.176 41.613 1.00 40.61 1748 LEU A N 1
ATOM 3225 C CA . LEU A 1 399 ? 46.709 19.262 41.634 1.00 52.35 1748 LEU A CA 1
ATOM 3226 C C . LEU A 1 399 ? 48.098 18.764 41.259 1.00 58.76 1748 LEU A C 1
ATOM 3227 O O . LEU A 1 399 ? 48.873 19.469 40.604 1.00 51.39 1748 LEU A O 1
ATOM 3232 N N . ALA A 1 400 ? 48.393 17.538 41.677 1.00 58.17 1749 ALA A N 1
ATOM 3233 C CA . ALA A 1 400 ? 49.668 16.906 41.388 1.00 53.40 1749 ALA A CA 1
ATOM 3234 C C . ALA A 1 400 ? 49.719 16.611 39.896 1.00 57.62 1749 ALA A C 1
ATOM 3235 O O . ALA A 1 400 ? 50.488 17.228 39.152 1.00 60.46 1749 ALA A O 1
ATOM 3237 N N . ALA A 1 401 ? 48.885 15.665 39.470 1.00 57.10 1750 ALA A N 1
ATOM 3238 C CA . ALA A 1 401 ? 48.817 15.266 38.070 1.00 50.01 1750 ALA A CA 1
ATOM 3239 C C . ALA A 1 401 ? 48.842 16.460 37.141 1.00 51.15 1750 ALA A C 1
ATOM 3240 O O . ALA A 1 401 ? 49.569 16.465 36.149 1.00 54.82 1750 ALA A O 1
ATOM 3242 N N . GLU A 1 402 ? 48.051 17.477 37.456 1.00 54.18 1751 GLU A N 1
ATOM 3243 C CA . GLU A 1 402 ? 48.007 18.647 36.592 1.00 62.42 1751 GLU A CA 1
ATOM 3244 C C . GLU A 1 402 ? 49.350 19.353 36.490 1.00 63.48 1751 GLU A C 1
ATOM 3245 O O . GLU A 1 402 ? 49.717 19.839 35.421 1.00 63.09 1751 GLU A O 1
ATOM 3251 N N . GLU A 1 403 ? 50.090 19.403 37.593 1.00 67.49 1752 GLU A N 1
ATOM 3252 C CA . GLU A 1 403 ? 51.397 20.060 37.590 1.00 67.97 1752 GLU A CA 1
ATOM 3253 C C . GLU A 1 403 ? 52.369 19.343 36.647 1.00 64.90 1752 GLU A C 1
ATOM 3254 O O . GLU A 1 403 ? 53.068 19.980 35.857 1.00 60.81 1752 GLU A O 1
ATOM 3260 N N . GLU A 1 404 ? 52.409 18.016 36.742 1.00 62.78 1753 GLU A N 1
ATOM 3261 C CA . GLU A 1 404 ? 53.276 17.221 35.891 1.00 63.48 1753 GLU A CA 1
ATOM 3262 C C . GLU A 1 404 ? 52.948 17.534 34.445 1.00 71.80 1753 GLU A C 1
ATOM 3263 O O . GLU A 1 404 ? 53.850 17.775 33.644 1.00 85.80 1753 GLU A O 1
ATOM 3269 N N . GLU A 1 405 ? 51.661 17.531 34.108 1.00 69.35 1754 GLU A N 1
ATOM 3270 C CA . GLU A 1 405 ? 51.241 17.831 32.741 1.00 75.99 1754 GLU A CA 1
ATOM 3271 C C . GLU A 1 405 ? 51.562 19.276 32.367 1.00 78.58 1754 GLU A C 1
ATOM 3272 O O . GLU A 1 405 ? 51.773 19.574 31.194 1.00 86.94 1754 GLU A O 1
ATOM 3278 N N . ARG A 1 406 ? 51.591 20.174 33.352 1.00 74.69 1755 ARG A N 1
ATOM 3279 C CA . ARG A 1 406 ? 51.913 21.578 33.077 1.00 76.24 1755 ARG A CA 1
ATOM 3280 C C . ARG A 1 406 ? 53.371 21.639 32.624 1.00 86.07 1755 ARG A C 1
ATOM 3281 O O . ARG A 1 406 ? 53.785 22.556 31.910 1.00 92.53 1755 ARG A O 1
ATOM 3289 N N . LEU A 1 407 ? 54.137 20.642 33.054 1.00 84.90 1756 LEU A N 1
ATOM 3290 C CA . LEU A 1 407 ? 55.545 20.530 32.722 1.00 80.04 1756 LEU A CA 1
ATOM 3291 C C . LEU A 1 407 ? 55.675 19.888 31.350 1.00 88.63 1756 LEU A C 1
ATOM 3292 O O . LEU A 1 407 ? 56.073 20.534 30.384 1.00 92.57 1756 LEU A O 1
ATOM 3297 N N . TYR A 1 408 ? 55.319 18.609 31.279 1.00 94.19 1757 TYR A N 1
ATOM 3298 C CA . TYR A 1 408 ? 55.387 17.826 30.049 1.00 95.30 1757 TYR A CA 1
ATOM 3299 C C . TYR A 1 408 ? 54.938 18.559 28.790 1.00 91.37 1757 TYR A C 1
ATOM 3300 O O . TYR A 1 408 ? 55.553 18.413 27.737 1.00 86.36 1757 TYR A O 1
ATOM 3309 N N . ILE A 1 409 ? 53.876 19.349 28.891 1.00 94.58 1758 ILE A N 1
ATOM 3310 C CA . ILE A 1 409 ? 53.383 20.070 27.727 1.00 100.62 1758 ILE A CA 1
ATOM 3311 C C . ILE A 1 409 ? 54.333 21.193 27.325 1.00 103.28 1758 ILE A C 1
ATOM 3312 O O . ILE A 1 409 ? 54.303 21.666 26.188 1.00 104.31 1758 ILE A O 1
ATOM 3317 N N . LYS A 1 410 ? 55.188 21.602 28.257 1.00 104.33 1759 LYS A N 1
ATOM 3318 C CA . LYS A 1 410 ? 56.168 22.658 28.005 1.00 102.30 1759 LYS A CA 1
ATOM 3319 C C . LYS A 1 410 ? 57.400 22.071 27.296 1.00 101.32 1759 LYS A C 1
ATOM 3320 O O . LYS A 1 410 ? 57.813 22.545 26.231 1.00 96.31 1759 LYS A O 1
ATOM 3326 N N . HIS A 1 411 ? 57.965 21.022 27.889 1.00 101.40 1760 HIS A N 1
ATOM 3327 C CA . HIS A 1 411 ? 59.139 20.352 27.338 1.00 97.76 1760 HIS A CA 1
ATOM 3328 C C . HIS A 1 411 ? 58.737 19.208 26.404 1.00 93.21 1760 HIS A C 1
ATOM 3329 O O . HIS A 1 411 ? 58.471 19.420 25.221 1.00 95.31 1760 HIS A O 1
#

InterPro domains:
  IPR010472 Formin, FH3 domain [PF06367] (506-702)
  IPR010472 Formin, FH3 domain [SM01139] (504-709)
  IPR010473 Formin, GTPase-binding domain [PF06371] (298-457)
  IPR010473 Formin, GTPase-binding domain [SM01140] (173-459)
  IPR011989 Armadillo-like helical [G3DSA:1.25.10.10] (334-614)
  IPR014767 Diaphanous autoregulatory domain [PS51231] (1792-1826)
  IPR014768 Rho GTPase-binding/formin homology 3 (GBD/FH3) domain [PS51232] (174-696)
  IPR015425 Formin, FH2 domain [PF02181] (1349-1741)
  IPR015425 Formin, FH2 domain [PS51444] (1348-1766)
  IPR015425 Formin, FH2 domain [SM00498] (1348-1824)
  IPR016024 Armadillo-type fold [SSF48371] (182-692)
  IPR042201 Formin, FH2 domain superfamily [G3DSA:1.20.58.2220] (1412-1780)
  IPR051661 Actin filament dynamics regulator [PTHR47102] (46-1944)

Solvent-accessible surface area: 25766 Å² total; per-residue (Å²): 247,98,27,179,46,161,119,145,40,129,137,134,168,180,176,162,128,149,80,74,92,163,58,131,137,55,83,34,129,55,93,150,128,11,80,55,65,132,142,147,27,56,41,53,93,83,39,176,66,105,23,52,210,91,91,183,79,105,11,63,145,138,125,113,43,105,156,64,76,42,56,20,62,220,95,18,27,122,42,4,44,114,36,7,114,81,10,81,110,45,65,26,68,77,0,6,100,44,1,0,34,4,47,185,66,1,16,120,28,100,62,1,5,113,0,0,32,64,78,118,0,36,117,24,52,105,95,36,37,151,56,0,52,52,12,32,27,86,13,102,42,32,216,52,87,155,75,20,167,46,91,120,116,52,51,93,72,0,35,74,17,0,26,3,4,5,49,0,0,21,16,1,93,44,4,1,17,2,0,1,116,0,0,38,15,11,44,19,20,88,123,61,22,74,79,8,37,56,74,2,99,89,1,30,134,0,7,52,14,0,75,124,1,92,22,1,76,46,0,24,90,18,4,35,63,32,18,40,181,109,63,76,125,98,120,82,40,184,45,54,124,2,39,30,10,121,128,10,51,134,85,111,36,138,103,99,85,28,15,15,5,2,106,0,0,37,52,0,47,113,91,101,87,68,37,27,71,0,16,72,73,0,101,36,0,45,88,0,61,187,30,40,12,41,98,4,16,56,38,6,124,89,8,26,97,40,2,59,66,4,35,160,10,18,128,122,24,64,0,53,71,69,57,47,12,5,44,50,15,74,0,44,117,67,0,68,81,22,10,71,88,0,93,118,47,4,66,85,1,71,83,49,5,117,101,3,42,122,84,1,48,63,0,0,103,80,22,42,18,84,20,54,67,131,135,11,35,77,10,0,15,122,46,1,4,56,4,1,74,66,0,89,130,3,34,59,81,0,82,53,33,27,112,88,95,142,90,147,151,157,163

B-factor: mean 75.85, std 31.96, range [15.02, 200.71]

Foldseek 3Di:
DFDDAPAAFDDDPDDDDPDDDPDPPDPCVVRVCRVVCVVVCVVVVVCVVTGPDDPPVVVVVCVPLVPFDDPDDPVQLVVLCVLCVVCVPDDLVVVLLCVQLVPPVNLVSLSNLVVLQDDVLLDDDPVRLVVCVQQAFALQQDQDPVPRPDRSDDLSSHRSSRSNSRSASRNQSLCSNLLSLLSNLLSPLVVLLVVLVVLLVLLVLQLVLLVPQVLVVVLQVLVLVVVQVPDDPVPRDPHDALVVLVCQQVAADDVRPATSLLVSLVCCCVPPVVSVCSLVSNVSLVVSLVDFLVVSLVSLVVQLVSLVVSVCCCCPNSNVDPSSDHNSHDSPVSRVVRSVVSNVSSVVSNVSSVVSLVSLCVSCVVRPFHSPDSVSSRCVSVSVNVSSVVSVVSNVVSVVVVVVVVVVVVD

Sequence (411 aa):
KYPRPHKKLKQLHWEKLDCTDNSIWGTGKAEKFADDLYEKGVLADLEKAFAAREIKSLASKRKEDLQKITFLSRDISQQFGINLHMYSSLSVADLVKKILNCDRDFLQTPSVVEFLSKSEIIEVSVNLARNYAPYSTDWEGVRNLEDAKPPEKDPNDLQRADQIYLQLMVNLESYWGSRMRALTVVTSYEREYNELLAKLRKVDKAVSALQESDNLRNVFNVILAVGNFMNDTSKQAQGFKLSTLQRLTFIKDTTNSMTFLNYVEKIVRLNYPSFNDFLSELEPVLDVVKVSIEQLVNDCKDFSQSIVNVERSVEIGNLSDSSKFHPLDKVLIKTLPVLPEARKKGDLLEDEVKLTIMEFESLMHTYGEDSGDKFAKISFFKKFADFINEYKKAQAQNLAAEEEERLYIKH

GO terms:
  GO:0005522 profilin binding (F, IDA)
  GO:0032153 cell division site (C, IDA)
  GO:0043332 mating projection tip (C, IDA)
  GO:0000131 incipient cellular bud site (C, IDA)
  GO:0005829 cytosol (C, IDA)
  GO:0005884 actin filament (C, IDA)
  GO:0005934 cellular bud tip (C, IDA)
  GO:0005935 cellular bud neck (C, IDA)
  GO:0045010 actin nucleation (P, IDA)
  GO:0000133 polarisome (C, IDA)
  GO:0051016 barbed-end actin filament capping (P, IDA)
  GO:0070649 formin-nucleated actin cable assembly (P, IDA)
  GO:1903475 mitotic actomyosin contractile ring assembly (P, IGI)
  GO:0051017 actin filament bundle assembly (P, IGI)
  GO:0032956 regulation of actin cytoskeleton organization (P, IGI)
  GO:0071474 cellular hyperosmotic response (P, IGI)
  GO:0070649 formin-nucleated actin cable assembly (P, IGI)
  GO:0007118 budding cell apical bud growth (P, IGI)
  GO:0005522 profilin binding (F, IMP)
  GO:0043332 mating projection tip (C, HDA)